Protein AF-A0A9P0MJJ8-F1 (afdb_monomer)

Nearest PDB structures (foldseek):
  4ckg-assembly1_A  TM=7.447E-01  e=1.707E-18  Homo sapiens
  1fao-assembly1_A  TM=8.897E-01  e=1.251E-06  Homo sapiens
  1fb8-assembly1_A  TM=8.882E-01  e=1.735E-06  Homo sapiens
  7kk7-assembly2_B  TM=8.253E-01  e=9.017E-07  Homo sapiens

Sequence (366 aa):
MVLSSLNKLIHSLQEMNKFHTILLDQASRTILKNITSFIKNDIKQVRDYKQHFEKISTEYDTILIRNSHTPKSKPQEVEEVQNILVAVRSCFGHQTLDYVNSISVLQMKKRYEILSTLLSYMHACTTYYHQGSDLCADLEPFFKTLADEIATMRDETYKLQKDLENTHASVSNIELVTRKNEKNSPTMEGYLFKRTSNAFKTWNRRWFYLYDNKLVYRKRSGEEQETVMEDDLRLCTVKPVSDGERRFCFEVLSPAKSHMLQADSKEMYDAWITALQKGIGAAIQRVQSCDLDNHKNNVGNLHRHSNKETRRSQNGPLSKDTSKMKKIKMWEQLLKIPGNNFCCDCGSPNPRWASINLGITLCIGT

Foldseek 3Di:
DVVVLVVVVVVLVVQLVVLVVQLVVQLCCQVVVLVVCCVVPLVVVLVVLVVQLVVLVVVLVVLVVVLVPDDPVDVVSNVVSVVVNVVSVVVNVVSVVVSVVSVVCSVVVVVCSVVVSVVSSVVSVVVSVVSNVVSVVVCVVVVVVVVVVVVVVVVVVVVVVVVVVVVVVCVVVVVPPPDPDDPFDFLDKDWKWWFDPPPPTDTHIWIWTHGPQWIWTDHPPPDPDIDTPDPHLLQWDKADDPPDPDPLWIWIDGPVDIIIIHDPDPVVSVSVNVSSVVSNVVSNVVVVVVVPVVPPPDDDDDDDDDDDDDDDDDDDDDDDDPVVVVVVVVVVVLCPPPPQQAAPPPRHGPADDADPVVSHGHHDDD

Mean predicted aligned error: 17.5 Å

Organism: Acanthoscelides obtectus (NCBI:txid200917)

Secondary structure (DSSP, 8-state):
-HHHHHHHHHHHHHHHHHHHHHHHHHHIIIIIHHHHHHIIIIIHHHHHHHHHHHHHHHHHHHHHHHHHHS-TT-HHHHHHHHHHHHHHHHHHHHHHHHHHHHHHHHHHHHHHHHHHHHHHHHHHHHHHHHHHHHHHHHHHHHHHHHHHHHHHHHHHHHHHHHHHHHHHHHGGGGGG------TT--SSEEEEEEE--SSS--EEEEEEEEETTEEEEE-SSS----EEEES-GGG-EEEE-SS-SSTTEEEEEETTEEEEEE-SSHHHHHHHHHHHHHHHHHHHHHHHHTTTGGGSS-S----------------------HHHHHHHHHHHHHTTSTTTTB-TTT--BS--EE-TTT--EE----

pLDDT: mean 83.14, std 18.49, range [28.77, 98.0]

Structure (mmCIF, N/CA/C/O backbone):
data_AF-A0A9P0MJJ8-F1
#
_entry.id   AF-A0A9P0MJJ8-F1
#
loop_
_atom_site.group_PDB
_atom_site.id
_atom_site.type_symbol
_atom_site.label_atom_id
_atom_site.label_alt_id
_atom_site.label_comp_id
_atom_site.label_asym_id
_atom_site.label_entity_id
_atom_site.label_seq_id
_atom_site.pdbx_PDB_ins_code
_atom_site.Cartn_x
_atom_site.Cartn_y
_atom_site.Cartn_z
_atom_site.occupancy
_atom_site.B_iso_or_equiv
_atom_site.auth_seq_id
_atom_site.auth_comp_id
_atom_site.auth_asym_id
_atom_site.auth_atom_id
_atom_site.pdbx_PDB_model_num
ATOM 1 N N . MET A 1 1 ? 15.610 6.863 -12.240 1.00 76.88 1 MET A N 1
ATOM 2 C CA . MET A 1 1 ? 14.304 7.188 -12.848 1.00 76.88 1 MET A CA 1
ATOM 3 C C . MET A 1 1 ? 13.318 6.045 -12.6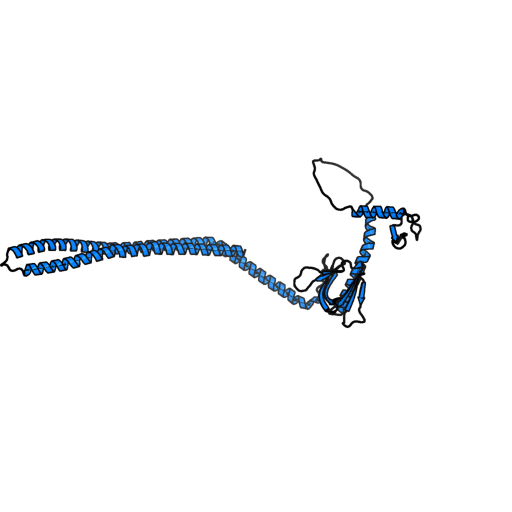01 1.00 76.88 1 MET A C 1
ATOM 5 O O . MET A 1 1 ? 13.119 5.757 -11.433 1.00 76.88 1 MET A O 1
ATOM 9 N N . VAL A 1 2 ? 12.771 5.325 -13.594 1.00 87.44 2 VAL A N 1
ATOM 10 C CA . VAL A 1 2 ? 11.618 4.399 -13.410 1.00 87.44 2 VAL A CA 1
ATOM 11 C C . VAL A 1 2 ? 11.672 3.525 -12.139 1.00 87.44 2 VAL A C 1
ATOM 13 O O . VAL A 1 2 ? 10.781 3.632 -11.301 1.00 87.44 2 VAL A O 1
ATOM 16 N N . LEU A 1 3 ? 12.728 2.726 -11.930 1.00 92.12 3 LEU A N 1
ATOM 17 C CA . LEU A 1 3 ? 12.851 1.864 -10.738 1.00 92.12 3 LEU A CA 1
ATOM 18 C C . LEU A 1 3 ? 12.928 2.650 -9.413 1.00 92.12 3 LEU A C 1
ATOM 20 O O . LEU A 1 3 ? 12.339 2.237 -8.418 1.00 92.12 3 LEU A O 1
ATOM 24 N N . SER A 1 4 ? 13.622 3.793 -9.383 1.00 92.19 4 SER A N 1
ATOM 25 C CA . SER A 1 4 ? 13.714 4.626 -8.175 1.00 92.19 4 SER A CA 1
ATOM 26 C C . SER A 1 4 ? 12.389 5.329 -7.862 1.00 92.19 4 SER A C 1
ATOM 28 O O . SER A 1 4 ? 12.007 5.411 -6.697 1.00 92.19 4 SER A O 1
ATOM 30 N N . SER A 1 5 ? 11.657 5.770 -8.889 1.00 93.31 5 SER A N 1
ATOM 31 C CA . SER A 1 5 ? 10.338 6.397 -8.740 1.00 93.31 5 SER A CA 1
ATOM 32 C C . SER A 1 5 ? 9.287 5.376 -8.280 1.00 93.31 5 SER A C 1
ATOM 34 O O . SER A 1 5 ? 8.517 5.662 -7.364 1.00 93.31 5 SER A O 1
ATOM 36 N N . LEU A 1 6 ? 9.318 4.146 -8.815 1.00 95.44 6 LEU A N 1
ATOM 37 C CA . LEU A 1 6 ? 8.499 3.026 -8.331 1.00 95.44 6 LEU A CA 1
ATOM 38 C C . LEU A 1 6 ? 8.802 2.679 -6.866 1.00 95.44 6 LEU A C 1
ATOM 40 O O . LEU A 1 6 ? 7.875 2.562 -6.070 1.00 95.44 6 LEU A O 1
ATOM 44 N N . ASN A 1 7 ? 10.078 2.576 -6.478 1.00 96.12 7 ASN A N 1
ATOM 45 C CA . ASN A 1 7 ? 10.448 2.291 -5.087 1.00 96.12 7 ASN A CA 1
ATOM 46 C C . ASN A 1 7 ? 9.968 3.390 -4.121 1.00 96.12 7 ASN A C 1
ATOM 48 O O . ASN A 1 7 ? 9.460 3.073 -3.046 1.00 96.12 7 ASN A O 1
ATOM 52 N N . LYS A 1 8 ? 10.058 4.675 -4.503 1.00 94.88 8 LYS A N 1
ATOM 53 C CA . LYS A 1 8 ? 9.533 5.779 -3.680 1.00 94.88 8 LYS A CA 1
ATOM 54 C C . LYS A 1 8 ? 8.011 5.687 -3.516 1.00 94.88 8 LYS A C 1
ATOM 56 O O . LYS A 1 8 ? 7.541 5.775 -2.386 1.00 94.88 8 LYS A O 1
ATOM 61 N N . LEU A 1 9 ? 7.265 5.419 -4.593 1.00 95.88 9 LEU A N 1
ATOM 62 C CA . LEU A 1 9 ? 5.811 5.186 -4.542 1.00 95.88 9 LEU A CA 1
ATOM 63 C C . LEU A 1 9 ? 5.439 3.999 -3.635 1.00 95.88 9 LEU A C 1
ATOM 65 O O . LEU A 1 9 ? 4.520 4.109 -2.825 1.00 95.88 9 LEU A O 1
ATOM 69 N N . ILE A 1 10 ? 6.170 2.883 -3.732 1.00 97.31 10 ILE A N 1
ATOM 70 C CA . ILE A 1 10 ? 5.959 1.696 -2.889 1.00 97.31 10 ILE A CA 1
ATOM 71 C C . ILE A 1 10 ? 6.152 2.039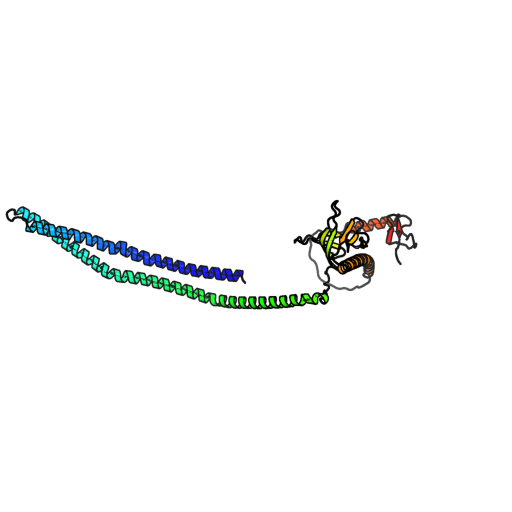 -1.407 1.00 97.31 10 ILE A C 1
ATOM 73 O O . ILE A 1 10 ? 5.316 1.662 -0.587 1.00 97.31 10 ILE A O 1
ATOM 77 N N . HIS A 1 11 ? 7.202 2.785 -1.050 1.00 96.50 11 HIS A N 1
ATOM 78 C CA . HIS A 1 11 ? 7.429 3.194 0.338 1.00 96.50 11 HIS A CA 1
ATOM 79 C C . HIS A 1 11 ? 6.343 4.147 0.861 1.00 96.50 11 HIS A C 1
ATOM 81 O O . HIS A 1 11 ? 5.837 3.923 1.959 1.00 96.50 11 HIS A O 1
ATOM 87 N N . SER A 1 12 ? 5.895 5.120 0.063 1.00 95.81 12 SER A N 1
ATOM 88 C CA . SER A 1 12 ? 4.772 5.998 0.427 1.00 95.81 12 SER A CA 1
ATOM 89 C C . SER A 1 12 ? 3.481 5.217 0.708 1.00 95.81 12 SER A C 1
ATOM 91 O O . SER A 1 12 ? 2.802 5.455 1.707 1.00 95.81 12 SER A O 1
ATOM 93 N N . LEU A 1 13 ? 3.156 4.233 -0.137 1.00 96.25 13 LEU A N 1
ATOM 94 C CA . LEU A 1 13 ? 1.993 3.360 0.059 1.00 96.25 13 LEU A CA 1
ATOM 95 C C . LEU A 1 13 ? 2.158 2.441 1.280 1.00 96.25 13 LEU A C 1
ATOM 97 O O . LEU A 1 13 ? 1.184 2.163 1.979 1.00 96.25 13 LEU A O 1
ATOM 101 N N . GLN A 1 14 ? 3.378 1.985 1.577 1.00 97.38 14 GLN A N 1
ATOM 102 C CA . GLN A 1 14 ? 3.671 1.248 2.810 1.00 97.38 14 GLN A CA 1
ATOM 103 C C . GLN A 1 14 ? 3.468 2.123 4.054 1.00 97.38 14 GLN A C 1
ATOM 105 O O . GLN A 1 14 ? 2.968 1.626 5.058 1.00 97.38 14 GLN A O 1
ATOM 110 N N . GLU A 1 15 ? 3.813 3.410 4.012 1.00 97.00 15 GLU A N 1
ATOM 111 C CA . GLU A 1 15 ? 3.640 4.330 5.144 1.00 97.00 15 GLU A CA 1
ATOM 112 C C . GLU A 1 15 ? 2.177 4.694 5.393 1.00 97.00 15 GLU A C 1
ATOM 114 O O . GLU A 1 15 ? 1.714 4.566 6.527 1.00 97.00 15 GLU A O 1
ATOM 119 N N . MET A 1 16 ? 1.405 4.972 4.340 1.00 96.38 16 MET A N 1
ATOM 120 C CA . MET A 1 16 ? -0.047 5.154 4.458 1.00 96.38 16 MET A CA 1
ATOM 121 C C . MET A 1 16 ? -0.737 3.914 5.070 1.00 96.38 16 MET A C 1
ATOM 123 O O . MET A 1 16 ? -1.595 4.034 5.947 1.00 96.38 16 MET A O 1
ATOM 127 N N . ASN A 1 17 ? -0.302 2.704 4.689 1.00 96.75 17 ASN A N 1
ATOM 128 C CA . ASN A 1 17 ? -0.787 1.457 5.290 1.00 96.75 17 ASN A CA 1
ATOM 129 C C . ASN A 1 17 ? -0.375 1.288 6.768 1.00 96.75 17 ASN A C 1
ATOM 131 O O . ASN A 1 17 ? -1.165 0.756 7.553 1.00 96.75 17 ASN A O 1
ATOM 135 N N . LYS A 1 18 ? 0.812 1.758 7.189 1.00 97.56 18 LYS A N 1
ATOM 136 C CA . LYS A 1 18 ? 1.198 1.783 8.617 1.00 97.56 18 LYS A CA 1
ATOM 137 C C . LYS A 1 18 ? 0.241 2.673 9.412 1.00 97.56 18 LYS A C 1
ATOM 139 O O . LYS A 1 18 ? -0.279 2.221 10.429 1.00 97.56 18 LYS A O 1
ATOM 144 N N . PHE A 1 19 ? -0.040 3.892 8.938 1.00 97.56 19 PHE A N 1
ATOM 145 C CA . PHE A 1 19 ? -0.965 4.814 9.612 1.00 97.56 19 PHE A CA 1
ATOM 146 C C . PHE A 1 19 ? -2.371 4.209 9.739 1.00 97.56 19 PHE A C 1
ATOM 148 O O . PHE A 1 19 ? -2.961 4.239 10.819 1.00 97.56 19 PHE A O 1
ATOM 155 N N . HIS A 1 20 ? -2.882 3.577 8.677 1.00 96.38 20 HIS A N 1
ATOM 156 C CA . HIS A 1 20 ? -4.185 2.907 8.715 1.00 96.38 20 HIS A CA 1
ATOM 157 C C . HIS A 1 20 ? -4.204 1.720 9.696 1.00 96.38 20 HIS A C 1
ATOM 159 O O . HIS A 1 20 ? -5.154 1.550 10.458 1.00 96.38 20 HIS A O 1
ATOM 165 N N . THR A 1 21 ? -3.122 0.936 9.747 1.00 96.88 21 THR A N 1
ATOM 166 C CA . THR A 1 21 ? -2.969 -0.171 10.708 1.00 96.88 21 THR A CA 1
ATOM 167 C C . THR A 1 21 ? -2.967 0.336 12.155 1.00 96.88 21 THR A C 1
ATOM 169 O O . THR A 1 21 ? -3.620 -0.257 13.012 1.00 96.88 21 THR A O 1
ATOM 172 N N . ILE A 1 22 ? -2.293 1.460 12.428 1.00 95.62 22 ILE A N 1
ATOM 173 C CA . ILE A 1 22 ? -2.277 2.109 13.751 1.00 95.62 22 ILE A CA 1
ATOM 174 C C . ILE A 1 22 ? -3.680 2.605 14.135 1.00 95.62 22 ILE A C 1
ATOM 176 O O . ILE A 1 22 ? -4.099 2.406 15.275 1.00 95.62 22 ILE A O 1
ATOM 180 N N . LEU A 1 23 ? -4.438 3.186 13.197 1.00 95.88 23 LEU A N 1
ATOM 181 C CA . LEU A 1 23 ? -5.824 3.603 13.439 1.00 95.88 23 LEU A CA 1
ATOM 182 C C . LEU A 1 23 ? -6.727 2.415 13.808 1.00 95.88 23 LEU A C 1
ATOM 184 O O . LEU A 1 23 ? -7.490 2.505 14.770 1.00 95.88 23 LEU A O 1
ATOM 188 N N . LEU A 1 24 ? -6.636 1.299 13.077 1.00 94.44 24 LEU A N 1
ATOM 189 C CA . LEU A 1 24 ? -7.414 0.086 13.360 1.00 94.44 24 LEU A CA 1
ATOM 190 C C . LEU A 1 24 ? -7.039 -0.540 14.713 1.00 94.44 24 LEU A C 1
ATOM 192 O O . LEU A 1 24 ? -7.918 -0.972 15.464 1.00 94.44 24 LEU A O 1
ATOM 196 N N . ASP A 1 25 ? -5.750 -0.548 15.056 1.00 93.12 25 ASP A N 1
ATOM 197 C CA . ASP A 1 25 ? -5.264 -1.015 16.353 1.00 93.12 25 ASP A CA 1
ATOM 198 C C . ASP A 1 25 ? -5.782 -0.133 17.506 1.00 93.12 25 ASP A C 1
ATOM 200 O O . ASP A 1 25 ? -6.312 -0.659 18.487 1.00 93.12 25 ASP A O 1
ATOM 204 N N . GLN A 1 26 ? -5.749 1.199 17.368 1.00 90.56 26 GLN A N 1
ATOM 205 C CA . GLN A 1 26 ? -6.321 2.118 18.362 1.00 90.56 26 GLN A CA 1
ATOM 206 C C . GLN A 1 26 ? -7.850 2.024 18.459 1.00 90.56 26 GLN A C 1
ATOM 208 O O . GLN A 1 26 ? -8.386 2.058 19.570 1.00 90.56 26 GLN A O 1
ATOM 213 N N . ALA A 1 27 ? -8.558 1.851 17.338 1.00 90.19 27 ALA A N 1
ATOM 214 C CA . ALA A 1 27 ? -10.000 1.605 17.322 1.00 90.19 27 ALA A CA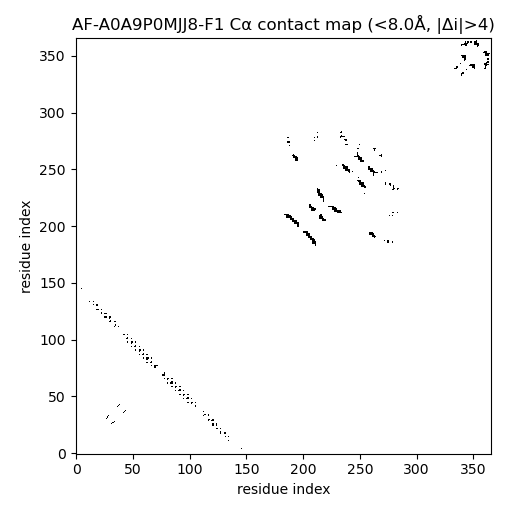 1
ATOM 215 C C . ALA A 1 27 ? -10.351 0.339 18.119 1.00 90.19 27 ALA A C 1
ATOM 217 O O . ALA A 1 27 ? -11.220 0.371 18.991 1.00 90.19 27 ALA A O 1
ATOM 218 N N . SER A 1 28 ? -9.615 -0.754 17.892 1.00 89.50 28 SER A N 1
ATOM 219 C CA . SER A 1 28 ? -9.766 -2.008 18.634 1.00 89.50 28 SER A CA 1
ATOM 220 C C . SER A 1 28 ? -9.431 -1.836 20.124 1.00 89.50 28 SER A C 1
ATOM 222 O O . SER A 1 28 ? -10.270 -2.092 20.991 1.00 89.50 28 SER A O 1
ATOM 224 N N . ARG A 1 29 ? -8.240 -1.316 20.458 1.00 85.44 29 ARG A N 1
ATOM 225 C CA . ARG A 1 29 ? -7.782 -1.150 21.853 1.00 85.44 29 ARG A CA 1
ATOM 226 C C . ARG A 1 29 ? -8.612 -0.174 22.680 1.00 85.44 29 ARG A C 1
ATOM 228 O O . ARG A 1 29 ? -8.583 -0.287 23.903 1.00 85.44 29 ARG A O 1
ATOM 235 N N . THR A 1 30 ? -9.323 0.751 22.041 1.00 87.56 30 THR A N 1
ATOM 236 C CA . THR A 1 30 ? -10.171 1.748 22.705 1.00 87.56 30 THR A CA 1
ATOM 237 C C . THR A 1 30 ? -11.627 1.290 22.729 1.00 87.56 30 THR A C 1
ATOM 239 O O . THR A 1 30 ? -12.163 1.018 23.801 1.00 87.56 30 THR A O 1
ATOM 242 N N . ILE A 1 31 ? -12.266 1.137 21.563 1.00 86.81 31 ILE A N 1
ATOM 243 C CA . ILE A 1 31 ? -13.707 0.859 21.463 1.00 86.81 31 ILE A CA 1
ATOM 244 C C . ILE A 1 31 ? -14.027 -0.531 22.008 1.00 86.81 31 ILE A C 1
ATOM 246 O O . ILE A 1 31 ? -14.853 -0.659 22.914 1.00 86.81 31 ILE A O 1
ATOM 250 N N . LEU A 1 32 ? -13.354 -1.575 21.505 1.00 87.19 32 LEU A N 1
ATOM 251 C CA . LEU A 1 32 ? -13.651 -2.947 21.920 1.00 87.19 32 LEU A CA 1
ATOM 252 C C . LEU A 1 32 ? -13.330 -3.140 23.404 1.00 87.19 32 LEU A C 1
ATOM 254 O O . LEU A 1 32 ? -14.150 -3.702 24.126 1.00 87.19 32 LEU A O 1
ATOM 258 N N . LYS A 1 33 ? -12.184 -2.639 23.882 1.00 88.81 33 LYS A N 1
ATOM 259 C CA . LYS A 1 33 ? -11.773 -2.772 25.289 1.00 88.81 33 LYS A CA 1
ATOM 260 C C . LYS A 1 33 ? -12.727 -2.054 26.245 1.00 88.81 33 LYS A C 1
ATOM 262 O O . LYS A 1 33 ? -13.202 -2.685 27.188 1.00 88.81 33 LYS A O 1
ATOM 267 N N . ASN A 1 34 ? -13.013 -0.770 26.017 1.00 89.25 34 ASN A N 1
ATOM 268 C CA . ASN A 1 34 ? -13.803 0.034 26.950 1.00 89.25 34 ASN A CA 1
ATOM 269 C C . ASN A 1 34 ? -15.256 -0.451 26.995 1.00 89.25 34 ASN A C 1
ATOM 271 O O . ASN A 1 34 ? -15.772 -0.729 28.076 1.00 89.25 34 ASN A O 1
ATOM 275 N N . ILE A 1 35 ? -15.886 -0.662 25.833 1.00 89.00 35 ILE A N 1
ATOM 276 C CA . ILE A 1 35 ? -17.276 -1.136 25.767 1.00 89.00 35 ILE A CA 1
ATOM 277 C C . ILE A 1 35 ? -17.391 -2.569 26.312 1.00 89.00 35 ILE A C 1
ATOM 279 O O . ILE A 1 35 ? -18.301 -2.854 27.088 1.00 89.00 35 ILE A O 1
ATOM 283 N N . THR A 1 36 ? -16.443 -3.465 26.004 1.00 91.75 36 THR A N 1
ATOM 284 C CA . THR A 1 36 ? -16.447 -4.826 26.577 1.00 91.75 36 THR A CA 1
ATOM 285 C C . THR A 1 36 ? -16.233 -4.808 28.091 1.00 91.75 36 THR A C 1
ATOM 287 O O . THR A 1 36 ? -16.869 -5.594 28.791 1.00 91.75 36 THR A O 1
ATOM 290 N N . SER A 1 37 ? -15.378 -3.921 28.613 1.00 92.00 37 SER A N 1
ATOM 291 C CA . SER A 1 37 ? -15.188 -3.731 30.058 1.00 92.00 37 SER A CA 1
ATOM 292 C C . SER A 1 37 ? -16.481 -3.256 30.723 1.00 92.00 37 SER A C 1
ATOM 294 O O . SER A 1 37 ? -16.958 -3.896 31.657 1.00 92.00 37 SER A O 1
ATOM 296 N N . PHE A 1 38 ? -17.105 -2.204 30.186 1.00 93.50 38 PHE A N 1
ATOM 297 C CA . PHE A 1 38 ? -18.358 -1.644 30.693 1.00 93.50 38 PHE A CA 1
ATOM 298 C C . PHE A 1 38 ? -19.504 -2.675 30.703 1.00 93.50 38 PHE A C 1
ATOM 300 O O . PHE A 1 38 ? -20.242 -2.791 31.682 1.00 93.50 38 PHE A O 1
ATOM 307 N N . ILE A 1 39 ? -19.616 -3.499 29.654 1.00 92.19 39 ILE A N 1
ATOM 308 C CA . ILE A 1 39 ? -20.605 -4.588 29.589 1.00 92.19 39 ILE A CA 1
ATOM 309 C C . ILE A 1 39 ? -20.289 -5.706 30.599 1.00 92.19 39 ILE A C 1
ATOM 311 O O . ILE A 1 39 ? -21.183 -6.155 31.316 1.00 92.19 39 ILE A O 1
ATOM 315 N N . LYS A 1 40 ? -19.036 -6.180 30.665 1.00 94.69 40 LYS A N 1
ATOM 316 C CA . LYS A 1 40 ? -18.655 -7.328 31.512 1.00 94.69 40 LYS A CA 1
ATOM 317 C C . LYS A 1 40 ? -18.581 -7.005 33.003 1.00 94.69 40 LYS A C 1
ATOM 319 O O . LYS A 1 40 ? -18.762 -7.919 33.805 1.00 94.69 40 LYS A O 1
ATOM 324 N N . ASN A 1 41 ? -18.318 -5.748 33.353 1.00 93.62 41 ASN A N 1
ATOM 325 C CA . ASN A 1 41 ? -18.120 -5.301 34.727 1.00 93.62 41 ASN A CA 1
ATOM 326 C C . ASN A 1 41 ? -19.351 -4.533 35.227 1.00 93.62 41 ASN A C 1
ATOM 328 O O . ASN A 1 41 ? -20.119 -5.076 36.016 1.00 93.62 41 ASN A O 1
ATOM 332 N N . ASP A 1 42 ? -19.587 -3.314 34.733 1.00 94.25 42 ASP A N 1
ATOM 333 C CA . ASP A 1 42 ? -20.613 -2.408 35.273 1.00 94.25 42 ASP A CA 1
ATOM 334 C C . ASP A 1 42 ? -22.049 -2.908 35.030 1.00 94.25 42 ASP A C 1
ATOM 336 O O . ASP A 1 42 ? -22.848 -3.001 35.964 1.00 94.25 42 ASP A O 1
ATOM 340 N N . ILE A 1 43 ? -22.387 -3.286 33.789 1.00 94.94 43 ILE A N 1
ATOM 341 C CA . ILE A 1 43 ? -23.733 -3.802 33.469 1.00 94.94 43 ILE A CA 1
ATOM 342 C C . ILE A 1 43 ? -23.979 -5.146 34.168 1.00 94.94 43 ILE A C 1
ATOM 344 O O . ILE A 1 43 ? -25.073 -5.386 34.686 1.00 94.94 43 ILE A O 1
ATOM 348 N N . LYS A 1 44 ? -22.959 -6.013 34.229 1.00 95.81 44 LYS A N 1
ATOM 349 C CA . LYS A 1 44 ? -23.041 -7.282 34.959 1.00 95.81 44 LYS A CA 1
ATOM 350 C C . LYS A 1 44 ? -23.302 -7.049 36.451 1.00 95.81 44 LYS A C 1
ATOM 352 O O . LYS A 1 44 ? -24.197 -7.681 36.998 1.00 95.81 44 LYS A O 1
ATOM 357 N N . GLN A 1 45 ? -22.585 -6.123 37.089 1.00 94.88 45 GLN A N 1
ATOM 358 C CA . GLN A 1 45 ? -22.756 -5.822 38.511 1.00 94.88 45 GLN A CA 1
ATOM 359 C C . GLN A 1 45 ? -24.190 -5.376 38.835 1.00 94.88 45 GLN A C 1
ATOM 361 O O . GLN A 1 45 ? -24.792 -5.915 39.761 1.00 94.88 45 GLN A O 1
ATOM 366 N N . VAL A 1 46 ? -24.778 -4.468 38.045 1.00 96.81 46 VAL A N 1
ATOM 367 C CA . VAL A 1 46 ? -26.180 -4.037 38.237 1.00 96.81 46 VAL A CA 1
ATOM 368 C C . VAL A 1 46 ? -27.166 -5.193 38.054 1.00 96.81 46 VAL A C 1
ATOM 370 O O . VAL A 1 46 ? -28.137 -5.297 38.801 1.00 96.81 46 VAL A O 1
ATOM 373 N N . ARG A 1 47 ? -26.924 -6.088 37.088 1.00 96.75 47 ARG A N 1
ATOM 374 C CA . ARG A 1 47 ? -27.753 -7.284 36.868 1.00 96.75 47 ARG A CA 1
ATOM 375 C C . ARG A 1 47 ? -27.657 -8.270 38.038 1.00 96.75 47 ARG A C 1
ATOM 377 O O . ARG A 1 47 ? -28.674 -8.819 38.450 1.00 96.75 47 ARG A O 1
ATOM 384 N N . ASP A 1 48 ? -26.459 -8.479 38.572 1.00 96.19 48 ASP A N 1
ATOM 385 C CA . ASP A 1 48 ? -26.228 -9.390 39.692 1.00 96.19 48 ASP A CA 1
ATOM 386 C C . ASP A 1 48 ? -26.851 -8.802 40.994 1.00 96.19 48 ASP A C 1
ATOM 388 O O . ASP A 1 48 ? -27.511 -9.527 41.738 1.00 96.19 48 ASP A O 1
ATOM 392 N N . TYR A 1 49 ? -26.802 -7.474 41.210 1.00 96.50 49 TYR A N 1
ATOM 393 C CA . TYR A 1 49 ? -27.580 -6.787 42.263 1.00 96.50 49 TYR A CA 1
ATOM 394 C C . TYR A 1 49 ? -29.098 -6.901 42.068 1.00 96.50 49 TYR A C 1
ATOM 396 O O . TYR A 1 49 ? -29.819 -7.141 43.038 1.00 96.50 49 TYR A O 1
ATOM 404 N N . LYS A 1 50 ? -29.597 -6.763 40.829 1.00 97.31 50 LYS A N 1
ATOM 405 C CA . LYS A 1 50 ? -31.022 -6.952 40.508 1.00 97.31 50 LYS A CA 1
ATOM 406 C C . LYS A 1 50 ? -31.493 -8.343 40.935 1.00 97.31 50 LYS A C 1
ATOM 408 O O . LYS A 1 50 ? -32.530 -8.453 41.579 1.00 97.31 50 LYS A O 1
ATOM 413 N N . GLN A 1 51 ? -30.720 -9.386 40.624 1.00 97.50 51 GLN A N 1
ATOM 414 C CA . GLN A 1 51 ? -31.067 -10.766 40.970 1.00 97.50 51 GLN A CA 1
ATOM 415 C C . GLN A 1 51 ? -31.159 -10.981 42.492 1.00 97.50 51 GLN A C 1
ATOM 417 O O . GLN A 1 51 ? -32.067 -11.672 42.957 1.00 97.50 51 GLN A O 1
ATOM 422 N N . HIS A 1 52 ? -30.267 -10.369 43.278 1.00 96.25 52 HIS A N 1
ATOM 423 C CA . HIS A 1 52 ? -30.353 -10.410 44.742 1.00 96.25 52 HIS A CA 1
ATOM 424 C C . HIS A 1 52 ? -31.569 -9.639 45.281 1.00 96.25 52 HIS A C 1
ATOM 426 O O . HIS A 1 52 ? -32.267 -10.152 46.155 1.00 96.25 52 HIS A O 1
ATOM 432 N N . PHE A 1 53 ? -31.873 -8.458 44.732 1.00 97.88 53 PHE A N 1
ATOM 433 C CA . PHE A 1 53 ? -33.085 -7.702 45.071 1.00 97.88 53 PHE A CA 1
ATOM 434 C C . PHE A 1 53 ? -34.369 -8.486 44.766 1.00 97.88 53 PHE A C 1
ATOM 436 O O . PHE A 1 53 ? -35.219 -8.617 45.643 1.00 97.88 53 PHE A O 1
ATOM 443 N N . GLU A 1 54 ? -34.494 -9.067 43.570 1.00 97.69 54 GLU A N 1
ATOM 444 C CA . GLU A 1 54 ? -35.669 -9.863 43.189 1.00 97.69 54 GLU A CA 1
ATOM 445 C C . GLU A 1 54 ? -35.852 -11.074 44.114 1.00 97.69 54 GLU A C 1
ATOM 447 O O . GLU A 1 54 ? -36.965 -11.324 44.580 1.00 97.69 54 GLU A O 1
ATOM 452 N N . LYS A 1 55 ? -34.761 -11.771 44.472 1.00 97.56 55 LYS A N 1
ATOM 453 C CA . LYS A 1 55 ? -34.810 -12.870 45.445 1.00 97.56 55 LYS A CA 1
ATOM 454 C C . LYS A 1 55 ? -35.325 -12.393 46.810 1.00 97.56 55 LYS A C 1
ATOM 456 O O . LYS A 1 55 ? -36.311 -12.938 47.305 1.00 97.56 55 LYS A O 1
ATOM 461 N N . ILE A 1 56 ? -34.686 -11.383 47.408 1.00 97.38 56 ILE A N 1
ATOM 462 C CA . ILE A 1 56 ? -35.039 -10.909 48.757 1.00 97.38 56 ILE A CA 1
ATOM 463 C C . ILE A 1 56 ? -36.446 -10.290 48.791 1.00 97.38 56 ILE A C 1
ATOM 465 O O . ILE A 1 56 ? -37.126 -10.428 49.803 1.00 97.38 56 ILE A O 1
ATOM 469 N N . SER A 1 57 ? -36.937 -9.700 47.692 1.00 97.81 57 SER A N 1
ATOM 470 C CA . SER A 1 57 ? -38.343 -9.281 47.577 1.00 97.81 57 SER A CA 1
ATOM 471 C C . SER A 1 57 ? -39.294 -10.471 47.731 1.00 97.81 57 SER A C 1
ATOM 473 O O . SER A 1 57 ? -40.143 -10.455 48.616 1.00 97.81 57 SER A O 1
ATOM 475 N N . THR A 1 58 ? -39.104 -11.545 46.951 1.00 97.94 58 THR A N 1
ATOM 476 C CA . THR A 1 58 ? -39.973 -12.738 47.041 1.00 97.94 58 THR A CA 1
ATOM 477 C C . THR A 1 58 ? -39.899 -13.438 48.402 1.00 97.94 58 THR A C 1
ATOM 479 O O . THR A 1 58 ? -40.897 -13.976 48.885 1.00 97.94 58 THR A O 1
ATOM 482 N N . GLU A 1 59 ? -38.735 -13.402 49.057 1.00 97.19 59 GLU A N 1
ATOM 483 C CA . GLU A 1 59 ? -38.544 -13.921 50.413 1.00 97.19 59 GLU A CA 1
ATOM 484 C C . GLU A 1 59 ? -39.285 -13.056 51.450 1.00 97.19 59 GLU A C 1
ATOM 486 O O . GLU A 1 59 ? -40.004 -13.585 52.299 1.00 97.19 59 GLU A O 1
ATOM 491 N N . TYR A 1 60 ? -39.200 -11.726 51.333 1.00 97.75 60 TYR A N 1
ATOM 492 C CA . TYR A 1 60 ? -39.903 -10.779 52.200 1.00 97.75 60 TYR A CA 1
ATOM 493 C C . TYR A 1 60 ? -41.429 -10.887 52.075 1.00 97.75 60 TYR A C 1
ATOM 495 O O . TYR A 1 60 ? -42.111 -10.991 53.097 1.00 97.75 60 TYR A O 1
ATOM 503 N N . ASP A 1 61 ? -41.959 -10.967 50.851 1.00 97.62 61 ASP A N 1
ATOM 504 C CA . ASP A 1 61 ? -43.389 -11.185 50.590 1.00 97.62 61 ASP A CA 1
ATOM 505 C C . ASP A 1 61 ? -43.876 -12.516 51.196 1.00 97.62 61 ASP A C 1
ATOM 507 O O . ASP A 1 61 ? -44.926 -12.578 51.840 1.00 97.62 61 ASP A O 1
ATOM 511 N N . THR A 1 62 ? -43.074 -13.581 51.079 1.00 97.62 62 THR A N 1
ATOM 512 C CA . THR A 1 62 ? -43.386 -14.899 51.661 1.00 97.62 62 THR A CA 1
ATOM 513 C C . THR A 1 62 ? -43.452 -14.850 53.193 1.00 97.62 62 THR A C 1
ATOM 515 O O . THR A 1 62 ? -44.369 -15.419 53.795 1.00 97.62 62 THR A O 1
ATOM 518 N N . ILE A 1 63 ? -42.519 -14.149 53.848 1.00 97.31 63 ILE A N 1
ATOM 519 C CA . ILE A 1 63 ? -42.513 -13.996 55.311 1.00 97.31 63 ILE A CA 1
ATOM 520 C C . ILE A 1 63 ? -43.631 -13.056 55.791 1.00 97.31 63 ILE A C 1
ATOM 522 O O . ILE A 1 63 ? -44.238 -13.336 56.826 1.00 97.31 63 ILE A O 1
ATOM 526 N N . LEU A 1 64 ? -43.978 -12.006 55.037 1.00 96.56 64 LEU A N 1
ATOM 527 C CA . LEU A 1 64 ? -45.151 -11.162 55.308 1.00 96.56 64 LEU A CA 1
ATOM 528 C C . LEU A 1 64 ? -46.450 -11.979 55.299 1.00 96.56 64 LEU A C 1
ATOM 530 O O . LEU A 1 64 ? -47.232 -11.900 56.250 1.00 96.56 64 LEU A O 1
ATOM 534 N N . ILE A 1 65 ? -46.652 -12.809 54.270 1.00 96.94 65 ILE A N 1
ATOM 535 C CA . ILE A 1 65 ? -47.817 -13.699 54.167 1.00 96.94 65 ILE A CA 1
ATOM 536 C C . ILE A 1 65 ? -47.837 -14.682 55.344 1.00 96.94 65 ILE A C 1
ATOM 538 O O . ILE A 1 65 ? -48.861 -14.785 56.024 1.00 96.94 65 ILE A O 1
ATOM 542 N N . ARG A 1 66 ? -46.706 -15.336 55.662 1.00 95.62 66 ARG A N 1
ATOM 543 C CA . ARG A 1 66 ? -46.599 -16.232 56.828 1.00 95.62 66 ARG A CA 1
ATOM 544 C C . ARG A 1 66 ? -47.001 -15.518 58.123 1.00 95.62 66 ARG A C 1
ATOM 546 O O . ARG A 1 66 ? -47.858 -16.023 58.839 1.00 95.62 66 ARG A O 1
ATOM 553 N N . ASN A 1 67 ? -46.450 -14.332 58.382 1.00 94.62 67 ASN A N 1
ATOM 554 C CA . ASN A 1 67 ? -46.740 -13.537 59.578 1.00 94.62 67 ASN A CA 1
ATOM 555 C C . ASN A 1 67 ? -48.221 -13.134 59.680 1.00 94.62 67 ASN A C 1
ATOM 557 O O . ASN A 1 67 ? -48.768 -13.083 60.778 1.00 94.62 67 ASN A O 1
ATOM 561 N N . SER A 1 68 ? -48.883 -12.863 58.550 1.00 94.31 68 SER A N 1
ATOM 562 C CA . SER A 1 68 ? -50.315 -12.533 58.523 1.00 94.31 68 SER A CA 1
ATOM 563 C C . SER A 1 68 ? -51.232 -13.729 58.816 1.00 94.31 68 SER A C 1
ATOM 565 O O . SER A 1 68 ? -52.347 -13.540 59.300 1.00 94.31 68 SER A O 1
ATOM 567 N N . HIS A 1 69 ? -50.763 -14.954 58.553 1.00 94.81 69 HIS A N 1
ATOM 568 C CA . HIS A 1 69 ? -51.524 -16.191 58.738 1.00 94.81 69 HIS A CA 1
ATOM 569 C C . HIS A 1 69 ? -51.259 -16.899 60.081 1.00 94.81 69 HIS A C 1
ATOM 571 O O . HIS A 1 69 ? -52.021 -17.799 60.440 1.00 94.81 69 HIS A O 1
ATOM 577 N N . THR A 1 70 ? -50.220 -16.524 60.841 1.00 95.00 70 THR A N 1
ATOM 578 C CA . THR A 1 70 ? -49.922 -17.153 62.140 1.00 95.00 70 THR A CA 1
ATOM 579 C C . THR A 1 70 ? -51.074 -16.937 63.142 1.00 95.00 70 THR A C 1
ATOM 581 O O . THR A 1 70 ? -51.429 -15.792 63.440 1.00 95.00 70 THR A O 1
ATOM 584 N N . PRO A 1 71 ? -51.677 -18.002 63.708 1.00 92.31 71 PRO A N 1
ATOM 585 C CA . PRO A 1 71 ? -52.839 -17.867 64.580 1.00 92.31 71 PRO A CA 1
ATOM 586 C C . PRO A 1 71 ? -52.459 -17.322 65.964 1.00 92.31 71 PRO A C 1
ATOM 588 O O . PRO A 1 71 ? -51.567 -17.840 66.637 1.00 92.31 71 PRO A O 1
ATOM 591 N N . LYS A 1 72 ? -53.224 -16.331 66.446 1.00 92.25 72 LYS A N 1
ATOM 592 C CA . LYS A 1 72 ? -53.019 -15.651 67.745 1.00 92.25 72 LYS A CA 1
ATOM 593 C C . LYS A 1 72 ? -53.026 -16.575 68.976 1.00 92.25 72 LYS A C 1
ATOM 595 O O . LYS A 1 72 ? -52.617 -16.151 70.049 1.00 92.25 72 LYS A O 1
ATOM 600 N N . SER A 1 73 ? -53.483 -17.819 68.838 1.00 93.19 73 SER A N 1
ATOM 601 C CA . SER A 1 73 ? -53.465 -18.841 69.893 1.00 93.19 73 SER A CA 1
ATOM 602 C C . SER A 1 73 ? -52.074 -19.426 70.180 1.00 93.19 73 SER A C 1
ATOM 604 O O . SER A 1 73 ? -51.933 -20.175 71.142 1.00 93.19 73 SER A O 1
ATOM 606 N N . LYS A 1 74 ? -51.055 -19.120 69.363 1.00 92.88 74 LYS A N 1
ATOM 607 C CA . LYS A 1 74 ? -49.676 -19.607 69.517 1.00 92.88 74 LYS A CA 1
ATOM 608 C C . LYS A 1 74 ? -48.681 -18.441 69.685 1.00 92.88 74 LYS A C 1
ATOM 610 O O . LYS A 1 74 ? -48.031 -18.063 68.711 1.00 92.88 74 LYS A O 1
ATOM 615 N N . PRO A 1 75 ? -48.525 -17.859 70.888 1.00 90.81 75 PRO A N 1
ATOM 616 C CA . PRO A 1 75 ? -47.708 -16.655 71.072 1.00 90.81 75 PRO A CA 1
ATOM 617 C C . PRO A 1 75 ? -46.232 -16.833 70.670 1.00 90.81 75 PRO A C 1
ATOM 619 O O . PRO A 1 75 ? -45.683 -15.943 70.030 1.00 90.81 75 PRO A O 1
ATOM 622 N N . GLN A 1 76 ? -45.616 -17.989 70.948 1.00 92.75 76 GLN A N 1
ATOM 623 C CA . GLN A 1 76 ? -44.220 -18.256 70.560 1.00 92.75 76 GLN A CA 1
ATOM 624 C C . GLN A 1 76 ? -44.022 -18.302 69.034 1.00 92.75 76 GLN A C 1
ATOM 626 O O . GLN A 1 76 ? -43.079 -17.708 68.525 1.00 92.75 76 GLN A O 1
ATOM 631 N N . GLU A 1 77 ? -44.935 -18.930 68.281 1.00 92.88 77 GLU A N 1
ATOM 632 C CA . GLU A 1 77 ? -44.836 -18.982 66.810 1.00 92.88 77 GLU A CA 1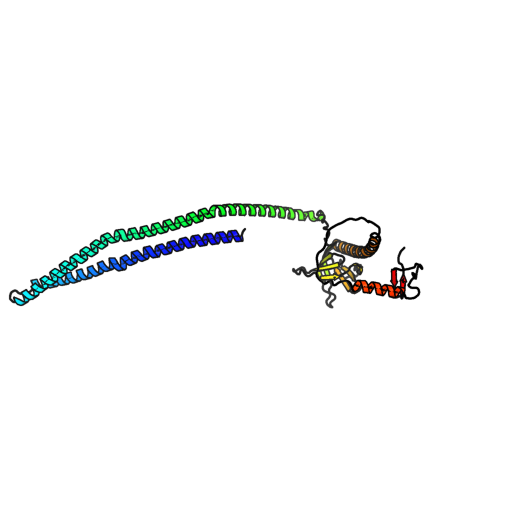
ATOM 633 C C . GLU A 1 77 ? -45.057 -17.593 66.176 1.00 92.88 77 GLU A C 1
ATOM 635 O O . GLU A 1 77 ? -44.486 -17.289 65.128 1.00 92.88 77 GLU A O 1
ATOM 640 N N . VAL A 1 78 ? -45.842 -16.720 66.822 1.00 93.19 78 VAL A N 1
ATOM 641 C CA . VAL A 1 78 ? -45.960 -15.305 66.425 1.00 93.19 78 VAL A CA 1
ATOM 642 C C . VAL A 1 78 ? -44.642 -14.565 66.669 1.00 93.19 78 VAL A C 1
ATOM 644 O O . VAL A 1 78 ? -44.171 -13.874 65.770 1.00 93.19 78 VAL A O 1
ATOM 647 N N . GLU A 1 79 ? -44.023 -14.728 67.840 1.00 94.69 79 GLU A N 1
ATOM 648 C CA . GLU A 1 79 ? -42.756 -14.069 68.187 1.00 94.69 79 GLU A CA 1
ATOM 649 C C . GLU A 1 79 ? -41.597 -14.505 67.271 1.00 94.69 79 GLU A C 1
ATOM 651 O O . GLU A 1 79 ? -40.871 -13.658 66.747 1.00 94.69 79 GLU A O 1
ATOM 656 N N . GLU A 1 80 ? -41.459 -15.806 66.996 1.00 94.88 80 GLU A N 1
ATOM 657 C CA . GLU A 1 80 ? -40.464 -16.340 66.054 1.00 94.88 80 GLU A CA 1
ATOM 658 C C . GLU A 1 80 ? -40.618 -15.743 64.648 1.00 94.88 80 GLU A C 1
ATOM 660 O O . GLU A 1 80 ? -39.655 -15.229 64.072 1.00 94.88 80 GLU A O 1
ATOM 665 N N . VAL A 1 81 ? -41.834 -15.775 64.089 1.00 95.12 81 VAL A N 1
ATOM 666 C CA . VAL A 1 81 ? -42.090 -15.267 62.732 1.00 95.12 81 VAL A CA 1
ATOM 667 C C . VAL A 1 81 ? -41.939 -13.744 62.671 1.00 95.12 81 VAL A C 1
ATOM 669 O O . VAL A 1 81 ? -41.402 -13.235 61.686 1.00 95.12 81 VAL A O 1
ATOM 672 N N . GLN A 1 82 ? -42.311 -13.017 63.727 1.00 95.00 82 GLN A N 1
ATOM 673 C CA . GLN A 1 82 ? -42.125 -11.569 63.811 1.00 95.00 82 GLN A CA 1
ATOM 674 C C . GLN A 1 82 ? -40.637 -11.181 63.888 1.00 95.00 82 GLN A C 1
ATOM 676 O O . GLN A 1 82 ? -40.221 -10.227 63.228 1.00 95.00 82 GLN A O 1
ATOM 681 N N . ASN A 1 83 ? -39.812 -11.941 64.616 1.00 96.06 83 ASN A N 1
ATOM 682 C CA . ASN A 1 83 ? -38.360 -11.739 64.655 1.00 96.06 83 ASN A CA 1
ATOM 683 C C . ASN A 1 83 ? -37.708 -11.990 63.281 1.00 96.06 83 ASN A C 1
ATOM 685 O O . ASN A 1 83 ? -36.901 -11.177 62.821 1.00 96.06 83 ASN A O 1
ATOM 689 N N . ILE A 1 84 ? -38.115 -13.053 62.574 1.00 96.25 84 ILE A N 1
ATOM 690 C CA . ILE A 1 84 ? -37.675 -13.315 61.191 1.00 96.25 84 ILE A CA 1
ATOM 691 C C . ILE A 1 84 ? -38.125 -12.180 60.257 1.00 96.25 84 ILE A C 1
ATOM 693 O O . ILE A 1 84 ? -37.328 -11.693 59.455 1.00 96.25 84 ILE A O 1
ATOM 697 N N . LEU A 1 85 ? -39.368 -11.701 60.383 1.00 96.69 85 LEU A N 1
ATOM 698 C CA . LEU A 1 85 ? -39.896 -10.598 59.577 1.00 96.69 85 LEU A CA 1
ATOM 699 C C . LEU A 1 85 ? -39.090 -9.303 59.762 1.00 96.69 85 LEU A C 1
ATOM 701 O O . LEU A 1 85 ? -38.824 -8.616 58.777 1.00 96.69 85 LEU A O 1
ATOM 705 N N . VAL A 1 86 ? -38.668 -8.970 60.987 1.00 97.00 86 VAL A N 1
ATOM 706 C CA . VAL A 1 86 ? -37.807 -7.802 61.252 1.00 97.00 86 VAL A CA 1
ATOM 707 C C . VAL A 1 86 ? -36.440 -7.954 60.573 1.00 97.00 86 VAL A C 1
ATOM 709 O O . VAL A 1 86 ? -35.978 -7.013 59.922 1.00 97.00 86 VAL A O 1
ATOM 712 N N . ALA A 1 87 ? -35.821 -9.135 60.654 1.00 96.56 87 ALA A N 1
ATOM 713 C CA . ALA A 1 87 ? -34.535 -9.407 60.012 1.00 96.56 87 ALA A CA 1
ATOM 714 C C . ALA A 1 87 ? -34.617 -9.326 58.474 1.00 96.56 87 ALA A C 1
ATOM 716 O O . ALA A 1 87 ? -33.828 -8.614 57.846 1.00 96.56 87 ALA A O 1
ATOM 717 N N . VAL A 1 88 ? -35.607 -9.986 57.861 1.00 97.19 88 VAL A N 1
ATOM 718 C CA . VAL A 1 88 ? -35.795 -9.982 56.398 1.00 97.19 88 VAL A CA 1
ATOM 719 C C . VAL A 1 88 ? -36.202 -8.593 55.894 1.00 97.19 88 VAL A C 1
ATOM 721 O O . VAL A 1 88 ? -35.691 -8.155 54.866 1.00 97.19 88 VAL A O 1
ATOM 724 N N . ARG A 1 89 ? -37.017 -7.834 56.643 1.00 97.62 89 ARG A N 1
ATOM 725 C CA . ARG A 1 89 ? -37.340 -6.429 56.324 1.00 97.62 89 ARG A CA 1
ATOM 726 C C . ARG A 1 89 ? -36.096 -5.539 56.288 1.00 97.62 89 ARG A C 1
ATOM 728 O O . ARG A 1 89 ? -35.988 -4.684 55.411 1.00 97.62 89 ARG A O 1
ATOM 735 N N . SER A 1 90 ? -35.166 -5.736 57.224 1.00 97.19 90 SER A N 1
ATOM 736 C CA . SER A 1 90 ? -33.886 -5.019 57.239 1.00 97.19 90 SER A CA 1
ATOM 737 C C . SER A 1 90 ? -33.041 -5.375 56.010 1.00 97.19 90 SER A C 1
ATOM 739 O O . SER A 1 90 ? -32.606 -4.488 55.273 1.00 97.19 90 SER A O 1
ATOM 741 N N . CYS A 1 91 ? -32.899 -6.674 55.717 1.00 96.94 91 CYS A N 1
ATOM 742 C CA . CYS A 1 91 ? -32.186 -7.164 54.535 1.00 96.94 91 CYS A CA 1
ATOM 743 C C . CYS A 1 91 ? -32.778 -6.611 53.224 1.00 96.94 91 CYS A C 1
ATOM 745 O O . CYS A 1 91 ? -32.036 -6.100 52.386 1.00 96.94 91 CYS A O 1
ATOM 747 N N . PHE A 1 92 ? -34.107 -6.620 53.080 1.00 98.00 92 PHE A N 1
ATOM 748 C CA . PHE A 1 92 ? -34.812 -6.027 51.942 1.00 98.00 92 PHE A CA 1
ATOM 749 C C . PHE A 1 92 ? -34.532 -4.524 51.805 1.00 98.00 92 PHE A C 1
ATOM 751 O O . PHE A 1 92 ? -34.251 -4.055 50.702 1.00 98.00 92 PHE A O 1
ATOM 758 N N . GLY A 1 93 ? -34.538 -3.772 52.911 1.00 97.31 93 GLY A N 1
ATOM 759 C CA . GLY A 1 93 ? -34.196 -2.347 52.917 1.00 97.31 93 GLY A CA 1
ATOM 760 C C . GLY A 1 93 ? -32.782 -2.074 52.394 1.00 97.31 93 GLY A C 1
ATOM 761 O O . GLY A 1 93 ? -32.612 -1.274 51.472 1.00 97.31 93 GLY A O 1
ATOM 762 N N . HIS A 1 94 ? -31.780 -2.788 52.916 1.00 96.94 94 HIS A N 1
ATOM 763 C CA . HIS A 1 94 ? -30.395 -2.684 52.444 1.00 96.94 94 HIS A CA 1
ATOM 764 C C . HIS A 1 94 ? -30.252 -3.088 50.969 1.00 96.94 94 HIS A C 1
ATOM 766 O O . HIS A 1 94 ? -29.727 -2.317 50.168 1.00 96.94 94 HIS A O 1
ATOM 772 N N . GLN A 1 95 ? -30.794 -4.244 50.577 1.00 97.25 95 GLN A N 1
ATOM 773 C CA . GLN A 1 95 ? -30.673 -4.762 49.213 1.00 97.25 95 GLN A CA 1
ATOM 774 C C . GLN A 1 95 ? -31.381 -3.876 48.171 1.00 97.25 95 GLN A C 1
ATOM 776 O O . GLN A 1 95 ? -30.918 -3.775 47.030 1.00 97.25 95 GLN A O 1
ATOM 781 N N . THR A 1 96 ? -32.472 -3.206 48.563 1.00 97.56 96 THR A N 1
ATOM 782 C CA . THR A 1 96 ? -33.156 -2.192 47.746 1.00 97.56 96 THR A CA 1
ATOM 783 C C . THR A 1 96 ? -32.271 -0.965 47.542 1.00 97.56 96 THR A C 1
ATOM 785 O O . THR A 1 96 ? -32.109 -0.518 46.407 1.00 97.56 96 THR A O 1
ATOM 788 N N . LEU A 1 97 ? -31.670 -0.434 48.613 1.00 97.62 97 LEU A N 1
ATOM 789 C CA . LEU A 1 97 ? -30.780 0.729 48.532 1.00 97.62 97 LEU A CA 1
ATOM 790 C C . LEU A 1 97 ? -29.537 0.438 47.684 1.00 97.62 97 LEU A C 1
ATOM 792 O O . LEU A 1 97 ? -29.197 1.255 46.830 1.00 97.62 97 LEU A O 1
ATOM 796 N N . ASP A 1 98 ? -28.915 -0.733 47.840 1.00 96.50 98 ASP A N 1
ATOM 797 C CA . ASP A 1 98 ? -27.765 -1.147 47.027 1.00 96.50 98 ASP A CA 1
ATOM 798 C C . ASP A 1 98 ? -28.119 -1.250 45.539 1.00 96.50 98 ASP A C 1
ATOM 800 O O . ASP A 1 98 ? -27.379 -0.747 44.689 1.00 96.50 98 ASP A O 1
ATOM 804 N N . TYR A 1 99 ? -29.273 -1.838 45.201 1.00 97.94 99 TYR A N 1
ATOM 805 C CA . TYR A 1 99 ? -29.717 -1.933 43.810 1.00 97.94 99 TYR A CA 1
ATOM 806 C C . TYR A 1 99 ? -30.052 -0.553 43.214 1.00 97.94 99 TYR A C 1
ATOM 808 O O . TYR A 1 99 ? -29.594 -0.238 42.112 1.00 97.94 99 TYR A O 1
ATOM 816 N N . VAL A 1 100 ? -30.770 0.304 43.952 1.00 97.88 100 VAL A N 1
ATOM 817 C CA . VAL A 1 100 ? -31.107 1.682 43.537 1.00 97.88 100 VAL A CA 1
ATOM 818 C C . VAL A 1 100 ? -29.853 2.552 43.381 1.00 97.88 100 VAL A C 1
ATOM 820 O O . VAL A 1 100 ? -29.751 3.318 42.420 1.00 97.88 100 VAL A O 1
ATOM 823 N N . ASN A 1 101 ? -28.867 2.406 44.266 1.00 96.38 101 ASN A N 1
ATOM 824 C CA . ASN A 1 101 ? -27.563 3.056 44.149 1.00 96.38 101 ASN A CA 1
ATOM 825 C C . ASN A 1 101 ? -26.814 2.562 42.899 1.00 96.38 101 ASN A C 1
ATOM 827 O O . ASN A 1 101 ? -26.430 3.361 42.044 1.00 96.38 101 ASN A O 1
ATOM 831 N N . SER A 1 102 ? -26.681 1.242 42.738 1.00 96.75 102 SER A N 1
ATOM 832 C CA . SER A 1 102 ? -25.941 0.624 41.633 1.00 96.75 102 SER A CA 1
ATOM 833 C C . SER A 1 102 ? -26.512 1.007 40.259 1.00 96.75 102 SER A C 1
ATOM 835 O O . SER A 1 102 ? -25.759 1.418 39.371 1.00 96.75 102 SER A O 1
ATOM 837 N N . ILE A 1 103 ? -27.842 0.984 40.086 1.00 97.19 103 ILE A N 1
ATOM 838 C CA . ILE A 1 103 ? -28.465 1.442 38.835 1.00 97.19 103 ILE A CA 1
ATOM 839 C C . ILE A 1 103 ? -28.295 2.955 38.632 1.00 97.19 103 ILE A C 1
ATOM 841 O O . ILE A 1 103 ? -28.010 3.375 37.512 1.00 97.19 103 ILE A O 1
ATOM 845 N N . SER A 1 104 ? -28.390 3.780 39.681 1.00 97.19 104 SER A N 1
ATOM 846 C CA . SER A 1 104 ? -28.204 5.238 39.574 1.00 97.19 104 SER A CA 1
ATOM 847 C C . SER A 1 104 ? -26.783 5.607 39.135 1.00 97.19 104 SER A C 1
ATOM 849 O O . SER A 1 104 ? -26.606 6.420 38.222 1.00 97.19 104 SER A O 1
ATOM 851 N N . VAL A 1 105 ? -25.770 4.946 39.706 1.00 95.62 105 VAL A N 1
ATOM 852 C CA . VAL A 1 105 ? -24.367 5.081 39.287 1.00 95.62 105 VAL A CA 1
ATOM 853 C C . VAL A 1 105 ? -24.197 4.660 37.825 1.00 95.62 105 VAL A C 1
ATOM 855 O O . VAL A 1 105 ? -23.599 5.409 37.052 1.00 95.62 105 VAL A O 1
ATOM 858 N N . LEU A 1 106 ? -24.784 3.536 37.392 1.00 96.19 106 LEU A N 1
ATOM 859 C CA . LEU A 1 106 ? -24.721 3.091 35.992 1.00 96.19 106 LEU A CA 1
ATOM 860 C C . LEU A 1 106 ? -25.383 4.087 35.019 1.00 96.19 106 LEU A C 1
ATOM 862 O O . LEU A 1 106 ? -24.838 4.346 33.943 1.00 96.19 106 LEU A O 1
ATOM 866 N N . GLN A 1 107 ? -26.529 4.680 35.380 1.00 94.56 107 GLN A N 1
ATOM 867 C CA . GLN A 1 107 ? -27.229 5.667 34.541 1.00 94.56 107 GLN A CA 1
ATOM 868 C C . GLN A 1 107 ? -26.398 6.937 34.301 1.00 94.56 107 GLN A C 1
ATOM 870 O O . GLN A 1 107 ? -26.491 7.527 33.220 1.00 94.56 107 GLN A O 1
ATOM 875 N N . MET A 1 108 ? -25.568 7.332 35.270 1.00 93.50 108 MET A N 1
ATOM 876 C CA . MET A 1 108 ? -24.611 8.430 35.116 1.00 93.50 108 MET A CA 1
ATOM 877 C C . MET A 1 108 ? -23.348 7.977 34.373 1.00 93.50 108 MET A C 1
ATOM 879 O O . MET A 1 108 ? -22.945 8.626 33.405 1.00 93.50 108 MET A O 1
ATOM 883 N N . LYS A 1 109 ? -22.768 6.832 34.757 1.00 94.19 109 LYS A N 1
ATOM 884 C CA . LYS A 1 109 ? -21.525 6.293 34.187 1.00 94.19 109 LYS A CA 1
ATOM 885 C C . LYS A 1 109 ? -21.623 6.030 32.684 1.00 94.19 109 LYS A C 1
ATOM 887 O O . LYS A 1 109 ? -20.756 6.471 31.931 1.00 94.19 109 LYS A O 1
ATOM 892 N N . LYS A 1 110 ? -22.720 5.416 32.217 1.00 93.81 110 LYS A N 1
ATOM 893 C CA . LYS A 1 110 ? -22.924 5.090 30.791 1.00 93.81 110 LYS A CA 1
ATOM 894 C C . LYS A 1 110 ? -22.755 6.296 29.858 1.00 93.81 110 LYS A C 1
ATOM 896 O O . LYS A 1 110 ? -22.360 6.127 28.710 1.00 93.81 110 LYS A O 1
ATOM 901 N N . ARG A 1 111 ? -23.084 7.508 30.332 1.00 93.00 111 ARG A N 1
ATOM 902 C CA . ARG A 1 111 ? -23.034 8.737 29.527 1.00 93.00 111 ARG A CA 1
ATOM 903 C C . ARG A 1 111 ? -21.591 9.115 29.205 1.00 93.00 111 ARG A C 1
ATOM 905 O O . ARG A 1 111 ? -21.276 9.321 28.037 1.00 93.00 111 ARG A O 1
ATOM 912 N N . TYR A 1 112 ? -20.720 9.182 30.215 1.00 93.94 112 TYR A N 1
ATOM 913 C CA . TYR A 1 112 ? -19.334 9.595 29.999 1.00 93.94 112 TYR A CA 1
ATOM 914 C C . TYR A 1 112 ? -18.466 8.472 29.421 1.00 93.94 112 TYR A C 1
ATOM 916 O O . TYR A 1 112 ? -17.611 8.771 28.599 1.00 93.94 112 TYR A O 1
ATOM 924 N N . GLU A 1 113 ? -18.702 7.200 29.764 1.00 93.38 113 GLU A N 1
ATOM 925 C CA . GLU A 1 113 ? -17.922 6.071 29.220 1.00 93.38 113 GLU A CA 1
ATOM 926 C C . GLU A 1 113 ? -18.058 5.957 27.693 1.00 93.38 113 GLU A C 1
ATOM 928 O O . GLU A 1 113 ? -17.064 5.819 26.974 1.00 93.38 113 GLU A O 1
ATOM 933 N N . ILE A 1 114 ? -19.288 6.083 27.175 1.00 91.38 114 ILE A N 1
ATOM 934 C CA . ILE A 1 114 ? -19.559 6.057 25.731 1.00 91.38 114 ILE A CA 1
ATOM 935 C C . ILE A 1 114 ? -18.942 7.286 25.050 1.00 91.38 114 ILE A C 1
ATOM 937 O O . ILE A 1 114 ? -18.226 7.138 24.060 1.00 91.38 114 ILE A O 1
ATOM 941 N N . LEU A 1 115 ? -19.172 8.491 25.587 1.00 94.19 115 LEU A N 1
ATOM 942 C CA . LEU A 1 115 ? -18.647 9.729 25.000 1.00 94.19 115 LEU A CA 1
ATOM 943 C C . LEU A 1 115 ? -17.114 9.794 25.036 1.00 94.19 115 LEU A C 1
ATOM 945 O O . LEU A 1 115 ? -16.512 10.191 24.046 1.00 94.19 115 LEU A O 1
ATOM 949 N N . SER A 1 116 ? -16.478 9.358 26.125 1.00 92.88 116 SER A N 1
ATOM 950 C CA . SER A 1 116 ? -15.018 9.284 26.248 1.00 92.88 116 SER A CA 1
ATOM 951 C C . SER A 1 116 ? -14.428 8.288 25.250 1.00 92.88 116 SER A C 1
ATOM 953 O O . SER A 1 116 ? -13.489 8.626 24.535 1.00 92.88 116 SER A O 1
ATOM 955 N N . THR A 1 117 ? -15.026 7.100 25.124 1.00 93.50 117 THR A N 1
ATOM 956 C CA . THR A 1 117 ? -14.580 6.074 24.169 1.00 93.50 117 THR A CA 1
ATOM 957 C C . THR A 1 117 ? -14.688 6.554 22.717 1.00 93.50 117 THR A C 1
ATOM 959 O O . THR A 1 117 ? -13.764 6.342 21.930 1.00 93.50 117 THR A O 1
ATOM 962 N N . LEU A 1 118 ? -15.779 7.243 22.363 1.00 92.06 118 LEU A N 1
ATOM 963 C CA . LEU A 1 118 ? -15.947 7.849 21.039 1.00 92.06 118 LEU A CA 1
ATOM 964 C C . LEU A 1 118 ? -14.979 9.019 20.812 1.00 92.06 118 LEU A C 1
ATOM 966 O O . LEU A 1 118 ? -14.382 9.103 19.744 1.00 92.06 118 LEU A O 1
ATOM 970 N N . LEU A 1 119 ? -14.766 9.884 21.808 1.00 93.62 119 LEU A N 1
ATOM 971 C CA . LEU A 1 119 ? -13.827 11.007 21.729 1.00 93.62 119 LEU A CA 1
ATOM 972 C C . LEU A 1 119 ? -12.382 10.528 21.518 1.00 93.62 119 LEU A C 1
ATOM 974 O O . LEU A 1 119 ? -11.684 11.048 20.650 1.00 93.62 119 LEU A O 1
ATOM 978 N N . SER A 1 120 ? -11.944 9.498 22.245 1.00 93.06 120 SER A N 1
ATOM 979 C CA . SER A 1 120 ? -10.628 8.880 22.043 1.00 93.06 120 SER A CA 1
ATOM 980 C C . SER A 1 120 ? -10.469 8.283 20.640 1.00 93.06 120 SER A C 1
ATOM 982 O O . SER A 1 120 ? -9.399 8.413 20.050 1.00 93.06 120 SER A O 1
ATOM 984 N N . TYR A 1 121 ? -11.525 7.696 20.063 1.00 93.44 121 TYR A N 1
ATOM 985 C CA . TYR A 1 121 ? -11.492 7.250 18.666 1.00 93.44 121 TYR A CA 1
ATOM 986 C C . TYR A 1 121 ? -11.475 8.420 17.668 1.00 93.44 121 TYR A C 1
ATOM 988 O O . TYR A 1 121 ? -10.724 8.375 16.698 1.00 93.44 121 TYR A O 1
ATOM 996 N N . MET A 1 122 ? -12.216 9.503 17.923 1.00 94.81 122 MET A N 1
ATOM 997 C CA . MET A 1 122 ? -12.149 10.714 17.096 1.00 94.81 122 MET A CA 1
ATOM 998 C C . MET A 1 122 ? -10.742 11.324 17.092 1.00 94.81 122 MET A C 1
ATOM 1000 O O . MET A 1 122 ? -10.256 11.698 16.029 1.00 94.81 122 MET A O 1
ATOM 1004 N N . HIS A 1 123 ? -10.048 11.360 18.235 1.00 95.00 123 HIS A N 1
ATOM 1005 C CA . HIS A 1 123 ? -8.645 11.781 18.284 1.00 95.00 123 HIS A CA 1
ATOM 1006 C C . HIS A 1 123 ? -7.728 10.861 17.462 1.00 95.00 123 HIS A C 1
ATOM 1008 O O . HIS A 1 123 ? -6.898 11.371 16.713 1.00 95.00 123 HIS A O 1
ATOM 1014 N N . ALA A 1 124 ? -7.914 9.536 17.524 1.00 94.94 124 ALA A N 1
ATOM 1015 C CA . ALA A 1 124 ? -7.171 8.587 16.689 1.00 94.94 124 ALA A CA 1
ATOM 1016 C C . ALA A 1 124 ? -7.389 8.845 15.183 1.00 94.94 124 ALA A C 1
ATOM 1018 O O . ALA A 1 124 ? -6.427 8.886 14.414 1.00 94.94 124 ALA A O 1
ATOM 1019 N N . CYS A 1 125 ? -8.638 9.089 14.766 1.00 95.69 125 CYS A N 1
ATOM 1020 C CA . CYS A 1 125 ? -8.976 9.479 13.395 1.00 95.69 125 CYS A CA 1
ATOM 1021 C C . CYS A 1 125 ? -8.286 10.788 12.987 1.00 95.69 125 CYS A C 1
ATOM 1023 O O . CYS A 1 125 ? -7.687 10.852 11.916 1.00 95.69 125 CYS A O 1
ATOM 1025 N N . THR A 1 126 ? -8.322 11.816 13.839 1.00 97.06 126 THR A N 1
ATOM 1026 C CA . THR A 1 126 ? -7.642 13.097 13.597 1.00 97.06 126 THR A CA 1
ATOM 1027 C C . THR A 1 126 ? -6.134 12.907 13.416 1.00 97.06 126 THR A C 1
ATOM 1029 O O . THR A 1 126 ? -5.575 13.420 12.449 1.00 97.06 126 THR A O 1
ATOM 1032 N N . THR A 1 127 ? -5.470 12.116 14.268 1.00 96.56 127 THR A N 1
ATOM 1033 C CA . THR A 1 127 ? -4.041 11.792 14.106 1.00 96.56 127 THR A CA 1
ATOM 1034 C C . THR A 1 127 ? -3.756 11.074 12.785 1.00 96.56 127 THR A C 1
ATOM 1036 O O . THR A 1 127 ? -2.816 11.455 12.093 1.00 96.56 127 THR A O 1
ATOM 1039 N N . TYR A 1 128 ? -4.580 10.094 12.398 1.00 97.38 128 TYR A N 1
ATOM 1040 C CA . TYR A 1 128 ? -4.451 9.401 11.111 1.00 97.38 128 TYR A CA 1
ATOM 1041 C C . TYR A 1 128 ? -4.562 10.360 9.914 1.00 97.38 128 TYR A C 1
ATOM 1043 O O . TYR A 1 128 ? -3.728 10.308 9.009 1.00 97.38 128 TYR A O 1
ATOM 1051 N N . TYR A 1 129 ? -5.548 11.263 9.916 1.00 97.44 129 TYR A N 1
ATOM 1052 C CA . TYR A 1 129 ? -5.722 12.228 8.827 1.00 97.44 129 TYR A CA 1
ATOM 1053 C C . TYR A 1 129 ? -4.587 13.256 8.755 1.00 97.44 129 TYR A C 1
ATOM 1055 O O . TYR A 1 129 ? -4.160 13.577 7.649 1.00 97.44 129 TYR A O 1
ATOM 1063 N N . HIS A 1 130 ? -4.047 13.721 9.889 1.00 97.75 130 HIS A N 1
ATOM 1064 C CA . HIS A 1 130 ? -2.849 14.569 9.884 1.00 97.75 130 HIS A CA 1
ATOM 1065 C C . HIS A 1 130 ? -1.635 13.825 9.313 1.00 97.75 130 HIS A C 1
ATOM 1067 O O . HIS A 1 130 ? -1.062 14.287 8.335 1.00 97.75 130 HIS A O 1
ATOM 1073 N N . GLN A 1 131 ? -1.317 12.626 9.815 1.00 97.88 131 GLN A N 1
ATOM 1074 C CA . GLN A 1 131 ? -0.187 11.828 9.315 1.00 97.88 131 GLN A CA 1
ATOM 1075 C C . GLN A 1 131 ? -0.286 11.527 7.810 1.00 97.88 131 GLN A C 1
ATOM 1077 O O . GLN A 1 131 ? 0.714 11.590 7.096 1.00 97.88 131 GLN A O 1
ATOM 1082 N N . GLY A 1 132 ? -1.492 11.232 7.311 1.00 97.44 132 GLY A N 1
ATOM 1083 C CA . GLY A 1 132 ? -1.739 11.060 5.880 1.00 97.44 132 GLY A CA 1
ATOM 1084 C C . GLY A 1 132 ? -1.600 12.359 5.077 1.00 97.44 132 GLY A C 1
ATOM 1085 O O . GLY A 1 132 ? -1.055 12.331 3.977 1.00 97.44 132 GLY A O 1
ATOM 1086 N N . SER A 1 133 ? -2.057 13.492 5.618 1.00 97.38 133 SER A N 1
ATOM 1087 C CA . SER A 1 133 ? -1.938 14.813 4.985 1.00 97.38 133 SER A CA 1
ATOM 1088 C C . SER A 1 133 ? -0.482 15.273 4.886 1.00 97.38 133 SER A C 1
ATOM 1090 O O . SER A 1 133 ? -0.061 15.723 3.822 1.00 97.38 133 SER A O 1
ATOM 1092 N N . ASP A 1 134 ? 0.286 15.123 5.965 1.00 97.88 134 ASP A N 1
ATOM 1093 C CA . ASP A 1 134 ? 1.694 15.520 6.035 1.00 97.88 134 ASP A CA 1
ATOM 1094 C C . ASP A 1 134 ? 2.532 14.689 5.046 1.00 97.88 134 ASP A C 1
ATOM 1096 O O . ASP A 1 134 ? 3.269 15.242 4.231 1.00 97.88 134 ASP A O 1
ATOM 1100 N N . LEU A 1 135 ? 2.320 13.363 5.010 1.00 97.44 135 LEU A N 1
ATOM 1101 C CA . LEU A 1 135 ? 2.957 12.474 4.031 1.00 97.44 135 LEU A CA 1
ATOM 1102 C C . LEU A 1 135 ? 2.592 12.835 2.580 1.00 97.44 135 LEU A C 1
ATOM 1104 O O . LEU A 1 135 ? 3.440 12.739 1.697 1.00 97.44 135 LEU A O 1
ATOM 1108 N N . CYS A 1 136 ? 1.353 13.250 2.303 1.00 96.38 136 CYS A N 1
ATOM 1109 C CA . CYS A 1 136 ? 0.975 13.717 0.968 1.00 96.38 136 CYS A CA 1
ATOM 1110 C C . CYS A 1 136 ? 1.677 15.036 0.598 1.00 96.38 136 CYS A C 1
ATOM 1112 O O . CYS A 1 136 ? 2.159 15.160 -0.527 1.00 96.38 136 CYS A O 1
ATOM 1114 N N . ALA A 1 137 ? 1.796 15.984 1.533 1.00 97.38 137 ALA A N 1
ATOM 1115 C CA . ALA A 1 137 ? 2.503 17.247 1.312 1.00 97.38 137 ALA A CA 1
ATOM 1116 C C . ALA A 1 137 ? 4.004 17.035 1.023 1.00 97.38 137 ALA A C 1
ATOM 1118 O O . ALA A 1 137 ? 4.535 17.632 0.086 1.00 97.38 137 ALA A O 1
ATOM 1119 N N . ASP A 1 138 ? 4.660 16.119 1.743 1.00 96.50 138 ASP A N 1
ATOM 1120 C CA . ASP A 1 138 ? 6.058 15.719 1.507 1.00 96.50 138 ASP A CA 1
ATOM 1121 C C . ASP A 1 138 ? 6.287 15.049 0.135 1.00 96.50 138 ASP A C 1
ATOM 1123 O O . ASP A 1 138 ? 7.417 14.991 -0.363 1.00 96.50 138 ASP A O 1
ATOM 1127 N N . LEU A 1 139 ? 5.232 14.519 -0.493 1.00 96.94 139 LEU A N 1
ATOM 1128 C CA . LEU A 1 139 ? 5.301 13.825 -1.783 1.00 96.94 139 LEU A CA 1
ATOM 1129 C C . LEU A 1 139 ? 4.922 14.702 -2.981 1.00 96.94 139 LEU A C 1
ATOM 1131 O O . LEU A 1 139 ? 5.313 14.370 -4.100 1.00 96.94 139 LEU A O 1
ATOM 1135 N N . GLU A 1 140 ? 4.250 15.832 -2.768 1.00 96.69 140 GLU A N 1
ATOM 1136 C CA . GLU A 1 140 ? 3.845 16.764 -3.829 1.00 96.69 140 GLU A CA 1
ATOM 1137 C C . GLU A 1 140 ? 5.017 17.207 -4.745 1.00 96.69 140 GLU A C 1
ATOM 1139 O O . GLU A 1 140 ? 4.871 17.142 -5.972 1.00 96.69 140 GLU A O 1
ATOM 1144 N N . PRO A 1 141 ? 6.228 17.543 -4.237 1.00 97.06 141 PRO A N 1
ATOM 1145 C CA . PRO A 1 141 ? 7.365 17.885 -5.101 1.00 97.06 141 PRO A CA 1
ATOM 1146 C C . PRO A 1 141 ? 7.847 16.704 -5.958 1.00 97.06 141 PRO A C 1
ATOM 1148 O O . PRO A 1 141 ? 8.299 16.888 -7.092 1.00 97.06 141 PRO A O 1
ATOM 1151 N N . PHE A 1 142 ? 7.739 15.479 -5.433 1.00 96.94 142 PHE A N 1
ATOM 1152 C CA . PHE A 1 142 ? 8.084 14.253 -6.151 1.00 96.94 142 PHE A CA 1
ATOM 1153 C C . PHE A 1 142 ? 7.043 13.926 -7.229 1.00 96.94 142 PHE A C 1
ATOM 1155 O O . PHE A 1 142 ? 7.431 13.609 -8.352 1.00 96.94 142 PHE A O 1
ATOM 1162 N N . PHE A 1 143 ? 5.745 14.061 -6.935 1.00 96.50 143 PHE A N 1
ATOM 1163 C CA . PHE A 1 143 ? 4.680 13.859 -7.922 1.00 96.50 143 PHE A CA 1
ATOM 1164 C C . PHE A 1 143 ? 4.791 14.841 -9.088 1.00 96.50 143 PHE A C 1
ATOM 1166 O O . PHE A 1 143 ? 4.699 14.419 -10.241 1.00 96.50 143 PHE A O 1
ATOM 1173 N N . LYS A 1 144 ? 5.072 16.121 -8.808 1.00 96.88 144 LYS A N 1
ATOM 1174 C CA . LYS A 1 144 ? 5.313 17.124 -9.851 1.00 96.88 144 LYS A CA 1
ATOM 1175 C C . LYS A 1 144 ? 6.515 16.761 -10.728 1.00 96.88 144 LYS A C 1
ATOM 1177 O O . LYS A 1 144 ? 6.375 16.672 -11.943 1.00 96.88 144 LYS A O 1
ATOM 1182 N N . THR A 1 145 ? 7.663 16.463 -10.112 1.00 96.75 145 THR A N 1
ATOM 1183 C CA . THR A 1 145 ? 8.883 16.067 -10.841 1.00 96.75 145 THR A CA 1
ATOM 1184 C C . THR A 1 145 ? 8.640 14.832 -11.717 1.00 96.75 145 THR A C 1
ATOM 1186 O O . THR A 1 145 ? 9.044 14.799 -12.875 1.00 96.75 145 THR A O 1
ATOM 1189 N N . LEU A 1 146 ? 7.924 13.830 -11.196 1.00 96.69 146 LEU A N 1
ATOM 1190 C CA . LEU A 1 146 ? 7.584 12.611 -11.931 1.00 96.69 146 LEU A CA 1
ATOM 1191 C C . LEU A 1 146 ? 6.609 12.874 -13.094 1.00 96.69 146 LEU A C 1
ATOM 1193 O O . LEU A 1 146 ? 6.705 12.215 -14.128 1.00 96.69 146 LEU A O 1
ATOM 1197 N N . ALA A 1 147 ? 5.687 13.831 -12.960 1.00 97.19 147 ALA A N 1
ATOM 1198 C CA . ALA A 1 147 ? 4.808 14.242 -14.054 1.00 97.19 147 ALA A CA 1
ATOM 1199 C C . ALA A 1 147 ? 5.595 14.915 -15.194 1.00 97.19 147 ALA A C 1
ATOM 1201 O O . ALA A 1 147 ? 5.366 14.588 -16.361 1.00 97.19 147 ALA A O 1
ATOM 1202 N N . ASP A 1 148 ? 6.563 15.774 -14.860 1.00 97.06 148 ASP A N 1
ATOM 1203 C CA . ASP A 1 148 ? 7.453 16.433 -15.825 1.00 97.06 148 ASP A CA 1
ATOM 1204 C C . ASP A 1 148 ? 8.392 15.414 -16.524 1.00 97.06 148 ASP A C 1
ATOM 1206 O O . ASP A 1 148 ? 8.564 15.457 -17.748 1.00 97.06 148 ASP A O 1
ATOM 1210 N N . GLU A 1 149 ? 8.925 14.421 -15.791 1.00 96.06 149 GLU A N 1
ATOM 1211 C CA . GLU A 1 149 ? 9.653 13.270 -16.365 1.00 96.06 149 GLU A CA 1
ATOM 1212 C C . GLU A 1 149 ? 8.770 12.478 -17.355 1.00 96.06 149 GLU A C 1
ATOM 1214 O O . GLU A 1 149 ? 9.201 12.152 -18.464 1.00 96.06 149 GLU A O 1
ATOM 1219 N N . ILE A 1 150 ? 7.515 12.184 -16.989 1.00 96.94 150 ILE A N 1
ATOM 1220 C CA . ILE A 1 150 ? 6.567 11.431 -17.831 1.00 96.94 150 ILE A CA 1
ATOM 1221 C C . ILE A 1 150 ? 6.163 12.215 -19.086 1.00 96.94 150 ILE A C 1
ATOM 1223 O O . ILE A 1 150 ? 6.025 11.615 -20.155 1.00 96.94 150 ILE A O 1
ATOM 1227 N N . ALA A 1 151 ? 5.984 13.534 -18.989 1.00 97.44 151 ALA A N 1
ATOM 1228 C CA . ALA A 1 151 ? 5.745 14.387 -20.150 1.00 97.44 151 ALA A CA 1
ATOM 1229 C C . ALA A 1 151 ? 6.941 14.343 -21.115 1.00 97.44 151 ALA A C 1
ATOM 1231 O O . ALA A 1 151 ? 6.759 14.081 -22.303 1.00 97.44 151 ALA A O 1
ATOM 1232 N N . THR A 1 152 ? 8.161 14.483 -20.587 1.00 96.88 152 THR A N 1
ATOM 1233 C CA . THR A 1 152 ? 9.407 14.438 -21.368 1.00 96.88 152 THR A CA 1
ATOM 1234 C C . THR A 1 152 ? 9.563 13.108 -22.117 1.00 96.88 152 THR A C 1
ATOM 1236 O O . THR A 1 152 ? 9.753 13.109 -23.333 1.00 96.88 152 THR A O 1
ATOM 1239 N N . MET A 1 153 ? 9.370 11.969 -21.439 1.00 96.25 153 MET A N 1
ATOM 1240 C CA . MET A 1 153 ? 9.463 10.640 -22.066 1.00 96.25 153 MET A CA 1
ATOM 1241 C C . MET A 1 153 ? 8.410 10.407 -23.168 1.00 96.25 153 MET A C 1
ATOM 1243 O O . MET A 1 153 ? 8.681 9.705 -24.146 1.00 96.25 153 MET A O 1
ATOM 1247 N N . ARG A 1 154 ? 7.207 10.994 -23.055 1.00 97.69 154 ARG A N 1
ATOM 1248 C CA . ARG A 1 154 ? 6.181 10.939 -24.120 1.00 97.69 154 ARG A CA 1
ATOM 1249 C C . ARG A 1 154 ? 6.608 11.733 -25.350 1.00 97.69 154 ARG A C 1
ATOM 1251 O O . ARG A 1 154 ? 6.491 11.241 -26.470 1.00 97.69 154 ARG A O 1
ATOM 1258 N N . ASP A 1 155 ? 7.141 12.926 -25.126 1.00 97.81 155 ASP A N 1
ATOM 1259 C CA . ASP A 1 155 ? 7.669 13.817 -26.154 1.00 97.81 155 ASP A CA 1
ATOM 1260 C C . ASP A 1 155 ? 8.835 13.183 -26.930 1.00 97.81 155 ASP A C 1
ATOM 1262 O O . ASP A 1 155 ? 8.888 13.256 -28.158 1.00 97.81 155 ASP A O 1
ATOM 1266 N N . GLU A 1 156 ? 9.762 12.537 -26.220 1.00 97.00 156 GLU A N 1
ATOM 1267 C CA . GLU A 1 156 ? 10.869 11.766 -26.801 1.00 97.00 156 GLU A CA 1
ATOM 1268 C C . GLU A 1 156 ? 10.364 10.566 -27.610 1.00 97.00 156 GLU A C 1
ATOM 1270 O O . GLU A 1 156 ? 10.817 10.352 -28.734 1.00 97.00 156 GLU A O 1
ATOM 1275 N N . THR A 1 157 ? 9.376 9.831 -27.087 1.00 96.69 157 THR A N 1
ATOM 1276 C CA . THR A 1 157 ? 8.753 8.697 -27.792 1.00 96.69 157 THR A CA 1
ATOM 1277 C C . THR A 1 157 ? 8.099 9.141 -29.104 1.00 96.69 157 THR A C 1
ATOM 1279 O O . THR A 1 157 ? 8.301 8.502 -30.134 1.00 96.69 157 THR A O 1
ATOM 1282 N N . TYR A 1 158 ? 7.364 10.258 -29.098 1.00 96.81 158 TYR A N 1
ATOM 1283 C CA . TYR A 1 158 ? 6.723 10.804 -30.299 1.00 96.81 158 TYR A CA 1
ATOM 1284 C C . TYR A 1 158 ? 7.740 11.293 -31.344 1.00 96.81 158 TYR A C 1
ATOM 1286 O O . TYR A 1 158 ? 7.575 11.023 -32.535 1.00 96.81 158 TYR A O 1
ATOM 1294 N N . LYS A 1 159 ? 8.821 11.962 -30.912 1.00 96.50 159 LYS A N 1
ATOM 1295 C CA . LYS A 1 159 ? 9.927 12.376 -31.796 1.00 96.50 159 LYS A CA 1
ATOM 1296 C C . LYS A 1 159 ? 10.586 11.155 -32.444 1.00 96.50 159 LYS A C 1
ATOM 1298 O O . LYS A 1 159 ? 10.659 11.086 -33.667 1.00 96.50 159 LYS A O 1
ATOM 1303 N N . LEU A 1 160 ? 10.957 10.154 -31.639 1.00 95.50 160 LEU A N 1
ATOM 1304 C CA . LEU A 1 160 ? 11.560 8.908 -32.117 1.00 95.50 160 LEU A CA 1
ATOM 1305 C C . LEU A 1 160 ? 10.644 8.153 -33.091 1.00 95.50 160 LEU A C 1
ATOM 1307 O O . LEU A 1 160 ? 11.119 7.686 -34.123 1.00 95.50 160 LEU A O 1
ATOM 1311 N N . GLN A 1 161 ? 9.342 8.054 -32.802 1.00 95.44 161 GLN A N 1
ATOM 1312 C CA . GLN A 1 161 ? 8.378 7.439 -33.716 1.00 95.44 161 GLN A CA 1
ATOM 1313 C C . GLN A 1 161 ? 8.360 8.167 -35.067 1.00 95.44 161 GLN A C 1
ATOM 1315 O O . GLN A 1 161 ? 8.526 7.525 -36.102 1.00 95.44 161 GLN A O 1
ATOM 1320 N N . LYS A 1 162 ? 8.219 9.497 -35.062 1.00 94.56 162 LYS A N 1
ATOM 1321 C CA . LYS A 1 162 ? 8.177 10.303 -36.288 1.00 94.56 162 LYS A CA 1
ATOM 1322 C C . LYS A 1 162 ? 9.472 10.195 -37.099 1.00 94.56 162 LYS A C 1
ATOM 1324 O O . LYS A 1 162 ? 9.426 10.088 -38.323 1.00 94.56 162 LYS A O 1
ATOM 1329 N N . ASP A 1 163 ? 10.626 10.198 -36.439 1.00 92.81 163 ASP A N 1
ATOM 1330 C CA . ASP A 1 163 ? 11.918 10.048 -37.111 1.00 92.81 163 ASP A CA 1
ATOM 1331 C C . ASP A 1 163 ? 12.079 8.643 -37.712 1.00 92.81 163 ASP A C 1
ATOM 1333 O O . ASP A 1 163 ? 12.518 8.510 -38.856 1.00 92.81 163 ASP A O 1
ATOM 1337 N N . LEU A 1 164 ? 11.631 7.594 -37.013 1.00 91.50 164 LEU A N 1
ATOM 1338 C CA . LEU A 1 164 ? 11.589 6.237 -37.561 1.00 91.50 164 LEU A CA 1
ATOM 1339 C C . LEU A 1 164 ? 10.628 6.130 -38.757 1.00 91.50 164 LEU A C 1
ATOM 1341 O O . LEU A 1 164 ? 11.009 5.555 -39.776 1.00 91.50 164 LEU A O 1
ATOM 1345 N N . GLU A 1 165 ? 9.444 6.741 -38.700 1.00 90.12 165 GLU A N 1
ATOM 1346 C CA . GLU A 1 165 ? 8.501 6.826 -39.828 1.00 90.12 165 GLU A CA 1
ATOM 1347 C C . GLU A 1 165 ? 9.120 7.542 -41.045 1.00 90.12 165 GLU A C 1
ATOM 1349 O O . GLU A 1 165 ? 9.014 7.047 -42.171 1.00 90.12 165 GLU A O 1
ATOM 1354 N N . ASN A 1 166 ? 9.865 8.636 -40.834 1.00 87.38 166 ASN A N 1
ATOM 1355 C CA . ASN A 1 166 ? 10.623 9.323 -41.889 1.00 87.38 166 ASN A CA 1
ATOM 1356 C C . ASN A 1 166 ? 11.728 8.429 -42.494 1.00 87.38 166 ASN A C 1
ATOM 1358 O O . ASN A 1 166 ? 11.908 8.393 -43.718 1.00 87.38 166 ASN A O 1
ATOM 1362 N N . THR A 1 167 ? 12.465 7.668 -41.671 1.00 84.06 167 THR A N 1
ATOM 1363 C CA . THR A 1 167 ? 13.460 6.707 -42.192 1.00 84.06 167 THR A CA 1
ATOM 1364 C C . THR A 1 167 ? 12.802 5.557 -42.953 1.00 84.06 167 THR A C 1
ATOM 1366 O O . THR A 1 167 ? 13.320 5.147 -43.990 1.00 84.06 167 THR A O 1
ATOM 1369 N N . HIS A 1 168 ? 11.629 5.090 -42.515 1.00 82.62 168 HIS A N 1
ATOM 1370 C CA . HIS A 1 168 ? 10.863 4.057 -43.206 1.00 82.62 168 HIS A CA 1
ATOM 1371 C C . HIS A 1 168 ? 10.340 4.550 -44.564 1.00 82.62 168 HIS A C 1
ATOM 1373 O O . HIS A 1 168 ? 10.480 3.849 -45.563 1.00 82.62 168 HIS A O 1
ATOM 1379 N N . ALA A 1 169 ? 9.829 5.783 -44.653 1.00 82.19 169 ALA A N 1
ATOM 1380 C CA . ALA A 1 169 ? 9.466 6.397 -45.935 1.00 82.19 169 ALA A CA 1
ATOM 1381 C C . ALA A 1 169 ? 10.667 6.470 -46.905 1.00 82.19 169 ALA A C 1
ATOM 1383 O O . ALA A 1 169 ? 10.524 6.233 -48.109 1.00 82.19 169 ALA A O 1
ATOM 1384 N N . SER A 1 170 ? 11.870 6.707 -46.371 1.00 74.88 170 SER A N 1
ATOM 1385 C CA . SER A 1 170 ? 13.121 6.760 -47.143 1.00 74.88 170 SER A CA 1
ATOM 1386 C C . SER A 1 170 ? 13.560 5.403 -47.724 1.00 74.88 170 SER A C 1
ATOM 1388 O O . SER A 1 170 ? 14.341 5.386 -48.674 1.00 74.88 170 SER A O 1
ATOM 1390 N N . VAL A 1 171 ? 13.030 4.272 -47.230 1.00 74.75 171 VAL A N 1
ATOM 1391 C CA . VAL A 1 171 ? 13.321 2.914 -47.748 1.00 74.75 171 VAL A CA 1
ATOM 1392 C C . VAL A 1 171 ? 12.944 2.779 -49.229 1.00 74.75 171 VAL A C 1
ATOM 1394 O O . VAL A 1 171 ? 13.624 2.078 -49.974 1.00 74.75 171 VAL A O 1
ATOM 1397 N N . SER A 1 172 ? 11.912 3.500 -49.680 1.00 66.25 172 SER A N 1
ATOM 1398 C CA . SER A 1 172 ? 11.483 3.520 -51.089 1.00 66.25 172 SER A CA 1
ATOM 1399 C C . SER A 1 172 ? 12.525 4.107 -52.055 1.00 66.25 172 SER A C 1
ATOM 1401 O O . SER A 1 172 ? 12.517 3.765 -53.232 1.00 66.25 172 SER A O 1
ATOM 1403 N N . ASN A 1 173 ? 13.456 4.930 -51.556 1.00 62.34 173 ASN A N 1
ATOM 1404 C CA . ASN A 1 173 ? 14.476 5.634 -52.341 1.00 62.34 173 ASN A CA 1
ATOM 1405 C C . ASN A 1 173 ? 15.896 5.071 -52.110 1.00 62.34 173 ASN A C 1
ATOM 1407 O O . ASN A 1 173 ? 16.890 5.778 -52.291 1.00 62.34 173 ASN A O 1
ATOM 1411 N N . ILE A 1 174 ? 16.011 3.806 -51.681 1.00 60.97 174 ILE A N 1
ATOM 1412 C CA . ILE A 1 174 ? 17.273 3.194 -51.221 1.00 60.97 174 ILE A CA 1
ATOM 1413 C C . ILE A 1 174 ? 18.414 3.225 -52.249 1.00 60.97 174 ILE A C 1
ATOM 1415 O O . ILE A 1 174 ? 19.576 3.292 -51.849 1.00 60.97 174 ILE A O 1
ATOM 1419 N N . GLU A 1 175 ? 18.118 3.247 -53.551 1.00 54.56 175 GLU A N 1
ATOM 1420 C CA . GLU A 1 175 ? 19.131 3.328 -54.617 1.00 54.56 175 GLU A CA 1
ATOM 1421 C C . GLU A 1 175 ? 19.976 4.618 -54.560 1.00 54.56 175 GLU A C 1
ATOM 1423 O O . GLU A 1 175 ? 21.113 4.632 -55.029 1.00 54.56 175 GLU A O 1
ATOM 1428 N N . LEU A 1 176 ? 19.467 5.682 -53.924 1.00 47.69 176 LEU A N 1
ATOM 1429 C CA . LEU A 1 176 ? 20.174 6.954 -53.716 1.00 47.69 176 LEU A CA 1
ATOM 1430 C C . LEU A 1 176 ? 20.918 7.041 -52.369 1.00 47.69 176 LEU A C 1
ATOM 1432 O O . LEU A 1 176 ? 21.625 8.022 -52.112 1.00 47.69 176 LEU A O 1
ATOM 1436 N N . VAL A 1 177 ? 20.813 6.028 -51.499 1.00 50.69 177 VAL A N 1
ATOM 1437 C CA . VAL A 1 177 ? 21.478 6.017 -50.185 1.00 50.69 177 VAL A CA 1
ATOM 1438 C C . VAL A 1 177 ? 22.947 5.622 -50.350 1.00 50.69 177 VAL A C 1
ATOM 1440 O O . VAL A 1 177 ? 23.362 4.487 -50.111 1.00 50.69 177 VAL A O 1
ATOM 1443 N N . THR A 1 178 ? 23.755 6.602 -50.764 1.00 48.66 178 THR A N 1
ATOM 1444 C CA . THR A 1 178 ? 25.217 6.490 -50.868 1.00 48.66 178 THR A CA 1
ATOM 1445 C C . THR A 1 178 ? 25.801 5.981 -49.547 1.00 48.66 178 THR A C 1
ATOM 1447 O O . THR A 1 178 ? 25.851 6.716 -48.557 1.00 48.66 178 THR A O 1
ATOM 1450 N N . ARG A 1 179 ? 26.271 4.725 -49.525 1.00 54.47 179 ARG A N 1
ATOM 1451 C CA . ARG A 1 179 ? 26.925 4.134 -48.349 1.00 54.47 179 ARG A CA 1
ATOM 1452 C C . ARG A 1 179 ? 28.142 4.981 -47.969 1.00 54.47 179 ARG A C 1
ATOM 1454 O O . ARG A 1 179 ? 29.119 5.049 -48.715 1.00 54.47 179 ARG A O 1
ATOM 1461 N N . LYS A 1 180 ? 28.098 5.626 -46.800 1.00 49.66 180 LYS A N 1
ATOM 1462 C CA . LYS A 1 180 ? 29.272 6.291 -46.221 1.00 49.66 180 LYS A CA 1
ATOM 1463 C C . LYS A 1 180 ? 30.260 5.208 -45.795 1.00 49.66 180 LYS A C 1
ATOM 1465 O O . LYS A 1 180 ? 30.042 4.539 -44.792 1.00 49.66 180 LYS A O 1
ATOM 1470 N N . ASN A 1 181 ? 31.329 5.029 -46.568 1.00 50.22 181 ASN A N 1
ATOM 1471 C CA . ASN A 1 181 ? 32.380 4.059 -46.266 1.00 50.22 181 ASN A CA 1
ATOM 1472 C C . ASN A 1 181 ? 33.151 4.482 -45.005 1.00 50.22 181 ASN A C 1
ATOM 1474 O O . ASN A 1 181 ? 34.106 5.260 -45.072 1.00 50.22 181 ASN A O 1
ATOM 1478 N N . GLU A 1 182 ? 32.736 3.971 -43.849 1.00 55.62 182 GLU A N 1
ATOM 1479 C CA . GLU A 1 182 ? 33.493 4.098 -42.605 1.00 55.62 182 GLU A CA 1
ATOM 1480 C C . GLU A 1 182 ? 34.829 3.354 -42.716 1.00 55.62 182 GLU A C 1
ATOM 1482 O O . GLU A 1 182 ? 34.931 2.336 -43.405 1.00 55.62 182 GLU A O 1
ATOM 1487 N N . LYS A 1 183 ? 35.873 3.836 -42.029 1.00 53.06 183 LYS A N 1
ATOM 1488 C CA . LYS A 1 183 ? 37.259 3.372 -42.250 1.00 53.06 183 LYS A CA 1
ATOM 1489 C C . LYS A 1 183 ? 37.524 1.889 -41.940 1.00 53.06 183 LYS A C 1
ATOM 1491 O O . LYS A 1 183 ? 38.529 1.377 -42.421 1.00 53.06 183 LYS A O 1
ATOM 1496 N N . ASN A 1 184 ? 36.625 1.214 -41.217 1.00 57.16 184 ASN A N 1
ATOM 1497 C CA . ASN A 1 184 ? 36.675 -0.228 -40.938 1.00 57.16 184 ASN A CA 1
ATOM 1498 C C . ASN A 1 184 ? 35.480 -1.008 -41.538 1.00 57.16 184 ASN A C 1
ATOM 1500 O O . ASN A 1 184 ? 35.263 -2.162 -41.176 1.00 57.16 184 ASN A O 1
ATOM 1504 N N . SER A 1 185 ? 34.685 -0.405 -42.429 1.00 63.72 185 SER A N 1
ATOM 1505 C CA . SER A 1 185 ? 33.556 -1.098 -43.071 1.00 63.72 185 SER A CA 1
ATOM 15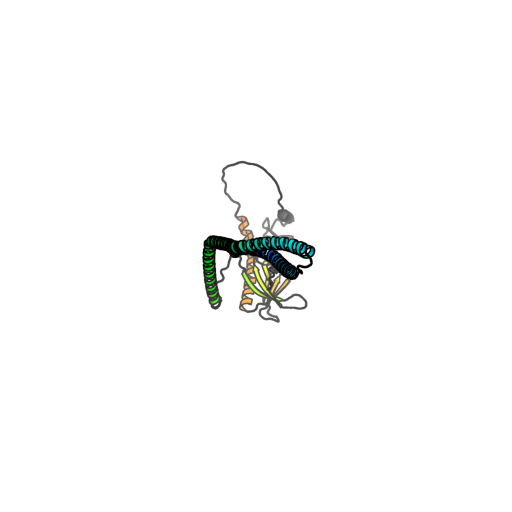06 C C . SER A 1 185 ? 34.032 -2.261 -43.967 1.00 63.72 185 SER A C 1
ATOM 1508 O O . SER A 1 185 ? 35.074 -2.145 -44.624 1.00 63.72 185 SER A O 1
ATOM 1510 N N . PRO A 1 186 ? 33.314 -3.402 -44.005 1.00 65.75 186 PRO A N 1
ATOM 1511 C CA . PRO A 1 186 ? 33.686 -4.524 -44.860 1.00 65.75 186 PRO A CA 1
ATOM 1512 C C . PRO A 1 186 ? 33.591 -4.129 -46.339 1.00 65.75 186 PRO A C 1
ATOM 1514 O O . PRO A 1 186 ? 32.618 -3.518 -46.776 1.00 65.75 186 PRO A O 1
ATOM 1517 N N . THR A 1 187 ? 34.598 -4.502 -47.133 1.00 80.69 187 THR A N 1
ATOM 1518 C CA . THR A 1 187 ? 34.711 -4.102 -48.554 1.00 80.69 187 THR A CA 1
ATOM 1519 C C . THR A 1 187 ? 33.584 -4.672 -49.427 1.00 80.69 187 THR A C 1
ATOM 1521 O O . THR A 1 187 ? 33.258 -4.106 -50.467 1.00 80.69 187 THR A O 1
ATOM 1524 N N . MET A 1 188 ? 32.984 -5.780 -48.993 1.00 85.44 188 MET A N 1
ATOM 1525 C CA . MET A 1 188 ? 31.722 -6.320 -49.494 1.00 85.44 188 MET A CA 1
ATOM 1526 C C . MET A 1 188 ? 31.075 -7.130 -48.373 1.00 85.44 188 MET A C 1
ATOM 1528 O O . MET A 1 188 ? 31.784 -7.778 -47.601 1.00 85.44 188 MET A O 1
ATOM 1532 N N . GLU A 1 189 ? 29.748 -7.121 -48.295 1.00 90.56 189 GLU A N 1
ATOM 1533 C CA . GLU A 1 189 ? 28.978 -7.961 -47.378 1.00 90.56 189 GLU A CA 1
ATOM 1534 C C . GLU A 1 189 ? 27.606 -8.324 -47.960 1.00 90.56 189 GLU A C 1
ATOM 1536 O O . GLU A 1 189 ? 27.072 -7.621 -48.821 1.00 90.56 189 GLU A O 1
ATOM 1541 N N . GLY A 1 190 ? 27.036 -9.441 -47.506 1.00 91.12 190 GLY A N 1
ATOM 1542 C CA . GLY A 1 190 ? 25.751 -9.936 -47.994 1.00 91.12 190 GLY A CA 1
ATOM 1543 C C . GLY A 1 190 ? 25.524 -11.419 -47.709 1.00 91.12 190 GLY A C 1
ATOM 1544 O O . GLY A 1 190 ? 26.373 -12.112 -47.148 1.00 91.12 190 GLY A O 1
ATOM 1545 N N . TYR A 1 191 ? 24.370 -11.941 -48.121 1.00 93.00 191 TYR A N 1
ATOM 1546 C CA . TYR A 1 191 ? 24.117 -13.380 -48.072 1.00 93.00 191 TYR A CA 1
ATOM 1547 C C . TYR A 1 191 ? 24.685 -14.090 -49.306 1.00 93.00 191 TYR A C 1
ATOM 1549 O O . TYR A 1 191 ? 24.457 -13.665 -50.431 1.00 93.00 191 TYR A O 1
ATOM 1557 N N . LEU A 1 192 ? 25.340 -15.231 -49.089 1.00 94.31 192 LEU A N 1
ATOM 1558 C CA . LEU A 1 192 ? 25.663 -16.211 -50.132 1.00 94.31 192 LEU A CA 1
ATOM 1559 C C . LEU A 1 192 ? 25.256 -17.608 -49.658 1.00 94.31 192 LEU A C 1
ATOM 1561 O O . LEU A 1 192 ? 25.201 -17.884 -48.454 1.00 94.31 192 LEU A O 1
ATOM 1565 N N . PHE A 1 193 ? 25.008 -18.519 -50.594 1.00 94.12 193 PHE A N 1
ATOM 1566 C CA . PHE A 1 193 ? 24.932 -19.949 -50.300 1.00 94.12 193 PHE A CA 1
ATOM 1567 C C . PHE A 1 193 ? 26.307 -20.581 -50.522 1.00 94.12 193 PHE A C 1
ATOM 1569 O O . PHE A 1 193 ? 26.899 -20.387 -51.577 1.00 94.12 193 PHE A O 1
ATOM 1576 N N . LYS A 1 194 ? 26.800 -21.381 -49.568 1.00 92.94 194 LYS A N 1
ATOM 1577 C CA . LYS A 1 194 ? 27.994 -22.224 -49.773 1.00 92.94 194 LYS A CA 1
ATOM 1578 C C . LYS A 1 194 ? 27.639 -23.695 -49.938 1.00 92.94 194 LYS A C 1
ATOM 1580 O O . LYS A 1 194 ? 26.747 -24.179 -49.236 1.00 92.94 194 LYS A O 1
ATOM 1585 N N . ARG A 1 195 ? 28.349 -24.412 -50.811 1.00 91.75 195 ARG A N 1
ATOM 1586 C CA . ARG A 1 195 ? 28.223 -25.871 -50.966 1.00 91.75 195 ARG A CA 1
ATOM 1587 C C . ARG A 1 195 ? 29.013 -26.592 -49.867 1.00 91.75 195 ARG A C 1
ATOM 1589 O O . ARG A 1 195 ? 30.131 -26.189 -49.553 1.00 91.75 195 ARG A O 1
ATOM 1596 N N . THR A 1 196 ? 28.466 -27.655 -49.278 1.00 87.81 196 THR A N 1
ATOM 1597 C CA . THR A 1 196 ? 29.231 -28.553 -48.393 1.00 87.81 196 THR A CA 1
ATOM 1598 C C . THR A 1 196 ? 30.154 -29.466 -49.200 1.00 87.81 196 THR A C 1
ATOM 1600 O O . THR A 1 196 ? 29.804 -29.891 -50.301 1.00 87.81 196 THR A O 1
ATOM 1603 N N . SER A 1 197 ? 31.324 -29.779 -48.640 1.00 80.56 197 SER A N 1
ATOM 1604 C CA . SER A 1 197 ? 32.308 -30.720 -49.199 1.00 80.56 197 SER A CA 1
ATOM 1605 C C . SER A 1 197 ? 32.034 -32.188 -48.840 1.00 80.56 197 SER A C 1
ATOM 1607 O O . SER A 1 197 ? 32.647 -33.080 -49.418 1.00 80.56 197 SER A O 1
ATOM 1609 N N . ASN A 1 198 ? 31.114 -32.450 -47.907 1.00 74.50 198 ASN A N 1
ATOM 1610 C CA . ASN A 1 198 ? 30.661 -33.794 -47.543 1.00 74.50 198 ASN A CA 1
ATOM 1611 C C . ASN A 1 198 ? 30.027 -34.519 -48.748 1.00 74.50 198 ASN A C 1
ATOM 1613 O O . ASN A 1 198 ? 29.514 -33.874 -49.662 1.00 74.50 198 ASN A O 1
ATOM 1617 N N . ALA A 1 199 ? 29.968 -35.858 -48.693 1.00 72.88 199 ALA A N 1
ATOM 1618 C CA . ALA A 1 199 ? 29.363 -36.707 -49.731 1.00 72.88 199 ALA A CA 1
ATOM 1619 C C . ALA A 1 199 ? 27.965 -36.227 -50.179 1.00 72.88 199 ALA A C 1
ATOM 1621 O O . ALA A 1 199 ? 27.662 -36.204 -51.372 1.00 72.88 199 ALA A O 1
ATOM 1622 N N . PHE A 1 200 ? 27.148 -35.746 -49.237 1.00 77.38 200 PHE A N 1
ATOM 1623 C CA . PHE A 1 200 ? 25.929 -34.996 -49.534 1.00 77.38 200 PHE A CA 1
ATOM 1624 C C . PHE A 1 200 ? 26.257 -33.509 -49.771 1.00 77.38 200 PHE A C 1
ATOM 1626 O O . PHE A 1 200 ? 26.480 -32.737 -48.832 1.00 77.38 200 PHE A O 1
ATOM 1633 N N . LYS A 1 201 ? 26.269 -33.104 -51.047 1.00 83.88 201 LYS A N 1
ATOM 1634 C CA . LYS A 1 201 ? 26.500 -31.722 -51.508 1.00 83.88 201 LYS A CA 1
ATOM 1635 C C . LYS A 1 201 ? 25.269 -30.840 -51.242 1.00 83.88 201 LYS A C 1
ATOM 1637 O O . LYS A 1 201 ? 24.408 -30.673 -52.100 1.00 83.88 201 LYS A O 1
ATOM 1642 N N . THR A 1 202 ? 25.179 -30.254 -50.052 1.00 88.69 202 THR A N 1
ATOM 1643 C CA . THR A 1 202 ? 24.080 -29.362 -49.641 1.00 88.69 202 THR A CA 1
ATOM 1644 C C . THR A 1 202 ? 24.474 -27.889 -49.744 1.00 88.69 202 THR A C 1
ATOM 1646 O O . THR A 1 202 ? 25.637 -27.535 -49.550 1.00 88.69 202 THR A O 1
ATOM 1649 N N . TRP A 1 203 ? 23.510 -27.008 -50.020 1.00 91.31 203 TRP A N 1
ATOM 1650 C CA . TRP A 1 203 ? 23.743 -25.567 -50.158 1.00 91.31 203 TRP A CA 1
ATOM 1651 C C . TRP A 1 203 ? 23.209 -24.794 -48.949 1.00 91.31 203 TRP A C 1
ATOM 1653 O O . TRP A 1 203 ? 22.040 -24.895 -48.591 1.00 91.31 203 TRP A O 1
ATOM 1663 N N . ASN A 1 204 ? 24.078 -24.012 -48.314 1.00 91.19 204 ASN A N 1
ATOM 1664 C CA . ASN A 1 204 ? 23.859 -23.420 -46.997 1.00 91.19 204 ASN A CA 1
ATOM 1665 C C . ASN A 1 204 ? 23.977 -21.887 -47.046 1.00 91.19 204 ASN A C 1
ATOM 1667 O O . ASN A 1 204 ? 25.093 -21.373 -47.137 1.00 91.19 204 ASN A O 1
ATOM 1671 N N . ARG A 1 205 ? 22.856 -21.152 -46.929 1.00 92.75 205 ARG A N 1
ATOM 1672 C CA . ARG A 1 205 ? 22.862 -19.673 -46.854 1.00 92.75 205 ARG A CA 1
ATOM 1673 C C . ARG A 1 205 ? 23.559 -19.201 -45.574 1.00 92.75 205 ARG A C 1
ATOM 1675 O O . ARG A 1 205 ? 23.230 -19.685 -44.487 1.00 92.75 205 ARG A O 1
ATOM 1682 N N . ARG A 1 206 ? 24.517 -18.283 -45.681 1.00 92.62 206 ARG A N 1
ATOM 1683 C CA . ARG A 1 206 ? 25.242 -17.642 -44.565 1.00 92.62 206 ARG A CA 1
ATOM 1684 C C . ARG A 1 206 ? 25.483 -16.167 -44.902 1.00 92.62 206 ARG A C 1
ATOM 1686 O O . ARG A 1 206 ? 25.440 -15.807 -46.076 1.00 92.62 206 ARG A O 1
ATOM 1693 N N . TRP A 1 207 ? 25.695 -15.328 -43.890 1.00 92.12 207 TRP A N 1
ATOM 1694 C CA . TRP A 1 207 ? 26.130 -13.943 -44.104 1.00 92.12 207 TRP A CA 1
ATOM 1695 C C . TRP A 1 207 ? 27.646 -13.940 -44.269 1.00 92.12 207 TRP A C 1
ATOM 1697 O O . TRP A 1 207 ? 28.332 -14.409 -43.364 1.00 92.12 207 TRP A O 1
ATOM 1707 N N . PHE A 1 208 ? 28.137 -13.463 -45.408 1.00 92.75 208 PHE A N 1
ATOM 1708 C CA . PHE A 1 208 ? 29.551 -13.351 -45.757 1.00 92.75 208 PHE A CA 1
ATOM 1709 C C . PHE A 1 208 ? 29.981 -11.887 -45.779 1.00 92.75 208 PHE A C 1
ATOM 1711 O O . PHE A 1 208 ? 29.176 -11.010 -46.093 1.00 92.75 208 PHE A O 1
ATOM 1718 N N . TYR A 1 209 ? 31.252 -11.631 -45.472 1.00 91.44 209 TYR A N 1
ATOM 1719 C CA . TYR A 1 209 ? 31.856 -10.304 -45.573 1.00 91.44 209 TYR A CA 1
ATOM 1720 C C . TYR A 1 209 ? 33.369 -10.387 -45.814 1.00 91.44 209 TYR A C 1
ATOM 1722 O O . TYR A 1 209 ? 34.017 -11.385 -45.486 1.00 91.44 209 TYR A O 1
ATOM 1730 N N . LEU A 1 210 ? 33.908 -9.335 -46.435 1.00 88.75 210 LEU A N 1
ATOM 1731 C CA . LEU A 1 210 ? 35.336 -9.143 -46.693 1.00 88.75 210 LEU A CA 1
ATOM 1732 C C . LEU A 1 210 ? 35.892 -8.098 -45.727 1.00 88.75 210 LEU A C 1
ATOM 1734 O O . LEU A 1 210 ? 35.589 -6.911 -45.859 1.00 88.75 210 LEU A O 1
ATOM 1738 N N . TYR A 1 211 ? 36.721 -8.530 -44.781 1.00 84.06 211 TYR A N 1
ATOM 1739 C CA . TYR A 1 211 ? 37.357 -7.662 -43.789 1.00 84.06 211 TYR A CA 1
ATOM 1740 C C . TYR A 1 211 ? 38.833 -8.041 -43.619 1.00 84.06 211 TYR A C 1
ATOM 1742 O O . TYR A 1 211 ? 39.162 -9.222 -43.613 1.00 84.06 211 TYR A O 1
ATOM 1750 N N . ASP A 1 212 ? 39.711 -7.038 -43.537 1.00 81.69 212 ASP A N 1
ATOM 1751 C CA . ASP A 1 212 ? 41.178 -7.151 -43.420 1.00 81.69 212 ASP A CA 1
ATOM 1752 C C . ASP A 1 212 ? 41.824 -8.314 -44.207 1.00 81.69 212 ASP A C 1
ATOM 1754 O O . ASP A 1 212 ? 42.549 -9.150 -43.673 1.00 81.69 212 ASP A O 1
ATOM 1758 N N . ASN A 1 213 ? 41.537 -8.373 -45.513 1.00 83.56 213 ASN A N 1
ATOM 1759 C CA . ASN A 1 213 ? 42.014 -9.404 -46.447 1.00 83.56 213 ASN A CA 1
ATOM 1760 C C . ASN A 1 213 ? 41.556 -10.848 -46.138 1.00 83.56 213 ASN A C 1
ATOM 1762 O O . ASN A 1 213 ? 42.147 -11.791 -46.665 1.00 83.56 213 ASN A O 1
ATOM 1766 N N . LYS A 1 214 ? 40.492 -11.035 -45.348 1.00 89.00 214 LYS A N 1
ATOM 1767 C CA . LYS A 1 214 ? 39.890 -12.339 -45.020 1.00 89.00 214 LYS A CA 1
ATOM 1768 C C . LYS A 1 214 ? 38.516 -12.510 -45.657 1.00 89.00 214 LYS A C 1
ATOM 1770 O O . LYS A 1 214 ? 37.796 -11.535 -45.883 1.00 89.00 214 LYS A O 1
ATOM 1775 N N . LEU A 1 215 ? 38.132 -13.765 -45.889 1.00 90.88 215 LEU A N 1
ATOM 1776 C CA . LEU A 1 215 ? 36.761 -14.157 -46.216 1.00 90.88 215 LEU A CA 1
ATOM 1777 C C . LEU A 1 215 ? 36.160 -14.877 -45.007 1.00 90.88 215 LEU A C 1
ATOM 1779 O O . LEU A 1 215 ? 36.569 -15.988 -44.663 1.00 90.88 215 LEU A O 1
ATOM 1783 N N . VAL A 1 216 ? 35.179 -14.243 -44.371 1.00 91.81 216 VAL A N 1
ATOM 1784 C CA . VAL A 1 216 ? 34.521 -14.720 -43.145 1.00 91.81 216 VAL A CA 1
ATOM 1785 C C . VAL A 1 216 ? 33.021 -14.898 -43.369 1.00 91.81 216 VAL A C 1
ATOM 1787 O O . VAL A 1 216 ? 32.428 -14.250 -44.236 1.00 91.81 216 VAL A O 1
ATOM 1790 N N . TYR A 1 217 ? 32.390 -15.789 -42.597 1.00 91.19 217 TYR A N 1
ATOM 1791 C CA . TYR A 1 217 ? 30.934 -15.922 -42.577 1.00 91.19 217 TYR A CA 1
ATOM 1792 C C . TYR A 1 217 ? 30.365 -16.245 -41.193 1.00 91.19 217 TYR A C 1
ATOM 1794 O O . TYR A 1 217 ? 31.000 -16.914 -40.382 1.00 91.19 217 TYR A O 1
ATOM 1802 N N . ARG A 1 218 ? 29.100 -15.873 -40.969 1.00 90.81 218 ARG A N 1
ATOM 1803 C CA . ARG A 1 218 ? 28.317 -16.221 -39.765 1.00 90.81 218 ARG A CA 1
ATOM 1804 C C . ARG A 1 218 ? 26.986 -16.903 -40.100 1.00 90.81 218 ARG A C 1
ATOM 1806 O O . ARG A 1 218 ? 26.491 -16.838 -41.234 1.00 90.81 218 ARG A O 1
ATOM 1813 N N . LYS A 1 219 ? 26.400 -17.609 -39.125 1.00 87.69 219 LYS A N 1
ATOM 1814 C CA . LYS A 1 219 ? 25.019 -18.122 -39.223 1.00 87.69 219 LYS A CA 1
ATOM 1815 C C . LYS A 1 219 ? 24.019 -16.962 -39.076 1.00 87.69 219 LYS A C 1
ATOM 1817 O O . LYS A 1 219 ? 24.373 -15.883 -38.622 1.00 87.69 219 LYS A O 1
ATOM 1822 N N . ARG A 1 220 ? 22.754 -17.182 -39.460 1.00 81.62 220 ARG A N 1
ATOM 1823 C CA . ARG A 1 220 ? 21.660 -16.207 -39.237 1.00 81.62 220 ARG A CA 1
ATOM 1824 C C . ARG A 1 220 ? 21.178 -16.193 -37.774 1.00 81.62 220 ARG A C 1
ATOM 1826 O O . ARG A 1 220 ? 20.581 -15.223 -37.331 1.00 81.62 220 ARG A O 1
ATOM 1833 N N . SER A 1 221 ? 21.404 -17.284 -37.047 1.00 74.88 221 SER A N 1
ATOM 1834 C CA . SER A 1 221 ? 20.821 -17.587 -35.738 1.00 74.88 221 SER A CA 1
ATOM 1835 C C . SER A 1 221 ? 21.712 -17.153 -34.567 1.00 74.88 221 SER A C 1
ATOM 1837 O O . SER A 1 221 ? 22.197 -18.008 -33.834 1.00 74.88 221 SER A O 1
ATOM 1839 N N . GLY A 1 222 ? 21.955 -15.848 -34.414 1.00 60.28 222 GLY A N 1
ATOM 1840 C CA . GLY A 1 222 ? 22.516 -15.233 -33.193 1.00 60.28 222 GLY A CA 1
ATOM 1841 C C . GLY A 1 222 ? 23.959 -15.585 -32.791 1.00 60.28 222 GLY A C 1
ATOM 1842 O O . GLY A 1 222 ? 24.518 -14.918 -31.933 1.00 60.28 222 GLY A O 1
ATOM 1843 N N . GLU A 1 223 ? 24.581 -16.597 -33.394 1.00 68.94 223 GLU A N 1
ATOM 1844 C CA . GLU A 1 223 ? 25.967 -16.975 -33.112 1.00 68.94 223 GLU A CA 1
ATOM 1845 C C . GLU A 1 223 ? 26.945 -15.895 -33.599 1.00 68.94 223 GLU A C 1
ATOM 1847 O O . GLU A 1 223 ? 27.198 -15.767 -34.799 1.00 68.94 223 GLU A O 1
ATOM 1852 N N . GLU A 1 224 ? 27.532 -15.156 -32.655 1.00 62.47 224 GLU A N 1
ATOM 1853 C CA . GLU A 1 224 ? 28.577 -14.149 -32.903 1.00 62.47 224 GLU A CA 1
ATOM 1854 C C . GLU A 1 224 ? 29.917 -14.757 -33.356 1.00 62.47 224 GLU A C 1
ATOM 1856 O O . GLU A 1 224 ? 30.808 -14.036 -33.796 1.00 62.47 224 GLU A O 1
ATOM 1861 N N . GLN A 1 225 ? 30.073 -16.085 -33.280 1.00 74.94 225 GLN A N 1
ATOM 1862 C CA . GLN A 1 225 ? 31.284 -16.778 -33.717 1.00 74.94 225 GLN A CA 1
ATOM 1863 C C . GLN A 1 225 ? 31.433 -16.739 -35.245 1.00 74.94 225 GLN A C 1
ATOM 1865 O O . GLN A 1 225 ? 30.859 -17.543 -35.988 1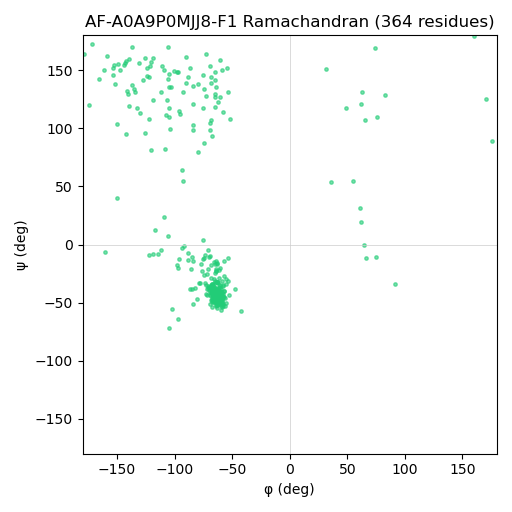.00 74.94 225 GLN A O 1
ATOM 1870 N N . GLU A 1 226 ? 32.254 -15.800 -35.706 1.00 83.94 226 GLU A N 1
ATOM 1871 C CA . GLU A 1 226 ? 32.704 -15.702 -37.090 1.00 83.94 226 GLU A CA 1
ATOM 1872 C C . GLU A 1 226 ? 33.467 -16.973 -37.493 1.00 83.94 226 GLU A C 1
ATOM 1874 O O . GLU A 1 226 ? 34.431 -17.378 -36.844 1.00 83.94 226 GLU A O 1
ATOM 1879 N N . THR A 1 227 ? 33.069 -17.612 -38.593 1.00 87.88 227 THR A N 1
ATOM 1880 C CA . THR A 1 227 ? 33.862 -18.683 -39.199 1.00 87.88 227 THR A CA 1
ATOM 1881 C C . THR A 1 227 ? 34.730 -18.102 -40.306 1.00 87.88 227 THR A C 1
ATOM 1883 O O . THR A 1 227 ? 34.221 -17.703 -41.357 1.00 87.88 227 THR A O 1
ATOM 1886 N N . VAL A 1 228 ? 36.047 -18.104 -40.101 1.00 88.50 228 VAL A N 1
ATOM 1887 C CA . VAL A 1 228 ? 37.016 -17.828 -41.168 1.00 88.50 228 VAL A CA 1
ATOM 1888 C C . VAL A 1 228 ? 36.923 -18.939 -42.214 1.00 88.50 228 VAL A C 1
ATOM 1890 O O . VAL A 1 228 ? 37.140 -20.112 -41.912 1.00 88.50 228 VAL A O 1
ATOM 1893 N N . MET A 1 229 ? 36.566 -18.573 -43.445 1.00 86.00 229 MET A N 1
ATOM 1894 C CA . MET A 1 229 ? 36.609 -19.475 -44.594 1.00 86.00 229 MET A CA 1
ATOM 1895 C C . MET A 1 229 ? 38.023 -19.492 -45.179 1.00 86.00 229 MET A C 1
ATOM 1897 O O . MET A 1 229 ? 38.617 -20.565 -45.304 1.00 86.00 229 MET A O 1
ATOM 1901 N N . GLU A 1 230 ? 38.577 -18.303 -45.442 1.00 87.19 230 GLU A N 1
ATOM 1902 C CA . GLU A 1 230 ? 39.990 -18.111 -45.773 1.00 87.19 230 GLU A CA 1
ATOM 1903 C C . GLU A 1 230 ? 40.592 -16.934 -45.000 1.00 87.19 230 GLU A C 1
ATOM 1905 O O . GLU A 1 230 ? 40.012 -15.848 -44.940 1.00 87.19 230 GLU A O 1
ATOM 1910 N N . ASP A 1 231 ? 41.758 -17.184 -44.396 1.00 83.88 231 ASP A N 1
ATOM 1911 C CA . ASP A 1 231 ? 42.449 -16.269 -43.472 1.00 83.88 231 ASP A CA 1
ATOM 1912 C C . ASP A 1 231 ? 43.395 -15.288 -44.190 1.00 83.88 231 ASP A C 1
ATOM 1914 O O . ASP A 1 231 ? 43.839 -14.307 -43.595 1.00 83.88 231 ASP A O 1
ATOM 1918 N N . ASP A 1 232 ? 43.691 -15.546 -45.470 1.00 84.56 232 ASP A N 1
ATOM 1919 C CA . ASP A 1 232 ? 44.528 -14.704 -46.326 1.00 84.56 232 ASP A CA 1
ATOM 1920 C C . ASP A 1 232 ? 44.108 -14.802 -47.806 1.00 84.56 232 ASP A C 1
ATOM 1922 O O . ASP A 1 232 ? 44.422 -15.763 -48.516 1.00 84.56 232 ASP A O 1
ATOM 1926 N N . LEU A 1 233 ? 43.419 -13.770 -48.298 1.00 85.12 233 LEU A N 1
ATOM 1927 C CA . LEU A 1 233 ? 42.992 -13.676 -49.694 1.00 85.12 233 LEU A CA 1
ATOM 1928 C C . LEU A 1 233 ? 44.156 -13.544 -50.692 1.00 85.12 233 LEU A C 1
ATOM 1930 O O . LEU A 1 233 ? 43.939 -13.801 -51.870 1.00 85.12 233 LEU A O 1
ATOM 1934 N N . ARG A 1 234 ? 45.394 -13.225 -50.278 1.00 82.25 234 ARG A N 1
ATOM 1935 C CA . ARG A 1 234 ? 46.552 -13.143 -51.204 1.00 82.25 234 ARG A CA 1
ATOM 1936 C C . ARG A 1 234 ? 46.856 -14.464 -51.900 1.00 82.25 234 ARG A C 1
ATOM 1938 O O . ARG A 1 234 ? 47.405 -14.470 -52.996 1.00 82.25 234 ARG A O 1
ATOM 1945 N N . LEU A 1 235 ? 46.523 -15.571 -51.239 1.00 82.56 235 LEU A N 1
ATOM 1946 C CA . LEU A 1 235 ? 46.736 -16.929 -51.733 1.00 82.56 235 LEU A CA 1
ATOM 1947 C C . LEU A 1 235 ? 45.518 -17.470 -52.498 1.00 82.56 235 LEU A C 1
ATOM 1949 O O . LEU A 1 235 ? 45.548 -18.602 -52.976 1.00 82.56 235 LEU A O 1
ATOM 1953 N N . CYS A 1 236 ? 44.441 -16.687 -52.591 1.00 87.62 236 CYS A N 1
ATOM 1954 C CA . CYS A 1 236 ? 43.189 -17.099 -53.205 1.00 87.62 236 CYS A CA 1
ATOM 1955 C C . CYS A 1 236 ? 43.083 -16.625 -54.660 1.00 87.62 236 CYS A C 1
ATOM 1957 O O . CYS A 1 236 ? 43.529 -15.538 -55.017 1.00 87.62 236 CYS A O 1
ATOM 1959 N N . THR A 1 237 ? 42.397 -17.404 -55.494 1.00 89.00 237 THR A N 1
ATOM 1960 C CA . THR A 1 237 ? 41.882 -16.953 -56.795 1.00 89.00 237 THR A CA 1
ATOM 1961 C C . THR A 1 237 ? 40.376 -17.181 -56.845 1.00 89.00 237 THR A C 1
ATOM 1963 O O . THR A 1 237 ? 39.880 -18.150 -56.275 1.00 89.00 237 THR A O 1
ATOM 1966 N N . VAL A 1 238 ? 39.632 -16.292 -57.505 1.00 91.31 238 VAL A N 1
ATOM 1967 C CA . VAL A 1 238 ? 38.184 -16.452 -57.705 1.00 91.31 238 VAL A CA 1
ATOM 1968 C C . VAL A 1 238 ? 37.888 -16.700 -59.180 1.00 91.31 238 VAL A C 1
ATOM 1970 O O . VAL A 1 238 ? 38.407 -15.989 -60.044 1.00 91.31 238 VAL A O 1
ATOM 1973 N N . LYS A 1 239 ? 37.079 -17.722 -59.474 1.00 90.25 239 LYS A N 1
ATOM 1974 C CA . LYS A 1 239 ? 36.734 -18.136 -60.840 1.00 90.25 239 LYS A CA 1
ATOM 1975 C C . LYS A 1 239 ? 35.216 -18.240 -61.040 1.00 90.25 239 LYS A C 1
ATOM 1977 O O . LYS A 1 239 ? 34.522 -18.715 -60.138 1.00 90.25 239 LYS A O 1
ATOM 1982 N N . PRO A 1 240 ? 34.691 -17.834 -62.211 1.00 88.81 240 PRO A N 1
ATOM 1983 C CA . PRO A 1 240 ? 33.312 -18.119 -62.590 1.00 88.81 240 PRO A CA 1
ATOM 1984 C C . PRO A 1 240 ? 33.133 -19.623 -62.836 1.00 88.81 240 PRO A C 1
ATOM 1986 O O . PRO A 1 240 ? 34.027 -20.266 -63.385 1.00 88.81 240 PRO A O 1
ATOM 1989 N N . VAL A 1 241 ? 31.976 -20.182 -62.477 1.00 87.38 241 VAL A N 1
ATOM 1990 C CA . VAL A 1 241 ? 31.649 -21.589 -62.765 1.00 87.38 241 VAL A CA 1
ATOM 1991 C C . VAL A 1 241 ? 30.670 -21.631 -63.931 1.00 87.38 241 VAL A C 1
ATOM 1993 O O . VAL A 1 241 ? 29.476 -21.392 -63.761 1.00 87.38 241 VAL A O 1
ATOM 1996 N N . SER A 1 242 ? 31.193 -21.900 -65.128 1.00 73.50 242 SER A N 1
ATOM 1997 C CA . SER A 1 242 ? 30.412 -21.981 -66.369 1.00 73.50 242 SER A CA 1
ATOM 1998 C C . SER A 1 242 ? 29.649 -23.298 -66.525 1.00 73.50 242 SER A C 1
ATOM 2000 O O . SER A 1 242 ? 28.564 -23.301 -67.095 1.00 73.50 242 SER A O 1
ATOM 2002 N N . ASP A 1 243 ? 30.207 -24.397 -66.014 1.00 71.50 243 ASP A N 1
ATOM 2003 C CA . ASP A 1 243 ? 29.636 -25.745 -66.092 1.00 71.50 243 ASP A CA 1
ATOM 2004 C C . ASP A 1 243 ? 29.129 -26.172 -64.705 1.00 71.50 243 ASP A C 1
ATOM 2006 O O . ASP A 1 243 ? 29.845 -26.770 -63.899 1.00 71.50 243 ASP A O 1
ATOM 2010 N N . GLY A 1 244 ? 27.917 -25.732 -64.358 1.00 71.31 244 GLY A N 1
ATOM 2011 C CA . GLY A 1 244 ? 27.368 -25.911 -63.017 1.00 71.31 244 GLY A CA 1
ATOM 2012 C C . GLY A 1 244 ? 25.846 -25.984 -62.979 1.00 71.31 244 GLY A C 1
ATOM 2013 O O . GLY A 1 244 ? 25.152 -25.173 -63.581 1.00 71.31 244 GLY A O 1
ATOM 2014 N N . GLU A 1 245 ? 25.331 -26.906 -62.160 1.00 76.75 245 GLU A N 1
ATOM 2015 C CA . GLU A 1 245 ? 23.899 -27.178 -61.906 1.00 76.75 245 GLU A CA 1
ATOM 2016 C C . GLU A 1 245 ? 23.059 -25.951 -61.484 1.00 76.75 245 GLU A C 1
ATOM 2018 O O . GLU A 1 245 ? 21.835 -26.034 -61.372 1.00 76.75 245 GLU A O 1
ATOM 2023 N N . ARG A 1 246 ? 23.696 -24.824 -61.146 1.00 88.31 246 ARG A N 1
ATOM 2024 C CA . ARG A 1 246 ? 23.062 -23.661 -60.523 1.00 88.31 246 ARG A CA 1
ATOM 2025 C C . ARG A 1 246 ? 23.619 -22.348 -61.062 1.00 88.31 246 ARG A C 1
ATOM 2027 O O . ARG A 1 246 ? 24.825 -22.118 -61.057 1.00 88.31 246 ARG A O 1
ATOM 2034 N N . ARG A 1 247 ? 22.708 -21.436 -61.416 1.00 91.00 247 ARG A N 1
ATOM 2035 C CA . ARG A 1 247 ? 23.025 -20.053 -61.811 1.00 91.00 247 ARG A CA 1
ATOM 2036 C C . ARG A 1 247 ? 23.760 -19.303 -60.695 1.00 91.00 247 ARG A C 1
ATOM 2038 O O . ARG A 1 247 ? 23.499 -19.546 -59.515 1.00 91.00 247 ARG A O 1
ATOM 2045 N N . PHE A 1 248 ? 24.609 -18.355 -61.096 1.00 92.31 248 PHE A N 1
ATOM 2046 C CA . PHE A 1 248 ? 25.343 -17.440 -60.210 1.00 92.31 248 PHE A CA 1
ATOM 2047 C C . PHE A 1 248 ? 26.303 -18.142 -59.229 1.00 92.31 248 PHE A C 1
ATOM 2049 O O . PHE A 1 248 ? 26.520 -17.661 -58.115 1.00 92.31 248 PHE A O 1
ATOM 2056 N N . CYS A 1 249 ? 26.876 -19.281 -59.638 1.00 93.44 249 CYS A N 1
ATOM 2057 C CA . CYS A 1 249 ? 27.912 -19.983 -58.882 1.00 93.44 249 CYS A CA 1
ATOM 2058 C C . CYS A 1 249 ? 29.323 -19.515 -59.253 1.00 93.44 249 CYS A C 1
ATOM 2060 O O . CYS A 1 249 ? 29.650 -19.341 -60.426 1.00 93.44 249 CYS A O 1
ATOM 2062 N N . PHE A 1 250 ? 30.172 -19.373 -58.241 1.00 93.69 250 PHE A N 1
ATOM 2063 C CA . PHE A 1 250 ? 31.594 -19.085 -58.387 1.00 93.69 250 PHE A CA 1
ATOM 2064 C C . PHE A 1 250 ? 32.418 -19.893 -57.388 1.00 93.69 250 PHE A C 1
ATOM 2066 O O . PHE A 1 250 ? 31.910 -20.368 -56.370 1.00 93.69 250 PHE A O 1
ATOM 2073 N N . GLU A 1 251 ? 33.700 -20.053 -57.686 1.00 92.81 251 GLU A N 1
ATOM 2074 C CA . GLU A 1 251 ? 34.625 -20.848 -56.891 1.00 92.81 251 GLU A CA 1
ATOM 2075 C C . GLU A 1 251 ? 35.750 -19.959 -56.360 1.00 92.81 251 GLU A C 1
ATOM 2077 O O . GLU A 1 251 ? 36.438 -19.287 -57.129 1.00 92.81 251 GLU A O 1
ATOM 2082 N N . VAL A 1 252 ? 35.933 -19.947 -55.038 1.00 92.12 252 VAL A N 1
ATOM 2083 C CA . VAL A 1 252 ? 37.115 -19.372 -54.386 1.00 92.12 252 VAL A CA 1
ATOM 2084 C C . VAL A 1 252 ? 38.094 -20.515 -54.130 1.00 92.12 252 VAL A C 1
ATOM 2086 O O . VAL A 1 252 ? 37.795 -21.445 -53.383 1.00 92.12 252 VAL A O 1
ATOM 2089 N N . LEU A 1 253 ? 39.246 -20.462 -54.790 1.00 89.31 253 LEU A N 1
ATOM 2090 C CA . LEU A 1 253 ? 40.305 -21.466 -54.734 1.00 89.31 253 LEU A CA 1
ATOM 2091 C C . LEU A 1 253 ? 41.462 -20.940 -53.888 1.00 89.31 253 LEU A C 1
ATOM 2093 O O . LEU A 1 253 ? 42.092 -19.958 -54.278 1.00 89.31 253 LEU A O 1
ATOM 2097 N N . SER A 1 254 ? 41.766 -21.608 -52.779 1.00 86.88 254 SER A N 1
ATOM 2098 C CA . SER A 1 254 ? 42.995 -21.419 -51.999 1.00 86.88 254 SER A CA 1
ATOM 2099 C C . SER A 1 254 ? 43.948 -22.607 -52.224 1.00 86.88 254 SER A C 1
ATOM 2101 O O . SER A 1 254 ? 43.533 -23.621 -52.793 1.00 86.88 254 SER A O 1
ATOM 2103 N N . PRO A 1 255 ? 45.219 -22.560 -51.775 1.00 83.44 255 PRO A N 1
ATOM 2104 C CA . PRO A 1 255 ? 46.184 -23.634 -52.045 1.00 83.44 255 PRO A CA 1
ATOM 2105 C C . PRO A 1 255 ? 45.825 -24.986 -51.407 1.00 83.44 255 PRO A C 1
ATOM 2107 O O . PRO A 1 255 ? 46.423 -26.000 -51.756 1.00 83.44 255 PRO A O 1
ATOM 2110 N N . ALA A 1 256 ? 44.875 -25.004 -50.465 1.00 81.38 256 ALA A N 1
ATOM 2111 C CA . ALA A 1 256 ? 44.454 -26.196 -49.730 1.00 81.38 256 ALA A CA 1
ATOM 2112 C C . ALA A 1 256 ? 42.952 -26.519 -49.859 1.00 81.38 256 ALA A C 1
ATOM 2114 O O . ALA A 1 256 ? 42.528 -27.576 -49.389 1.00 81.38 256 ALA A O 1
ATOM 2115 N N . LYS A 1 257 ? 42.125 -25.632 -50.440 1.00 85.38 257 LYS A N 1
ATOM 2116 C CA . LYS A 1 257 ? 40.662 -25.795 -50.483 1.00 85.38 257 LYS A CA 1
ATOM 2117 C C . LYS A 1 257 ? 40.034 -25.201 -51.749 1.00 85.38 257 LYS A C 1
ATOM 2119 O O . LYS A 1 257 ? 40.470 -24.174 -52.258 1.00 85.38 257 LYS A O 1
ATOM 2124 N N . SER A 1 258 ? 38.922 -25.802 -52.177 1.00 88.94 258 SER A N 1
ATOM 2125 C CA . SER A 1 258 ? 37.929 -25.159 -53.048 1.00 88.94 258 SER A CA 1
ATOM 2126 C C . SER A 1 258 ? 36.689 -24.783 -52.233 1.00 88.94 258 SER A C 1
ATOM 2128 O O . SER A 1 258 ? 36.175 -25.575 -51.431 1.00 88.94 258 SER A O 1
ATOM 2130 N N . HIS A 1 259 ? 36.187 -23.572 -52.461 1.00 90.62 259 HIS A N 1
ATOM 2131 C CA . HIS A 1 259 ? 34.988 -23.034 -51.840 1.00 90.62 259 HIS A CA 1
ATOM 2132 C C . HIS A 1 259 ? 33.996 -22.539 -52.892 1.00 90.62 259 HIS A C 1
ATOM 2134 O O . HIS A 1 259 ? 34.048 -21.410 -53.372 1.00 90.62 259 HIS A O 1
ATOM 2140 N N . MET A 1 260 ? 33.055 -23.426 -53.217 1.00 92.12 260 MET A N 1
ATOM 2141 C CA . MET A 1 260 ? 31.917 -23.158 -54.093 1.00 92.12 260 MET A CA 1
ATOM 2142 C C . MET A 1 260 ? 30.852 -22.318 -53.384 1.00 92.12 260 MET A C 1
ATOM 2144 O O . MET A 1 260 ? 30.238 -22.760 -52.403 1.00 92.12 260 MET A O 1
ATOM 2148 N N . LEU A 1 261 ? 30.619 -21.126 -53.925 1.00 94.69 261 LEU A N 1
ATOM 2149 C CA . LEU A 1 261 ? 29.673 -20.123 -53.452 1.00 94.69 261 LEU A CA 1
ATOM 2150 C C . LEU A 1 261 ? 28.634 -19.812 -54.541 1.00 94.69 261 LEU A C 1
ATOM 2152 O O . LEU A 1 261 ? 28.863 -20.045 -55.726 1.00 94.69 261 LEU A O 1
ATOM 2156 N N . GLN A 1 262 ? 27.473 -19.309 -54.128 1.00 94.69 262 GLN A N 1
ATOM 2157 C CA . GLN A 1 262 ? 26.373 -18.925 -55.008 1.00 94.69 262 GLN A CA 1
ATOM 2158 C C . GLN A 1 262 ? 25.718 -17.632 -54.501 1.00 94.69 262 GLN A C 1
ATOM 2160 O O . GLN A 1 262 ? 25.336 -17.553 -53.328 1.00 94.69 262 GLN A O 1
ATOM 2165 N N . ALA A 1 263 ? 25.558 -16.653 -55.395 1.00 94.69 263 ALA A N 1
ATOM 2166 C CA . ALA A 1 263 ? 24.788 -15.428 -55.160 1.00 94.69 263 ALA A CA 1
ATOM 2167 C C . ALA A 1 263 ? 23.309 -15.593 -55.562 1.00 94.69 263 ALA A C 1
ATOM 2169 O O . ALA A 1 263 ? 22.954 -16.503 -56.313 1.00 94.69 263 ALA A O 1
ATOM 2170 N N . ASP A 1 264 ? 22.434 -14.721 -55.058 1.00 92.31 264 ASP A N 1
ATOM 2171 C CA . ASP A 1 264 ? 20.998 -14.727 -55.365 1.00 92.31 264 ASP A CA 1
ATOM 2172 C C . ASP A 1 264 ? 20.629 -13.960 -56.653 1.00 92.31 264 ASP A C 1
ATOM 2174 O O . ASP A 1 264 ? 19.607 -14.280 -57.263 1.00 92.31 264 ASP A O 1
ATOM 2178 N N . SER A 1 265 ? 21.471 -13.032 -57.124 1.00 90.81 265 SER A N 1
ATOM 2179 C CA . SER A 1 265 ? 21.266 -12.274 -58.372 1.00 90.81 265 SER A CA 1
ATOM 2180 C C . SER A 1 265 ? 22.546 -12.134 -59.217 1.00 90.81 265 SER A C 1
ATOM 2182 O O . SER A 1 265 ? 23.642 -12.466 -58.757 1.00 90.81 265 SER A O 1
ATOM 2184 N N . LYS A 1 266 ? 22.419 -11.638 -60.459 1.00 90.19 266 LYS A N 1
ATOM 2185 C CA . LYS A 1 266 ? 23.551 -11.391 -61.375 1.00 90.19 266 LYS A CA 1
ATOM 2186 C C . LYS A 1 266 ? 24.391 -10.192 -60.921 1.00 90.19 266 LYS A C 1
ATOM 2188 O O . LYS A 1 266 ? 25.614 -10.244 -60.953 1.00 90.19 266 LYS A O 1
ATOM 2193 N N . GLU A 1 267 ? 23.729 -9.160 -60.423 1.00 89.44 267 GLU A N 1
ATOM 2194 C CA . GLU A 1 267 ? 24.322 -7.924 -59.912 1.00 89.44 267 GLU A CA 1
ATOM 2195 C C . GLU A 1 267 ? 25.142 -8.226 -58.651 1.00 89.44 267 GLU A C 1
ATOM 2197 O O . GLU A 1 267 ? 26.309 -7.850 -58.556 1.00 89.44 267 GLU A O 1
ATOM 2202 N N . MET A 1 268 ? 24.569 -9.003 -57.721 1.00 90.44 268 MET A N 1
ATOM 2203 C CA . MET A 1 268 ? 25.281 -9.485 -56.536 1.00 90.44 268 MET A CA 1
ATOM 2204 C C . MET A 1 268 ? 26.429 -10.428 -56.905 1.00 90.44 268 MET A C 1
ATOM 2206 O O . MET A 1 268 ? 27.496 -10.342 -56.304 1.00 90.44 268 MET A O 1
ATOM 2210 N N . TYR A 1 269 ? 26.242 -11.309 -57.892 1.00 92.38 269 TYR A N 1
ATOM 2211 C CA . TYR A 1 269 ? 27.300 -12.185 -58.398 1.00 92.38 269 TYR A CA 1
ATOM 2212 C C . TYR A 1 269 ? 28.507 -11.388 -58.909 1.00 92.38 269 TYR A C 1
ATOM 2214 O O . TYR A 1 269 ? 29.623 -11.616 -58.442 1.00 92.38 269 TYR A O 1
ATOM 2222 N N . ASP A 1 270 ? 28.294 -10.427 -59.812 1.00 90.62 270 ASP A N 1
ATOM 2223 C CA . ASP A 1 270 ? 29.385 -9.624 -60.371 1.00 90.62 270 ASP A CA 1
ATOM 2224 C C . ASP A 1 270 ? 30.039 -8.747 -59.293 1.00 90.62 270 ASP A C 1
ATOM 2226 O O . ASP A 1 270 ? 31.266 -8.704 -59.205 1.00 90.62 270 ASP A O 1
ATOM 2230 N N . ALA A 1 271 ? 29.249 -8.143 -58.396 1.00 89.81 271 ALA A N 1
ATOM 2231 C CA . ALA A 1 271 ? 29.770 -7.384 -57.260 1.00 89.81 271 ALA A CA 1
ATOM 2232 C C . ALA A 1 271 ? 30.670 -8.238 -56.346 1.00 89.81 271 ALA A C 1
ATOM 2234 O O . ALA A 1 271 ? 31.750 -7.790 -55.959 1.00 89.81 271 ALA A O 1
ATOM 2235 N N . TRP A 1 272 ? 30.277 -9.481 -56.038 1.00 92.62 272 TRP A N 1
ATOM 2236 C CA . TRP A 1 272 ? 31.096 -10.407 -55.249 1.00 92.62 272 TRP A CA 1
ATOM 2237 C C . TRP A 1 272 ? 32.372 -10.844 -55.980 1.00 92.62 272 TRP A C 1
ATOM 2239 O O . TRP A 1 272 ? 33.434 -10.865 -55.355 1.00 92.62 272 TRP A O 1
ATOM 2249 N N . ILE A 1 273 ? 32.307 -11.134 -57.287 1.00 91.19 273 ILE A N 1
ATOM 2250 C CA . ILE A 1 273 ? 33.492 -11.432 -58.111 1.00 91.19 273 ILE A CA 1
ATOM 2251 C C . ILE A 1 273 ? 34.468 -10.249 -58.095 1.00 91.19 273 ILE A C 1
ATOM 2253 O O . ILE A 1 273 ? 35.635 -10.424 -57.742 1.00 91.19 273 ILE A O 1
ATOM 2257 N N . THR A 1 274 ? 34.002 -9.041 -58.424 1.00 90.50 274 THR A N 1
ATOM 2258 C CA . THR A 1 274 ? 34.843 -7.837 -58.482 1.00 90.50 274 THR A CA 1
ATOM 2259 C C . THR A 1 274 ? 35.410 -7.471 -57.110 1.00 90.50 274 THR A C 1
ATOM 2261 O O . THR A 1 274 ? 36.586 -7.121 -57.015 1.00 90.50 274 THR A O 1
ATOM 2264 N N . ALA A 1 275 ? 34.628 -7.592 -56.033 1.00 89.31 275 ALA A N 1
ATOM 2265 C CA . ALA A 1 275 ? 35.109 -7.327 -54.679 1.00 89.31 275 ALA A CA 1
ATOM 2266 C C . ALA A 1 275 ? 36.181 -8.332 -54.229 1.00 89.31 275 ALA A C 1
ATOM 2268 O O . ALA A 1 275 ? 37.188 -7.923 -53.650 1.00 89.31 275 ALA A O 1
ATOM 2269 N N . LEU A 1 276 ? 36.016 -9.624 -54.542 1.00 89.62 276 LEU A N 1
ATOM 2270 C CA . LEU A 1 276 ? 37.031 -10.646 -54.273 1.00 89.62 276 LEU A CA 1
ATOM 2271 C C . LEU A 1 276 ? 38.303 -10.398 -55.092 1.00 89.62 276 LEU A C 1
ATOM 2273 O O . LEU A 1 276 ? 39.382 -10.341 -54.510 1.00 89.62 276 LEU A O 1
ATOM 2277 N N . GLN A 1 277 ? 38.195 -10.166 -56.405 1.00 89.50 277 GLN A N 1
ATOM 2278 C CA . GLN A 1 277 ? 39.344 -9.844 -57.267 1.00 89.50 277 GLN A CA 1
ATOM 2279 C C . GLN A 1 277 ? 40.106 -8.605 -56.771 1.00 89.50 277 GLN A C 1
ATOM 2281 O O . GLN A 1 277 ? 41.333 -8.631 -56.667 1.00 89.50 277 GLN A O 1
ATOM 2286 N N . LYS A 1 278 ? 39.384 -7.540 -56.401 1.00 86.25 278 LYS A N 1
ATOM 2287 C CA . LYS A 1 278 ? 39.963 -6.311 -55.843 1.00 86.25 278 LYS A CA 1
ATOM 2288 C C . LYS A 1 278 ? 40.614 -6.546 -54.477 1.00 86.25 278 LYS A C 1
ATOM 2290 O O . LYS A 1 278 ? 41.686 -6.003 -54.230 1.00 86.25 278 LYS A O 1
ATOM 2295 N N . GLY A 1 279 ? 40.003 -7.359 -53.614 1.00 84.62 279 GLY A N 1
ATOM 2296 C CA . GLY A 1 279 ? 40.557 -7.742 -52.312 1.00 84.62 279 GLY A CA 1
ATOM 2297 C C . GLY A 1 279 ? 41.858 -8.536 -52.440 1.00 84.62 279 GLY A C 1
ATOM 2298 O O . GLY A 1 279 ? 42.860 -8.162 -51.837 1.00 84.62 279 GLY A O 1
ATOM 2299 N N . ILE A 1 280 ? 41.867 -9.570 -53.289 1.00 85.75 280 ILE A N 1
ATOM 2300 C CA . ILE A 1 280 ? 43.053 -10.375 -53.627 1.00 85.75 280 ILE A CA 1
ATOM 2301 C C . ILE A 1 280 ? 44.173 -9.460 -54.159 1.00 85.75 280 ILE A C 1
ATOM 2303 O O . ILE A 1 280 ? 45.278 -9.445 -53.614 1.00 85.75 280 ILE A O 1
ATOM 2307 N N . GLY A 1 281 ? 43.878 -8.636 -55.173 1.00 82.38 281 GLY A N 1
ATOM 2308 C CA . GLY A 1 281 ? 44.850 -7.734 -55.798 1.00 82.38 281 GLY A CA 1
ATOM 2309 C C . GLY A 1 281 ? 45.425 -6.683 -54.843 1.00 82.38 281 GLY A C 1
ATOM 2310 O O . GLY A 1 281 ? 46.641 -6.512 -54.778 1.00 82.38 281 GLY A O 1
ATOM 2311 N N . ALA A 1 282 ? 44.581 -6.022 -54.045 1.00 80.88 282 ALA A N 1
ATOM 2312 C CA . ALA A 1 282 ? 45.026 -5.039 -53.056 1.00 80.88 282 ALA A CA 1
ATOM 2313 C C . ALA A 1 282 ? 45.869 -5.679 -51.940 1.00 80.88 282 ALA A C 1
ATOM 2315 O O . ALA A 1 282 ? 46.844 -5.085 -51.474 1.00 80.88 282 ALA A O 1
ATOM 2316 N N . ALA A 1 283 ? 45.532 -6.902 -51.524 1.00 77.88 283 ALA A N 1
ATOM 2317 C CA . ALA A 1 283 ? 46.302 -7.632 -50.528 1.00 77.88 283 ALA A CA 1
ATOM 2318 C C . ALA A 1 283 ? 47.692 -8.037 -51.060 1.00 77.88 283 ALA A C 1
ATOM 2320 O O . ALA A 1 283 ? 48.666 -7.974 -50.309 1.00 77.88 283 ALA A O 1
ATOM 2321 N N . ILE A 1 284 ? 47.806 -8.391 -52.348 1.00 77.19 284 ILE A N 1
ATOM 2322 C CA . ILE A 1 284 ? 49.092 -8.635 -53.026 1.00 77.19 284 ILE A CA 1
ATOM 2323 C C . ILE A 1 284 ? 49.907 -7.332 -53.109 1.00 77.19 284 ILE A C 1
ATOM 2325 O O . ILE A 1 284 ? 51.062 -7.303 -52.686 1.00 77.19 284 ILE A O 1
ATOM 2329 N N . GLN A 1 285 ? 49.301 -6.231 -53.568 1.00 72.50 285 GLN A N 1
ATOM 2330 C CA . GLN A 1 285 ? 49.974 -4.929 -53.714 1.00 72.50 285 GLN A CA 1
ATOM 2331 C C . GLN A 1 285 ? 50.514 -4.365 -52.390 1.00 72.50 285 GLN A C 1
ATOM 2333 O O . GLN A 1 285 ? 51.597 -3.780 -52.379 1.00 72.50 285 GLN A O 1
ATOM 2338 N N . ARG A 1 286 ? 49.828 -4.593 -51.256 1.00 63.31 286 ARG A N 1
ATOM 2339 C CA . ARG A 1 286 ? 50.316 -4.171 -49.924 1.00 63.31 286 ARG A CA 1
ATOM 2340 C C . ARG A 1 286 ? 51.721 -4.700 -49.596 1.00 63.31 286 ARG A C 1
ATOM 2342 O O . ARG A 1 286 ? 52.452 -4.025 -48.873 1.00 63.31 286 ARG A O 1
ATOM 2349 N N . VAL A 1 287 ? 52.105 -5.863 -50.134 1.00 57.81 287 VAL A N 1
ATOM 2350 C CA . VAL A 1 287 ? 53.442 -6.456 -49.939 1.00 57.81 287 VAL A CA 1
ATOM 2351 C C . VAL A 1 287 ? 54.530 -5.635 -50.643 1.00 57.81 287 VAL A C 1
ATOM 2353 O O . VAL A 1 287 ? 55.615 -5.479 -50.100 1.00 57.81 287 VAL A O 1
ATOM 2356 N N . GLN A 1 288 ? 54.238 -5.049 -51.807 1.00 52.78 288 GLN A N 1
ATOM 2357 C CA . GLN A 1 288 ? 55.199 -4.219 -52.545 1.00 52.78 288 GLN A CA 1
ATOM 2358 C C . GLN A 1 288 ? 55.402 -2.846 -51.886 1.00 52.78 288 GLN A C 1
ATOM 2360 O O . GLN A 1 288 ? 56.507 -2.309 -51.900 1.00 52.78 288 GLN A O 1
ATOM 2365 N N . SER A 1 289 ? 54.361 -2.280 -51.264 1.00 49.78 289 SER A N 1
ATOM 2366 C CA . SER A 1 289 ? 54.465 -0.979 -50.587 1.00 49.78 289 SER A CA 1
ATOM 2367 C C . SER A 1 289 ? 55.286 -1.012 -49.292 1.00 49.78 289 SER A C 1
ATOM 2369 O O . SER A 1 289 ? 55.993 -0.050 -49.004 1.00 49.78 289 SER A O 1
ATOM 2371 N N . CYS A 1 290 ? 55.231 -2.095 -48.504 1.00 47.38 290 CYS A N 1
ATOM 2372 C CA . CYS A 1 290 ? 55.861 -2.109 -47.177 1.00 47.38 290 CYS A CA 1
ATOM 2373 C C . CYS A 1 290 ? 57.397 -2.231 -47.181 1.00 47.38 290 CYS A C 1
ATOM 2375 O O . CYS A 1 290 ? 58.014 -1.967 -46.150 1.00 47.38 290 CYS A O 1
ATOM 2377 N N . ASP A 1 291 ? 58.020 -2.572 -48.313 1.00 43.59 291 ASP A N 1
ATOM 2378 C CA . ASP A 1 291 ? 59.485 -2.583 -48.452 1.00 43.59 291 ASP A CA 1
ATOM 2379 C C . ASP A 1 291 ? 60.084 -1.198 -48.794 1.00 43.59 291 ASP A C 1
ATOM 2381 O O . ASP A 1 291 ? 61.292 -1.003 -48.641 1.00 43.59 291 ASP A O 1
ATOM 2385 N N . LEU A 1 292 ? 59.268 -0.213 -49.204 1.00 44.69 292 LEU A N 1
ATOM 2386 C CA . LEU A 1 292 ? 59.737 1.121 -49.620 1.00 44.69 292 LEU A CA 1
ATOM 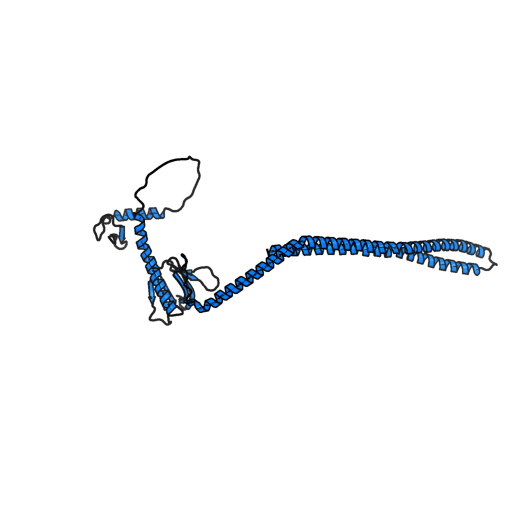2387 C C . LEU A 1 292 ? 59.902 2.118 -48.458 1.00 44.69 292 LEU A C 1
ATOM 2389 O O . LEU A 1 292 ? 60.867 2.886 -48.439 1.00 44.69 292 LEU A O 1
ATOM 2393 N N . ASP A 1 293 ? 59.007 2.106 -47.466 1.00 40.19 293 ASP A N 1
ATOM 2394 C CA . ASP A 1 293 ? 59.043 3.073 -46.352 1.00 40.19 293 ASP A CA 1
ATOM 2395 C C . ASP A 1 293 ? 60.218 2.849 -45.382 1.00 40.19 293 ASP A C 1
ATOM 2397 O O . ASP A 1 293 ? 60.659 3.771 -44.691 1.00 40.19 293 ASP A O 1
ATOM 2401 N N . ASN A 1 294 ? 60.786 1.641 -45.358 1.00 39.00 294 ASN A N 1
ATOM 2402 C CA . ASN A 1 294 ? 61.820 1.248 -44.398 1.00 39.00 294 ASN A CA 1
ATOM 2403 C C . ASN A 1 294 ? 63.220 1.845 -44.693 1.00 39.00 294 ASN A C 1
ATOM 2405 O O . ASN A 1 294 ? 64.181 1.527 -43.996 1.00 39.00 294 ASN A O 1
ATOM 2409 N N . HIS A 1 295 ? 63.353 2.701 -45.717 1.00 44.59 295 HIS A N 1
ATOM 2410 C CA . HIS A 1 295 ? 64.637 3.257 -46.171 1.00 44.59 295 HIS A CA 1
ATOM 2411 C C . HIS A 1 295 ? 64.839 4.768 -45.942 1.00 44.59 295 HIS A C 1
ATOM 2413 O O . HIS A 1 295 ? 65.935 5.263 -46.207 1.00 44.59 295 HIS A O 1
ATOM 2419 N N . LYS A 1 296 ? 63.837 5.516 -45.447 1.00 40.22 296 LYS A N 1
ATOM 2420 C CA . LYS A 1 296 ? 63.932 6.990 -45.296 1.00 40.22 296 LYS A CA 1
ATOM 2421 C C . LYS A 1 296 ? 64.311 7.505 -43.900 1.00 40.22 296 LYS A C 1
ATOM 2423 O O . LYS A 1 296 ? 64.811 8.621 -43.791 1.00 40.22 296 LYS A O 1
ATOM 2428 N N . ASN A 1 297 ? 64.140 6.716 -42.840 1.00 37.00 297 ASN A N 1
ATOM 2429 C CA . ASN A 1 297 ? 64.321 7.180 -41.455 1.00 37.00 297 ASN A CA 1
ATOM 2430 C C . ASN A 1 297 ? 65.744 6.953 -40.898 1.00 37.00 297 ASN A C 1
ATOM 2432 O O . ASN A 1 297 ? 65.892 6.323 -39.853 1.00 37.00 297 ASN A O 1
ATOM 2436 N N . ASN A 1 298 ? 66.797 7.445 -41.572 1.00 39.47 298 ASN A N 1
ATOM 2437 C CA . ASN A 1 298 ? 68.162 7.371 -4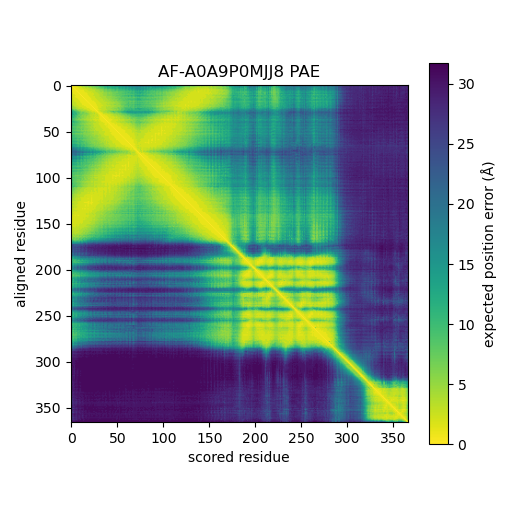1.016 1.00 39.47 298 ASN A CA 1
ATOM 2438 C C . ASN A 1 298 ? 69.136 8.501 -41.426 1.00 39.47 298 ASN A C 1
ATOM 2440 O O . ASN A 1 298 ? 70.317 8.243 -41.647 1.00 39.47 298 ASN A O 1
ATOM 2444 N N . VAL A 1 299 ? 68.679 9.759 -41.503 1.00 34.94 299 VAL A N 1
ATOM 2445 C CA . VAL A 1 299 ? 69.586 10.926 -41.472 1.00 34.94 299 VAL A CA 1
ATOM 2446 C C . VAL A 1 299 ? 68.993 12.049 -40.617 1.00 34.94 299 VAL A C 1
ATOM 2448 O O . VAL A 1 299 ? 67.948 12.592 -40.950 1.00 34.94 299 VAL A O 1
ATOM 2451 N N . GLY A 1 300 ? 69.713 12.418 -39.554 1.00 32.84 300 GLY A N 1
ATOM 2452 C CA . GLY A 1 300 ? 69.729 13.763 -38.969 1.00 32.84 300 GLY A CA 1
ATOM 2453 C C . GLY A 1 300 ? 68.452 14.316 -38.319 1.00 32.84 300 GLY A C 1
ATOM 2454 O O . GLY A 1 300 ? 67.621 14.924 -38.982 1.00 32.84 300 GLY A O 1
ATOM 2455 N N . ASN A 1 301 ? 68.458 14.394 -36.984 1.00 33.81 301 ASN A N 1
ATOM 2456 C CA . ASN A 1 301 ? 68.754 15.707 -36.400 1.00 33.81 301 ASN A CA 1
ATOM 2457 C C . ASN A 1 301 ? 69.368 15.618 -34.993 1.00 33.81 301 ASN A C 1
ATOM 2459 O O . ASN A 1 301 ? 69.140 14.660 -34.257 1.00 33.81 301 ASN A O 1
ATOM 2463 N N . LEU A 1 302 ? 70.174 16.619 -34.639 1.00 32.78 302 LEU A N 1
ATOM 2464 C CA . LEU A 1 302 ? 70.980 16.669 -33.417 1.00 32.78 302 LEU A CA 1
ATOM 2465 C C . LEU A 1 302 ? 70.797 18.035 -32.747 1.00 32.78 302 LEU A C 1
ATOM 2467 O O . LEU A 1 302 ? 71.188 19.020 -33.356 1.00 32.78 302 LEU A O 1
ATOM 2471 N N . HIS A 1 303 ? 70.247 18.068 -31.525 1.00 34.19 303 HIS A N 1
ATOM 2472 C CA . HIS A 1 303 ? 70.469 18.998 -30.386 1.00 34.19 303 HIS A CA 1
ATOM 2473 C C . HIS A 1 303 ? 69.369 18.679 -29.328 1.00 34.19 303 HIS A C 1
ATOM 2475 O O . HIS A 1 303 ? 68.215 18.520 -29.707 1.00 34.19 303 HIS A O 1
ATOM 2481 N N . ARG A 1 304 ? 69.619 18.366 -28.039 1.00 31.33 304 ARG A N 1
ATOM 2482 C CA . ARG A 1 304 ? 70.397 19.040 -26.963 1.00 31.33 304 ARG A CA 1
ATOM 2483 C C . ARG A 1 304 ? 69.603 20.242 -26.400 1.00 31.33 304 ARG A C 1
ATOM 2485 O O . ARG A 1 304 ? 69.442 21.215 -27.117 1.00 31.33 304 ARG A O 1
ATOM 2492 N N . HIS A 1 305 ? 69.063 20.236 -25.169 1.00 31.98 305 HIS A N 1
ATOM 2493 C CA . HIS A 1 305 ? 69.721 20.003 -23.860 1.00 31.98 305 HIS A CA 1
ATOM 2494 C C . HIS A 1 305 ? 68.736 19.556 -22.732 1.00 31.98 305 HIS A C 1
ATOM 2496 O O . HIS A 1 305 ? 67.545 19.792 -22.864 1.00 31.98 305 HIS A O 1
ATOM 2502 N N . SER A 1 306 ? 69.270 18.982 -21.631 1.00 29.23 306 SER A N 1
ATOM 2503 C CA . SER A 1 306 ? 68.920 19.111 -20.177 1.00 29.23 306 SER A CA 1
ATOM 2504 C C . SER A 1 306 ? 67.477 19.375 -19.664 1.00 29.23 306 SER A C 1
ATOM 2506 O O . SER A 1 306 ? 66.721 20.122 -20.259 1.00 29.23 306 SER A O 1
ATOM 2508 N N . ASN A 1 307 ? 67.048 18.948 -18.460 1.00 29.78 307 ASN A N 1
ATOM 2509 C CA . ASN A 1 307 ? 67.658 18.172 -17.354 1.00 29.78 307 ASN A CA 1
ATOM 2510 C C . ASN A 1 307 ? 66.549 17.699 -16.376 1.00 29.78 307 ASN A C 1
ATOM 2512 O O . ASN A 1 307 ? 65.701 18.522 -16.032 1.00 29.78 307 ASN A O 1
ATOM 2516 N N . LYS A 1 308 ? 66.640 16.481 -15.805 1.00 33.38 308 LYS A N 1
ATOM 2517 C CA . LYS A 1 308 ? 66.480 16.199 -14.348 1.00 33.38 308 LYS A CA 1
ATOM 2518 C C . LYS A 1 308 ? 66.676 14.715 -14.002 1.00 33.38 308 LYS A C 1
ATOM 2520 O O . LYS A 1 308 ? 66.695 13.860 -14.880 1.00 33.38 308 LYS A O 1
ATOM 2525 N N . GLU A 1 309 ? 66.887 14.440 -12.716 1.00 30.16 309 GLU A N 1
ATOM 2526 C CA . GLU A 1 309 ? 67.486 13.197 -12.218 1.00 30.16 309 GLU A CA 1
ATOM 2527 C C . GLU A 1 309 ? 66.495 12.183 -11.611 1.00 30.16 309 GLU A C 1
ATOM 2529 O O . GLU A 1 309 ? 65.667 12.516 -10.770 1.00 30.16 309 GLU A O 1
ATOM 2534 N N . THR A 1 310 ? 66.693 10.915 -11.986 1.00 29.62 310 THR A N 1
ATOM 2535 C CA . THR A 1 310 ? 66.913 9.762 -11.087 1.00 29.62 310 THR A CA 1
ATOM 2536 C C . THR A 1 310 ? 65.982 9.519 -9.883 1.00 29.62 310 THR A C 1
ATOM 2538 O O . THR A 1 310 ? 66.111 10.186 -8.858 1.00 29.62 310 THR A O 1
ATOM 2541 N N . ARG A 1 311 ? 65.272 8.367 -9.892 1.00 28.77 311 ARG A N 1
ATOM 2542 C CA . ARG A 1 311 ? 65.395 7.296 -8.856 1.00 28.77 311 ARG A CA 1
ATOM 2543 C C . ARG A 1 311 ? 64.579 6.012 -9.153 1.00 28.77 311 ARG A C 1
ATOM 2545 O O . ARG A 1 311 ? 63.363 6.066 -9.109 1.00 28.77 311 ARG A O 1
ATOM 2552 N N . ARG A 1 312 ? 65.296 4.870 -9.265 1.00 28.92 312 ARG A N 1
ATOM 2553 C CA . ARG A 1 312 ? 64.917 3.454 -8.940 1.00 28.92 312 ARG A CA 1
ATOM 2554 C C . ARG A 1 312 ? 63.733 2.831 -9.735 1.00 28.92 312 ARG A C 1
ATOM 2556 O O . ARG A 1 312 ? 62.669 3.414 -9.821 1.00 28.92 312 ARG A O 1
ATOM 2563 N N . SER A 1 313 ? 63.900 1.717 -10.469 1.00 29.88 313 SER A N 1
ATOM 2564 C CA . SER A 1 313 ? 64.040 0.297 -10.027 1.00 29.88 313 SER A CA 1
ATOM 2565 C C . SER A 1 313 ? 62.793 -0.235 -9.286 1.00 29.88 313 SER A C 1
ATOM 2567 O O . SER A 1 313 ? 62.386 0.418 -8.336 1.00 29.88 313 SER A O 1
ATOM 2569 N N . GLN A 1 314 ? 62.185 -1.408 -9.558 1.00 34.25 314 GLN A N 1
ATOM 2570 C CA . GLN A 1 314 ? 62.448 -2.555 -10.477 1.00 34.25 314 GLN A CA 1
ATOM 2571 C C . GLN A 1 314 ? 61.210 -3.533 -10.435 1.00 34.25 314 GLN A C 1
ATOM 2573 O O . GLN A 1 314 ? 60.361 -3.311 -9.580 1.00 34.25 314 GLN A O 1
ATOM 2578 N N . ASN A 1 315 ? 60.983 -4.617 -11.217 1.00 32.94 315 ASN A N 1
ATOM 2579 C CA . ASN A 1 315 ? 61.651 -5.269 -12.369 1.00 32.94 315 ASN A CA 1
ATOM 2580 C C . ASN A 1 315 ? 60.685 -6.229 -13.153 1.00 32.94 315 ASN A C 1
ATOM 2582 O O . ASN A 1 315 ? 59.870 -6.890 -12.519 1.00 32.94 315 ASN A O 1
ATOM 2586 N N . GLY A 1 316 ? 60.882 -6.419 -14.471 1.00 31.17 316 GLY A N 1
ATOM 2587 C CA . GLY A 1 316 ? 60.485 -7.608 -15.280 1.00 31.17 316 GLY A CA 1
ATOM 2588 C C . GLY A 1 316 ? 58.999 -7.858 -15.668 1.00 31.17 316 GLY A C 1
ATOM 2589 O O . GLY A 1 316 ? 58.105 -7.223 -15.118 1.00 31.17 316 GLY A O 1
ATOM 2590 N N . PRO A 1 317 ? 58.702 -8.823 -16.580 1.00 43.09 317 PRO A N 1
ATOM 2591 C CA . PRO A 1 317 ? 59.561 -9.428 -17.613 1.00 43.09 317 PRO A CA 1
ATOM 2592 C C . PRO A 1 317 ? 59.003 -9.291 -19.060 1.00 43.09 317 PRO A C 1
ATOM 2594 O O . PRO A 1 317 ? 57.806 -9.427 -19.309 1.00 43.09 317 PRO A O 1
ATOM 2597 N N . LEU A 1 318 ? 59.880 -9.104 -20.057 1.00 33.75 318 LEU A N 1
ATOM 2598 C CA . LEU A 1 318 ? 59.507 -9.099 -21.486 1.00 33.75 318 LEU A CA 1
ATOM 2599 C C . LEU A 1 318 ? 59.547 -10.507 -22.106 1.00 33.75 318 LEU A C 1
ATOM 2601 O O . LEU A 1 318 ? 60.461 -11.283 -21.839 1.00 33.75 318 LEU A O 1
ATOM 2605 N N . SER A 1 319 ? 58.626 -10.796 -23.033 1.00 43.91 319 SER A N 1
ATOM 2606 C CA . SER A 1 319 ? 58.685 -11.985 -23.900 1.00 43.91 319 SER A CA 1
ATOM 2607 C C . SER A 1 319 ? 58.197 -11.691 -25.331 1.00 43.91 319 SER A C 1
ATOM 2609 O O . SER A 1 319 ? 57.000 -11.725 -25.601 1.00 43.91 319 SER A O 1
ATOM 2611 N N . LYS A 1 320 ? 59.134 -11.380 -26.250 1.00 46.38 320 LYS A N 1
ATOM 2612 C CA . LYS A 1 320 ? 58.988 -11.390 -27.733 1.00 46.38 320 LYS A CA 1
ATOM 2613 C C . LYS A 1 320 ? 60.271 -10.872 -28.422 1.00 46.38 320 LYS A C 1
ATOM 2615 O O . LYS A 1 320 ? 60.358 -9.687 -28.707 1.00 46.38 320 LYS A O 1
ATOM 2620 N N . ASP A 1 321 ? 61.243 -11.744 -28.729 1.00 47.38 321 ASP A N 1
ATOM 2621 C CA . ASP A 1 321 ? 62.284 -11.409 -29.743 1.00 47.38 321 ASP A CA 1
ATOM 2622 C C . ASP A 1 321 ? 63.065 -12.598 -30.359 1.00 47.38 321 ASP A C 1
ATOM 2624 O O . ASP A 1 321 ? 63.815 -12.454 -31.327 1.00 47.38 321 ASP A O 1
ATOM 2628 N N . THR A 1 322 ? 62.865 -13.827 -29.870 1.00 48.19 322 THR A N 1
ATOM 2629 C CA . THR A 1 322 ? 63.570 -15.032 -30.357 1.00 48.19 322 THR A CA 1
ATOM 2630 C C . THR A 1 322 ? 63.285 -15.398 -31.821 1.00 48.19 322 THR A C 1
ATOM 2632 O O . THR A 1 322 ? 64.052 -16.157 -32.417 1.00 48.19 322 THR A O 1
ATOM 2635 N N . SER A 1 323 ? 62.224 -14.864 -32.434 1.00 54.62 323 SER A N 1
ATOM 2636 C CA . SER A 1 323 ? 61.879 -15.107 -33.843 1.00 54.62 323 SER A CA 1
ATOM 2637 C C . SER A 1 323 ? 62.660 -14.225 -34.826 1.00 54.62 323 SER A C 1
ATOM 2639 O O . SER A 1 323 ? 63.074 -14.725 -35.874 1.00 54.62 323 SER A O 1
ATOM 2641 N N . LYS A 1 324 ? 62.928 -12.950 -34.495 1.00 55.19 324 LYS A N 1
ATOM 2642 C CA . LYS A 1 324 ? 63.743 -12.052 -35.336 1.00 55.19 324 LYS A CA 1
ATOM 2643 C C . LYS A 1 324 ? 65.189 -12.538 -35.416 1.00 55.19 324 LYS A C 1
ATOM 2645 O O . LYS A 1 324 ? 65.705 -12.725 -36.516 1.00 55.19 324 LYS A O 1
ATOM 2650 N N . MET A 1 325 ? 65.806 -12.846 -34.270 1.00 50.72 325 MET A N 1
ATOM 2651 C CA . MET A 1 325 ? 67.185 -13.354 -34.225 1.00 50.72 325 MET A CA 1
ATOM 2652 C C . MET A 1 325 ? 67.392 -14.647 -35.033 1.00 50.72 325 MET A C 1
ATOM 2654 O O . MET A 1 325 ? 68.452 -14.819 -35.633 1.00 50.72 325 MET A O 1
ATOM 2658 N N . LYS A 1 326 ? 66.398 -15.548 -35.092 1.00 59.53 326 LYS A N 1
ATOM 2659 C CA . LYS A 1 326 ? 66.496 -16.773 -35.908 1.00 59.53 326 LYS A CA 1
ATOM 2660 C C . LYS A 1 326 ? 66.520 -16.491 -37.415 1.00 59.53 326 LYS A C 1
ATOM 2662 O O . LYS A 1 326 ? 67.269 -17.157 -38.122 1.00 59.53 326 LYS A O 1
ATOM 2667 N N . LYS A 1 327 ? 65.752 -15.508 -37.905 1.00 60.84 327 LYS A N 1
ATOM 2668 C CA . LYS A 1 327 ? 65.744 -15.146 -39.337 1.00 60.84 327 LYS A CA 1
ATOM 2669 C C . LYS A 1 327 ? 67.080 -14.551 -39.791 1.00 60.84 327 LYS A C 1
ATOM 2671 O O . LYS A 1 327 ? 67.581 -14.937 -40.840 1.00 60.84 327 LYS A O 1
ATOM 2676 N N . ILE A 1 328 ? 67.670 -13.669 -38.981 1.00 63.53 328 ILE A N 1
ATOM 2677 C CA . ILE A 1 328 ? 68.949 -13.006 -39.290 1.00 63.53 328 ILE A CA 1
ATOM 2678 C C . ILE A 1 328 ? 70.075 -14.044 -39.437 1.00 63.53 328 ILE A C 1
ATOM 2680 O O . ILE A 1 328 ? 70.720 -14.111 -40.481 1.00 63.53 328 ILE A O 1
ATOM 2684 N N . LYS A 1 329 ? 70.234 -14.937 -38.449 1.00 72.25 329 LYS A N 1
ATOM 2685 C CA . LYS A 1 329 ? 71.289 -15.970 -38.462 1.00 72.25 329 LYS A CA 1
ATOM 2686 C C . LYS A 1 329 ? 71.174 -16.965 -39.623 1.00 72.25 329 LYS A C 1
ATOM 2688 O O . LYS A 1 329 ? 72.193 -17.441 -40.108 1.00 72.25 329 LYS A O 1
ATOM 2693 N N . MET A 1 330 ? 69.957 -17.270 -40.078 1.00 77.56 330 MET A N 1
ATOM 2694 C CA . MET A 1 330 ? 69.739 -18.133 -41.246 1.00 77.56 330 MET A CA 1
ATOM 2695 C C . MET A 1 330 ? 70.187 -17.452 -42.549 1.00 77.56 330 MET A C 1
ATOM 2697 O O . MET A 1 330 ? 70.778 -18.097 -43.412 1.00 77.56 330 MET A O 1
ATOM 2701 N N . TRP A 1 331 ? 69.965 -16.141 -42.679 1.00 83.25 331 TRP A N 1
ATOM 2702 C CA . TRP A 1 331 ? 70.399 -15.375 -43.850 1.00 83.25 331 TRP A CA 1
ATOM 2703 C C . TRP A 1 331 ? 71.930 -15.285 -43.952 1.00 83.25 331 TRP A C 1
ATOM 2705 O O . TRP A 1 331 ? 72.509 -15.554 -45.003 1.00 83.25 331 TRP A O 1
ATOM 2715 N N . GLU A 1 332 ? 72.600 -15.029 -42.825 1.00 80.00 332 GLU A N 1
ATOM 2716 C CA . GLU A 1 332 ? 74.068 -15.039 -42.704 1.00 80.00 332 GLU A CA 1
ATOM 2717 C C . GLU A 1 332 ? 74.713 -16.398 -43.037 1.00 80.00 332 GLU A C 1
ATOM 2719 O O . GLU A 1 332 ? 75.913 -16.457 -43.310 1.00 80.00 332 GLU A O 1
ATOM 2724 N N . GLN A 1 333 ? 73.953 -17.497 -42.983 1.00 79.88 333 GLN A N 1
ATOM 2725 C CA . GLN A 1 333 ? 74.416 -18.829 -43.385 1.00 79.88 333 GLN A CA 1
ATOM 2726 C C . GLN A 1 333 ? 74.273 -19.055 -44.896 1.00 79.88 333 GLN A C 1
ATOM 2728 O O . GLN A 1 333 ? 75.182 -19.619 -45.501 1.00 79.88 333 GLN A O 1
ATOM 2733 N N . LEU A 1 334 ? 73.197 -18.567 -45.524 1.00 81.31 334 LEU A N 1
ATOM 2734 C CA . LEU A 1 334 ? 72.994 -18.677 -46.976 1.00 81.31 334 LEU A CA 1
ATOM 2735 C C . LEU A 1 334 ? 74.042 -17.886 -47.774 1.00 81.31 334 LEU A C 1
ATOM 2737 O O . LEU A 1 334 ? 74.551 -18.390 -48.773 1.00 81.31 334 LEU A O 1
ATOM 2741 N N . LEU A 1 335 ? 74.427 -16.695 -47.297 1.00 81.19 335 LEU A N 1
ATOM 2742 C CA . LEU A 1 335 ? 75.470 -15.859 -47.914 1.00 81.19 335 LEU A CA 1
ATOM 2743 C C . LEU A 1 335 ? 76.901 -16.422 -47.771 1.00 81.19 335 LEU A C 1
ATOM 2745 O O . LEU A 1 335 ? 77.820 -15.908 -48.403 1.00 81.19 335 LEU A O 1
ATOM 2749 N N . LYS A 1 336 ? 77.111 -17.462 -46.948 1.00 81.69 336 LYS A N 1
ATOM 2750 C CA . LYS A 1 336 ? 78.407 -18.159 -46.805 1.00 81.69 336 LYS A CA 1
ATOM 2751 C C . LYS A 1 336 ? 78.587 -19.312 -47.794 1.00 81.69 336 LYS A C 1
ATOM 2753 O O . LYS A 1 336 ? 79.675 -19.878 -47.865 1.00 81.69 336 LYS A O 1
ATOM 2758 N N . ILE A 1 337 ? 77.545 -19.664 -48.545 1.00 81.81 337 ILE A N 1
ATOM 2759 C CA . ILE A 1 337 ? 77.639 -20.626 -49.645 1.00 81.81 337 ILE A CA 1
ATOM 2760 C C . ILE A 1 337 ? 78.382 -19.932 -50.804 1.00 81.81 337 ILE A C 1
ATOM 2762 O O . ILE A 1 337 ? 77.980 -18.829 -51.183 1.00 81.81 337 ILE A O 1
ATOM 2766 N N . PRO A 1 338 ? 79.454 -20.520 -51.373 1.00 79.12 338 PRO A N 1
ATOM 2767 C CA . PRO A 1 338 ? 80.197 -19.903 -52.471 1.00 79.12 338 PRO A CA 1
ATOM 2768 C C . PRO A 1 338 ? 79.289 -19.524 -53.648 1.00 79.12 338 PRO A C 1
ATOM 2770 O O . PRO A 1 338 ? 78.473 -20.330 -54.088 1.00 79.12 338 PRO A O 1
ATOM 2773 N N . GLY A 1 339 ? 79.425 -18.291 -54.142 1.00 80.31 339 GLY A N 1
ATOM 2774 C CA . GLY A 1 339 ? 78.587 -17.726 -55.204 1.00 80.31 339 GLY A CA 1
ATOM 2775 C C . GLY A 1 339 ? 77.359 -16.964 -54.695 1.00 80.31 339 GLY A C 1
ATOM 2776 O O . GLY A 1 339 ? 77.036 -15.922 -55.254 1.00 80.31 339 GLY A O 1
ATOM 2777 N N . ASN A 1 340 ? 76.736 -17.383 -53.585 1.00 88.31 340 ASN A N 1
ATOM 2778 C CA . ASN A 1 340 ? 75.505 -16.753 -53.076 1.00 88.31 340 ASN A CA 1
ATOM 2779 C C . ASN A 1 340 ? 75.699 -15.342 -52.485 1.00 88.31 340 ASN A C 1
ATOM 2781 O O . ASN A 1 340 ? 74.724 -14.674 -52.130 1.00 88.31 340 ASN A O 1
ATOM 2785 N N . ASN A 1 341 ? 76.938 -14.863 -52.388 1.00 86.50 341 ASN A N 1
ATOM 2786 C CA . ASN A 1 341 ? 77.269 -13.474 -52.079 1.00 86.50 341 ASN A CA 1
ATOM 2787 C C . ASN A 1 341 ? 77.030 -12.506 -53.261 1.00 86.50 341 ASN A C 1
ATOM 2789 O O . ASN A 1 341 ? 77.014 -11.291 -53.048 1.00 86.50 341 ASN A O 1
ATOM 2793 N N . PHE A 1 342 ? 76.788 -13.028 -54.468 1.00 88.62 342 PHE A N 1
ATOM 2794 C CA . PHE A 1 342 ? 76.395 -12.278 -55.661 1.00 88.62 342 PHE A CA 1
ATOM 2795 C C . PHE A 1 342 ? 75.077 -12.820 -56.231 1.00 88.62 342 PHE A C 1
ATOM 2797 O O . PHE A 1 342 ? 74.744 -13.989 -56.065 1.00 88.62 342 PHE A O 1
ATOM 2804 N N . CYS A 1 343 ? 74.303 -11.966 -56.899 1.00 88.31 343 CYS A N 1
ATOM 2805 C CA . CYS A 1 343 ? 73.081 -12.371 -57.589 1.00 88.31 343 CYS A CA 1
ATOM 2806 C C . CYS A 1 343 ? 73.404 -13.324 -58.750 1.00 88.31 343 CYS A C 1
ATOM 2808 O O . CYS A 1 343 ? 74.181 -12.968 -59.634 1.00 88.31 343 CYS A O 1
ATOM 2810 N N . CYS A 1 344 ? 72.751 -14.488 -58.793 1.00 86.31 344 CYS A N 1
ATOM 2811 C CA . CYS A 1 344 ? 72.934 -15.484 -59.855 1.00 86.31 344 CYS A CA 1
ATOM 2812 C C . CYS A 1 344 ? 72.486 -15.005 -61.256 1.00 86.31 344 CYS A C 1
ATOM 2814 O O . CYS A 1 344 ? 72.858 -15.619 -62.252 1.00 86.31 344 CYS A O 1
ATOM 2816 N N . ASP A 1 345 ? 71.689 -13.935 -61.331 1.00 85.62 345 ASP A N 1
ATOM 2817 C CA . ASP A 1 345 ? 71.124 -13.390 -62.574 1.00 85.62 345 ASP A CA 1
ATOM 2818 C C . ASP A 1 345 ? 71.884 -12.130 -63.041 1.00 85.62 345 ASP A C 1
ATOM 2820 O O . ASP A 1 345 ? 72.456 -12.096 -64.127 1.00 85.62 345 ASP A O 1
ATOM 2824 N N . CYS A 1 346 ? 71.992 -11.109 -62.180 1.00 85.69 346 CYS A N 1
ATOM 2825 C CA . CYS A 1 346 ? 72.612 -9.819 -62.520 1.00 85.69 346 CYS A CA 1
ATOM 2826 C C . CYS A 1 346 ? 74.013 -9.577 -61.921 1.00 85.69 346 CYS A C 1
ATOM 2828 O O . CYS A 1 346 ? 74.510 -8.451 -61.969 1.00 85.69 346 CYS A O 1
ATOM 2830 N N . GLY A 1 347 ? 74.634 -10.574 -61.279 1.00 82.94 347 GLY A N 1
ATOM 2831 C CA . GLY A 1 347 ? 75.993 -10.489 -60.714 1.00 82.94 347 GLY A CA 1
ATOM 2832 C C . GLY A 1 347 ? 76.198 -9.485 -59.566 1.00 82.94 347 GLY A C 1
ATOM 2833 O O . GLY A 1 347 ? 77.304 -9.367 -59.044 1.00 82.94 347 GLY A O 1
ATOM 2834 N N . SER A 1 348 ? 75.160 -8.754 -59.152 1.00 86.06 348 SER A N 1
ATOM 2835 C CA . SER A 1 348 ? 75.260 -7.699 -58.134 1.00 86.06 348 SER A CA 1
ATOM 2836 C C . SER A 1 348 ? 75.560 -8.264 -56.734 1.00 86.06 348 SER A C 1
ATOM 2838 O O . SER A 1 348 ? 74.960 -9.274 -56.357 1.00 86.06 348 SER A O 1
ATOM 2840 N N . PRO A 1 349 ? 76.444 -7.635 -55.935 1.00 84.50 349 PRO A N 1
ATOM 2841 C CA . PRO A 1 349 ? 76.763 -8.090 -54.581 1.00 84.50 349 PRO A CA 1
ATOM 2842 C C . PRO A 1 349 ? 75.588 -7.894 -53.615 1.00 84.50 349 PRO A C 1
ATOM 2844 O O . PRO A 1 349 ? 74.793 -6.969 -53.771 1.00 84.50 349 PRO A O 1
ATOM 2847 N N . ASN A 1 350 ? 75.532 -8.716 -52.565 1.00 80.00 350 ASN A N 1
ATOM 2848 C CA . ASN A 1 350 ? 74.475 -8.699 -51.541 1.00 80.00 350 ASN A CA 1
ATOM 2849 C C . ASN A 1 350 ? 73.037 -8.841 -52.108 1.00 80.00 350 ASN A C 1
ATOM 2851 O O . ASN A 1 350 ? 72.174 -8.010 -51.800 1.00 80.00 350 ASN A O 1
ATOM 2855 N N . PRO A 1 351 ? 72.743 -9.894 -52.902 1.00 83.69 351 PRO A N 1
ATOM 2856 C CA . PRO A 1 351 ? 71.369 -10.228 -53.290 1.00 83.69 351 PRO A CA 1
ATOM 2857 C C . PRO A 1 351 ? 70.466 -10.384 -52.058 1.00 83.69 351 PRO A C 1
ATOM 2859 O O . PRO A 1 351 ? 70.938 -10.738 -50.977 1.00 83.69 351 PRO A O 1
ATOM 2862 N N . ARG A 1 352 ? 69.161 -10.112 -52.207 1.00 83.38 352 ARG A N 1
ATOM 2863 C CA . ARG A 1 352 ? 68.204 -10.018 -51.079 1.00 83.38 352 ARG A CA 1
ATOM 2864 C C . ARG A 1 352 ? 67.115 -11.094 -51.047 1.00 83.38 352 ARG A C 1
ATOM 2866 O O . ARG A 1 352 ? 66.415 -11.197 -50.042 1.00 83.38 352 ARG A O 1
ATOM 2873 N N . TRP A 1 353 ? 66.996 -11.913 -52.090 1.00 83.94 353 TRP A N 1
ATOM 2874 C CA . TRP A 1 353 ? 66.142 -13.103 -52.119 1.00 83.94 353 TRP A CA 1
ATOM 2875 C C . TRP A 1 353 ? 66.967 -14.373 -52.339 1.00 83.94 353 TRP A C 1
ATOM 2877 O O . TRP A 1 353 ? 68.100 -14.322 -52.814 1.00 83.94 353 TRP A O 1
ATOM 2887 N N . ALA A 1 354 ? 66.391 -15.525 -51.994 1.00 86.38 354 ALA A N 1
ATOM 2888 C CA . ALA A 1 354 ? 66.958 -16.840 -52.276 1.00 86.38 354 ALA A CA 1
ATOM 2889 C C . ALA A 1 354 ? 65.869 -17.775 -52.809 1.00 86.38 354 ALA A C 1
ATOM 2891 O O . ALA A 1 354 ? 64.781 -17.858 -52.235 1.00 86.38 354 ALA A O 1
ATOM 2892 N N . SER A 1 355 ? 66.167 -18.497 -53.889 1.00 82.62 355 SER A N 1
ATOM 2893 C CA . SER A 1 355 ? 65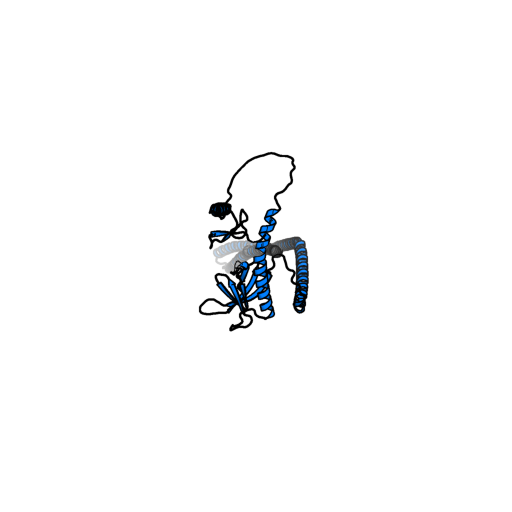.298 -19.557 -54.394 1.00 82.62 355 SER A CA 1
ATOM 2894 C C . SER A 1 355 ? 65.597 -20.841 -53.627 1.00 82.62 355 SER A C 1
ATOM 2896 O O . SER A 1 355 ? 66.552 -21.551 -53.933 1.00 82.62 355 SER A O 1
ATOM 2898 N N . ILE A 1 356 ? 64.777 -21.146 -52.616 1.00 75.88 356 ILE A N 1
ATOM 2899 C CA . ILE A 1 356 ? 64.956 -22.322 -51.741 1.00 75.88 356 ILE A CA 1
ATOM 2900 C C . ILE A 1 356 ? 65.032 -23.625 -52.560 1.00 75.88 356 ILE A C 1
ATOM 2902 O O . ILE A 1 356 ? 65.802 -24.518 -52.222 1.00 75.88 356 ILE A O 1
ATOM 2906 N N . ASN A 1 357 ? 64.297 -23.701 -53.674 1.00 71.19 357 ASN A N 1
ATOM 2907 C CA . ASN A 1 357 ? 64.250 -24.875 -54.550 1.00 71.19 357 ASN A CA 1
ATOM 2908 C C . ASN A 1 357 ? 65.479 -25.022 -55.470 1.00 71.19 357 ASN A C 1
ATOM 2910 O O . ASN A 1 357 ? 65.669 -26.092 -56.039 1.00 71.19 357 ASN A O 1
ATOM 2914 N N . LEU A 1 358 ? 66.279 -23.964 -55.651 1.00 75.81 358 LEU A N 1
ATOM 2915 C CA . LEU A 1 358 ? 67.453 -23.945 -56.540 1.00 75.81 358 LEU A CA 1
ATOM 2916 C C . LEU A 1 358 ? 68.776 -23.675 -55.798 1.00 75.81 358 LEU A C 1
ATOM 2918 O O . LEU A 1 358 ? 69.838 -23.751 -56.402 1.00 75.81 358 LEU A O 1
ATOM 2922 N N . GLY A 1 359 ? 68.733 -23.320 -54.510 1.00 81.94 359 GLY A N 1
ATOM 2923 C CA . GLY A 1 359 ? 69.907 -23.014 -53.682 1.00 81.94 359 GLY A CA 1
ATOM 2924 C C . GLY A 1 359 ? 70.569 -21.651 -53.940 1.00 81.94 359 GLY A C 1
ATOM 2925 O O . GLY A 1 359 ? 71.398 -21.233 -53.133 1.00 81.94 359 GLY A O 1
ATOM 2926 N N . ILE A 1 360 ? 70.191 -20.954 -55.016 1.00 85.31 360 ILE A N 1
ATOM 2927 C CA . ILE A 1 360 ? 70.784 -19.684 -55.470 1.00 85.31 360 ILE A CA 1
ATOM 2928 C C . ILE A 1 360 ? 70.161 -18.442 -54.817 1.00 85.31 360 ILE A C 1
ATOM 2930 O O . ILE A 1 360 ? 68.966 -18.420 -54.497 1.00 85.31 360 ILE A O 1
ATOM 2934 N N . THR A 1 361 ? 70.946 -17.372 -54.694 1.00 89.75 361 THR A N 1
ATOM 2935 C CA . THR A 1 361 ? 70.475 -16.030 -54.314 1.00 89.75 361 THR A CA 1
ATOM 2936 C C . THR A 1 361 ? 70.255 -15.115 -55.525 1.00 89.75 361 THR A C 1
ATOM 2938 O O . THR A 1 361 ? 70.901 -15.237 -56.568 1.00 89.75 361 THR A O 1
ATOM 2941 N N . LEU A 1 362 ? 69.282 -14.209 -55.398 1.00 88.81 362 LEU A N 1
ATOM 2942 C CA . LEU A 1 362 ? 68.738 -13.396 -56.486 1.00 88.81 362 LEU A CA 1
ATOM 2943 C C . LEU A 1 362 ? 68.378 -11.971 -56.030 1.00 88.81 362 LEU A C 1
ATOM 2945 O O . LEU A 1 362 ? 68.054 -11.715 -54.865 1.00 88.81 362 LEU A O 1
ATOM 2949 N N . CYS A 1 363 ? 68.366 -11.058 -56.997 1.00 87.25 363 CYS A N 1
ATOM 2950 C CA . CYS A 1 363 ? 67.652 -9.785 -56.959 1.00 87.25 363 CYS A CA 1
ATOM 2951 C C . CYS A 1 363 ? 66.415 -9.916 -57.860 1.00 87.25 363 CYS A C 1
ATOM 2953 O O . CYS A 1 363 ? 66.484 -10.603 -58.875 1.00 87.25 363 CYS A O 1
ATOM 2955 N N . ILE A 1 364 ? 65.299 -9.262 -57.524 1.00 75.94 364 ILE A N 1
ATOM 2956 C CA . ILE A 1 364 ? 64.145 -9.138 -58.429 1.00 75.94 364 ILE A CA 1
ATOM 2957 C C . ILE A 1 364 ? 63.761 -7.653 -58.460 1.00 75.94 364 ILE A C 1
ATOM 2959 O O . ILE A 1 364 ? 63.366 -7.087 -57.443 1.00 75.94 364 ILE A O 1
ATOM 2963 N N . GLY A 1 365 ? 63.942 -7.019 -59.619 1.00 63.75 365 GLY A N 1
ATOM 2964 C CA . GLY A 1 365 ? 63.795 -5.573 -59.789 1.00 63.75 365 GLY A CA 1
ATOM 2965 C C . GLY A 1 365 ? 65.031 -4.755 -59.384 1.00 63.75 365 GLY A C 1
ATOM 2966 O O . GLY A 1 365 ? 65.552 -4.873 -58.274 1.00 63.75 365 GLY A O 1
ATOM 2967 N N . THR A 1 366 ? 65.440 -3.891 -60.311 1.00 46.97 366 THR A N 1
ATOM 2968 C CA . THR A 1 366 ? 66.191 -2.643 -60.104 1.00 46.97 366 THR A CA 1
ATOM 2969 C C . THR A 1 366 ? 65.401 -1.542 -60.790 1.00 46.97 366 THR A C 1
ATOM 2971 O O . THR A 1 366 ? 65.081 -1.778 -61.979 1.00 46.97 366 THR A O 1
#

InterPro domains:
  IPR001164 Arf GTPase activating protein [PF01412] (329-364)
  IPR001164 Arf GTPase activating protein [PR00405] (340-359)
  IPR001164 Arf GTPase activating protein [PR00405] (359-366)
  IPR001164 Arf GTPase activating protein [PS50115] (328-366)
  IPR001849 Pleckstrin homology domain [PF00169] (187-280)
  IPR001849 Pleckstrin homology domain [PS50003] (185-281)
  IPR001849 Pleckstrin homology domain [SM00233] (186-283)
  IPR004148 BAR domain [PF16746] (4-164)
  IPR011993 PH-like domain superfamily [G3DSA:2.30.29.30] (179-294)
  IPR027267 AH/BAR domain superfamily [G3DSA:1.20.1270.60] (1-178)
  IPR027267 AH/BAR domain superfamily [SSF103657] (2-208)
  IPR037278 ARFGAP/RecO-like zinc finger [SSF57863] (329-364)
  IPR038508 ArfGAP domain superfamily [G3DSA:1.10.220.150] (313-365)
  IPR045258 ArfGAP ACAP1/2/3-like [PTHR23180] (5-364)

Radius of gyration: 55.93 Å; Cα contacts (8 Å, |Δi|>4): 309; chains: 1; bounding box: 134×57×137 Å

Solvent-accessible surface area (backbone atoms only — not comparable to full-atom values): 21047 Å² total; per-residue (Å²): 101,74,71,59,54,51,52,51,53,53,51,54,55,52,49,53,50,48,44,53,52,50,40,53,50,51,42,45,66,39,45,54,46,51,54,50,45,45,51,67,47,58,53,41,50,40,52,57,37,45,54,52,33,56,51,41,48,57,51,39,54,53,43,51,53,50,54,74,66,55,59,85,91,40,64,66,66,45,52,54,44,50,54,51,42,54,52,43,52,50,50,38,53,52,40,47,51,52,34,56,48,46,47,52,52,46,68,56,47,57,56,53,56,53,51,50,40,51,49,55,44,51,51,43,50,51,52,40,52,49,56,50,49,53,55,49,61,75,38,46,69,55,53,52,53,52,50,55,52,52,52,49,54,51,53,52,51,54,50,52,50,53,51,49,51,52,54,56,62,47,58,82,53,50,94,72,64,76,79,78,81,52,98,83,58,56,80,41,72,49,71,34,29,36,56,45,88,54,97,70,73,46,77,45,77,28,43,34,39,34,50,95,49,21,40,34,36,28,63,87,78,82,52,82,68,69,41,73,76,39,83,53,32,63,63,41,49,77,44,82,50,87,88,56,103,50,80,49,31,32,36,43,35,42,93,87,48,80,44,46,34,28,34,93,41,69,68,57,30,53,52,51,52,53,43,49,54,50,42,22,50,53,49,49,50,53,63,67,56,66,70,61,69,80,74,71,90,82,76,88,87,89,84,88,79,90,87,88,81,88,83,82,89,88,84,87,84,90,90,89,60,76,66,61,59,53,55,54,58,53,52,63,53,55,47,67,41,89,69,30,44,23,11,77,82,78,62,44,71,70,37,83,44,66,44,83,93,72,78,45,20,27,72,82,87,134